Protein AF-A0A4S5AD99-F1 (afdb_monomer_lite)

pLDDT: mean 79.69, std 21.3, range [29.33, 97.94]

Sequence (383 aa):
MSSTRLLVLPSLALAAVFTVVPGASAATPSTVASPALIGFNSPSEPDSSCGRAAVPATFETVHHPAVSRTLPAQTHSEWQWQRAVSTADVEVSRLVVAAARSYSWSRVVEHLEAEYSRTVIDQAYVPASPEQGHLVIEILHPAVIEPRWLYEQDESGNVRWENKPFRNPGQGWDFIDIEWFEVRPAEIREVWEVTRAAVSETPEVSHVETEWVSLDDGAPAGFTATGATRLVGSTVETAWLPEGVEPDGGGWARGAMSGTAAVTEERWIPEGDPVPDGFAPTGAIRDGGSTLETTSVTSPNAPEGHGWEVVPGSEVVVTDVEETVEVETAAWDEQVQVTPGVAATAPCAADPAEEPDGQPDLDGVIEGAPDDAAPGDAAPDDA

Structure (mmCIF, N/CA/C/O backbone):
data_AF-A0A4S5AD99-F1
#
_entry.id   AF-A0A4S5AD99-F1
#
loop_
_atom_site.group_PDB
_atom_site.id
_atom_site.type_symbol
_atom_site.label_atom_id
_atom_site.label_alt_id
_atom_site.label_comp_id
_atom_site.label_asym_id
_atom_site.label_entity_id
_atom_site.label_seq_id
_atom_site.pdbx_PDB_ins_code
_atom_site.Cartn_x
_atom_site.Cartn_y
_atom_site.Cartn_z
_atom_site.occupancy
_atom_site.B_iso_or_equiv
_atom_site.auth_seq_id
_atom_site.auth_comp_id
_atom_site.auth_asym_id
_atom_site.auth_atom_id
_atom_site.pdbx_PDB_model_num
ATOM 1 N N . MET A 1 1 ? 7.756 -20.146 -10.667 1.00 41.03 1 MET A N 1
ATOM 2 C CA . MET A 1 1 ? 7.145 -20.795 -11.847 1.00 41.03 1 MET A CA 1
ATOM 3 C C . MET A 1 1 ? 7.845 -20.241 -13.082 1.00 41.03 1 MET A C 1
ATOM 5 O O . MET A 1 1 ? 7.549 -19.127 -13.484 1.00 41.03 1 MET A O 1
ATOM 9 N N . SER A 1 2 ? 8.853 -20.958 -13.590 1.00 29.33 2 SER A N 1
ATOM 10 C CA . SER A 1 2 ? 9.666 -20.547 -14.747 1.00 29.33 2 SER A CA 1
ATOM 11 C C . SER A 1 2 ? 8.950 -20.891 -16.047 1.00 29.33 2 SER A C 1
ATOM 13 O O . SER A 1 2 ? 8.580 -22.044 -16.249 1.00 29.33 2 SER A O 1
ATOM 15 N N . SER A 1 3 ? 8.776 -19.905 -16.927 1.00 30.02 3 SER A N 1
ATOM 16 C CA . SER A 1 3 ? 8.265 -20.103 -18.283 1.00 30.02 3 SER A CA 1
ATOM 17 C C . SER A 1 3 ? 9.389 -19.799 -19.272 1.00 30.02 3 SER A C 1
ATOM 19 O O . SER A 1 3 ? 9.699 -18.645 -19.553 1.00 30.02 3 SER A O 1
ATOM 21 N N . THR A 1 4 ? 10.045 -20.855 -19.744 1.00 30.14 4 THR A N 1
ATOM 22 C CA . THR A 1 4 ? 11.079 -20.808 -20.780 1.00 30.14 4 THR A CA 1
ATOM 23 C C . THR A 1 4 ? 10.387 -20.763 -22.141 1.00 30.14 4 THR A C 1
ATOM 25 O O . THR A 1 4 ? 9.730 -21.728 -22.527 1.00 30.14 4 THR A O 1
ATOM 28 N N . ARG A 1 5 ? 10.504 -19.648 -22.871 1.00 32.16 5 ARG A N 1
ATOM 29 C CA . ARG A 1 5 ? 10.060 -19.547 -24.269 1.00 32.16 5 ARG A CA 1
ATOM 30 C C . ARG A 1 5 ? 11.268 -19.645 -25.197 1.00 32.16 5 ARG A C 1
ATOM 32 O O . ARG A 1 5 ? 12.145 -18.791 -25.179 1.00 32.16 5 ARG A O 1
ATOM 39 N N . LEU A 1 6 ? 11.282 -20.721 -25.979 1.00 29.72 6 LEU A N 1
ATOM 40 C CA . LEU A 1 6 ? 12.198 -20.992 -27.083 1.00 29.72 6 LEU A CA 1
ATOM 41 C C . LEU A 1 6 ? 11.791 -20.115 -28.283 1.00 29.72 6 LEU A C 1
ATOM 43 O O . LEU A 1 6 ? 10.632 -20.162 -28.696 1.00 29.72 6 LEU A O 1
ATOM 47 N N . LEU A 1 7 ? 12.721 -19.344 -28.846 1.00 36.38 7 LEU A N 1
ATOM 48 C CA . LEU A 1 7 ? 12.532 -18.602 -30.097 1.00 36.38 7 LEU A CA 1
ATOM 49 C C . LEU A 1 7 ? 13.368 -19.268 -31.194 1.00 36.38 7 LEU A C 1
ATOM 51 O O . LEU A 1 7 ? 14.580 -19.420 -31.064 1.00 36.38 7 LEU A O 1
ATOM 55 N N . VAL A 1 8 ? 12.678 -19.711 -32.244 1.00 32.75 8 VAL A N 1
ATOM 56 C CA . VAL A 1 8 ? 13.221 -20.369 -33.438 1.00 32.75 8 VAL A CA 1
ATOM 57 C C . VAL A 1 8 ? 13.485 -19.297 -34.498 1.00 32.75 8 VAL A C 1
ATOM 59 O O . VAL A 1 8 ? 12.578 -18.540 -34.837 1.00 32.75 8 VAL A O 1
ATOM 62 N N . LEU A 1 9 ? 14.707 -19.244 -35.027 1.00 33.53 9 LEU A N 1
ATOM 63 C CA . LEU A 1 9 ? 15.091 -18.427 -36.186 1.00 33.53 9 LEU A CA 1
ATOM 64 C C . LEU A 1 9 ? 15.002 -19.270 -37.471 1.00 33.53 9 LEU A C 1
ATOM 66 O O . LEU A 1 9 ? 15.495 -20.400 -37.461 1.00 33.53 9 LEU A O 1
ATOM 70 N N . PRO A 1 10 ? 14.455 -18.752 -38.587 1.00 39.25 10 PRO A N 1
ATOM 71 C CA . PRO A 1 10 ? 14.602 -19.383 -39.889 1.00 39.25 10 PRO A CA 1
ATOM 72 C C . PRO A 1 10 ? 15.770 -18.772 -40.676 1.00 39.25 10 PRO A C 1
ATOM 74 O O . PRO A 1 10 ? 15.864 -17.561 -40.870 1.00 39.25 10 PRO A O 1
ATOM 77 N N . SER A 1 11 ? 16.646 -19.650 -41.155 1.00 37.53 11 SER A N 1
ATOM 78 C CA . SER A 1 11 ? 17.690 -19.371 -42.138 1.00 37.53 11 SER A CA 1
ATOM 79 C C . SER A 1 11 ? 17.079 -19.144 -43.524 1.00 37.53 11 SER A C 1
ATOM 81 O O . SER A 1 11 ? 16.263 -19.946 -43.977 1.00 37.53 11 SER A O 1
ATOM 83 N N . LEU A 1 12 ? 17.519 -18.100 -44.225 1.00 37.44 12 LEU A N 1
ATOM 84 C CA . LEU A 1 12 ? 17.233 -17.884 -45.643 1.00 37.44 12 LEU A CA 1
ATOM 85 C C . LEU A 1 12 ? 18.559 -17.835 -46.404 1.00 37.44 12 LEU A C 1
ATOM 87 O O . LEU A 1 12 ? 19.324 -16.883 -46.297 1.00 37.44 12 LEU A O 1
ATOM 91 N N . ALA A 1 13 ? 18.824 -18.912 -47.140 1.00 38.91 13 ALA A N 1
ATOM 92 C CA . ALA A 1 13 ? 19.861 -18.988 -48.153 1.00 38.91 13 ALA A CA 1
ATOM 93 C C . ALA A 1 13 ? 19.258 -18.544 -49.490 1.00 38.91 13 ALA A C 1
ATOM 95 O O . ALA A 1 13 ? 18.222 -19.071 -49.898 1.00 38.91 13 ALA A O 1
ATOM 96 N N . LEU A 1 14 ? 19.916 -17.616 -50.183 1.00 41.22 14 LEU A N 1
ATOM 97 C CA . LEU A 1 14 ? 19.609 -17.299 -51.571 1.00 41.22 14 LEU A CA 1
ATOM 98 C C . LEU A 1 14 ? 20.890 -17.429 -52.395 1.00 41.22 14 LEU A C 1
ATOM 100 O O . LEU A 1 14 ? 21.847 -16.684 -52.211 1.00 41.22 14 LEU A O 1
ATOM 104 N N . ALA A 1 15 ? 20.891 -18.419 -53.281 1.00 40.72 15 ALA A N 1
ATOM 105 C CA . ALA A 1 15 ? 21.864 -18.591 -54.343 1.00 40.72 15 ALA A CA 1
ATOM 106 C C . ALA A 1 15 ? 21.243 -18.087 -55.648 1.00 40.72 15 ALA A C 1
ATOM 108 O O . ALA A 1 15 ? 20.098 -18.427 -55.947 1.00 40.72 15 ALA A O 1
ATOM 109 N N . ALA A 1 16 ? 22.008 -17.354 -56.454 1.00 37.41 16 ALA A N 1
ATOM 110 C CA . ALA A 1 16 ? 21.737 -17.227 -57.879 1.00 37.41 16 ALA A CA 1
ATOM 111 C C . ALA A 1 16 ? 23.048 -17.016 -58.646 1.00 37.41 16 ALA A C 1
ATOM 113 O O . ALA A 1 16 ? 23.762 -16.036 -58.462 1.00 37.41 16 ALA A O 1
ATOM 114 N N . VAL A 1 17 ? 23.335 -17.998 -59.494 1.00 43.12 17 VAL A N 1
ATOM 115 C CA . VAL A 1 17 ? 24.351 -18.024 -60.546 1.00 43.12 17 VAL A CA 1
ATOM 116 C C . VAL A 1 17 ? 23.708 -17.468 -61.813 1.00 43.12 17 VAL A C 1
ATOM 118 O O . VAL A 1 17 ? 22.616 -17.921 -62.132 1.00 43.12 17 VAL A O 1
ATOM 121 N N . PHE A 1 18 ? 24.388 -16.605 -62.574 1.00 38.50 18 PHE A N 1
ATOM 122 C CA . PHE A 1 18 ? 24.267 -16.583 -64.039 1.00 38.50 18 PHE A CA 1
ATOM 123 C C . PHE A 1 18 ? 25.538 -16.027 -64.703 1.00 38.50 18 PHE A C 1
ATOM 125 O O . PHE A 1 18 ? 25.992 -14.922 -64.435 1.00 38.50 18 PHE A O 1
ATOM 132 N N . THR A 1 19 ? 26.098 -16.857 -65.575 1.00 46.94 19 THR A N 1
ATOM 133 C CA . THR A 1 19 ? 27.111 -16.591 -66.605 1.00 46.94 19 THR A CA 1
ATOM 134 C C . THR A 1 19 ? 26.502 -15.901 -67.832 1.00 46.94 19 THR A C 1
ATOM 136 O O . THR A 1 19 ? 25.344 -16.192 -68.119 1.00 46.94 19 THR A O 1
ATOM 139 N N . VAL A 1 20 ? 27.294 -15.145 -68.616 1.00 35.31 20 VAL A N 1
ATOM 140 C CA . VAL A 1 20 ? 27.438 -15.219 -70.102 1.00 35.31 20 VAL A CA 1
ATOM 141 C C . VAL A 1 20 ? 28.495 -14.200 -70.592 1.00 35.31 20 VAL A C 1
ATOM 143 O O . VAL A 1 20 ? 28.645 -13.120 -70.037 1.00 35.31 20 VAL A O 1
ATOM 146 N N . VAL A 1 21 ? 29.254 -14.614 -71.613 1.00 38.78 21 VAL A N 1
ATOM 147 C CA . VAL A 1 21 ? 30.445 -14.011 -72.260 1.00 38.78 21 VAL A CA 1
ATOM 148 C C . VAL A 1 21 ? 30.041 -13.485 -73.677 1.00 38.78 21 VAL A C 1
ATOM 150 O O . VAL A 1 21 ? 28.871 -13.615 -74.029 1.00 38.78 21 VAL A O 1
ATOM 153 N N . PRO A 1 22 ? 30.966 -13.143 -74.604 1.00 55.44 22 PRO A N 1
ATOM 154 C CA . PRO A 1 22 ? 31.621 -11.863 -74.937 1.00 55.44 22 PRO A CA 1
ATOM 155 C C . PRO A 1 22 ? 31.099 -11.197 -76.246 1.00 55.44 22 PRO A C 1
ATOM 157 O O . PRO A 1 22 ? 30.319 -11.787 -76.989 1.00 55.44 22 PRO A O 1
ATOM 160 N N . GLY A 1 23 ? 31.638 -10.028 -76.620 1.00 33.44 23 GLY A N 1
ATOM 161 C CA . GLY A 1 23 ? 31.472 -9.449 -77.964 1.00 33.44 23 GLY A CA 1
ATOM 162 C C . GLY A 1 23 ? 32.727 -8.720 -78.451 1.00 33.44 23 GLY A C 1
ATOM 163 O O . GLY A 1 23 ? 32.962 -7.579 -78.078 1.00 33.44 23 GLY A O 1
ATOM 164 N N . ALA A 1 24 ? 33.531 -9.389 -79.281 1.00 39.53 24 ALA A N 1
ATOM 165 C CA . ALA A 1 24 ? 34.641 -8.802 -80.028 1.00 39.53 24 ALA A CA 1
ATOM 166 C C . ALA A 1 24 ? 34.171 -8.449 -81.448 1.00 39.53 24 ALA A C 1
ATOM 168 O O . ALA A 1 24 ? 33.594 -9.301 -82.124 1.00 39.53 24 ALA A O 1
ATOM 169 N N . SER A 1 25 ? 34.465 -7.234 -81.913 1.00 42.16 25 SER A N 1
ATOM 170 C CA . SER A 1 25 ? 34.242 -6.813 -83.301 1.00 42.16 25 SER A CA 1
ATOM 171 C C . SER A 1 25 ? 35.583 -6.601 -83.995 1.00 42.16 25 SER A C 1
ATOM 173 O O . SER A 1 25 ? 36.376 -5.746 -83.611 1.00 42.16 25 SER A O 1
ATOM 175 N N . ALA A 1 26 ? 35.829 -7.424 -85.012 1.00 38.28 26 ALA A N 1
ATOM 176 C CA . ALA A 1 26 ? 36.969 -7.348 -85.911 1.00 38.28 26 ALA A CA 1
ATOM 177 C C . ALA A 1 26 ? 36.725 -6.288 -86.997 1.00 38.28 26 ALA A C 1
ATOM 179 O O . ALA A 1 26 ? 35.672 -6.292 -87.634 1.00 38.28 26 ALA A O 1
ATOM 180 N N . ALA A 1 27 ? 37.716 -5.433 -87.251 1.00 38.91 27 ALA A N 1
ATOM 181 C CA . ALA A 1 27 ? 37.759 -4.563 -88.422 1.00 38.91 27 ALA A CA 1
ATOM 182 C C . ALA A 1 27 ? 38.744 -5.140 -89.455 1.00 38.91 27 ALA A C 1
ATOM 184 O O . ALA A 1 27 ? 39.898 -5.438 -89.146 1.00 38.91 27 ALA A O 1
ATOM 185 N N . THR A 1 28 ? 38.261 -5.342 -90.678 1.00 43.09 28 THR A N 1
ATOM 186 C CA . THR A 1 28 ? 39.005 -5.830 -91.850 1.00 43.09 28 THR A CA 1
ATOM 187 C C . THR A 1 28 ? 39.801 -4.711 -92.532 1.00 43.09 28 THR A C 1
ATOM 189 O O . THR A 1 28 ? 39.267 -3.610 -92.663 1.00 43.09 28 THR A O 1
ATOM 192 N N . PRO A 1 29 ? 41.014 -4.970 -93.059 1.00 39.66 29 PRO A N 1
ATOM 193 C CA . PRO A 1 29 ? 41.753 -3.982 -93.838 1.00 39.66 29 PRO A CA 1
ATOM 194 C C . PRO A 1 29 ? 41.328 -3.976 -95.317 1.00 39.66 29 PRO A C 1
ATOM 196 O O . PRO A 1 29 ? 41.290 -5.016 -95.978 1.00 39.66 29 PRO A O 1
ATOM 199 N N . SER A 1 30 ? 41.056 -2.783 -95.846 1.00 37.97 30 SER A N 1
ATOM 200 C CA . SER A 1 30 ? 40.826 -2.534 -97.272 1.00 37.97 30 SER A CA 1
ATOM 201 C C . SER A 1 30 ? 42.146 -2.552 -98.048 1.00 37.97 30 SER A C 1
ATOM 203 O O . SER A 1 30 ? 43.109 -1.878 -97.693 1.00 37.97 30 SER A O 1
ATOM 205 N N . THR A 1 31 ? 42.185 -3.337 -99.123 1.00 34.78 31 THR A N 1
ATOM 206 C CA . THR A 1 31 ? 43.310 -3.456 -100.058 1.00 34.78 31 THR A CA 1
ATOM 207 C C . THR A 1 31 ? 43.208 -2.353 -101.116 1.00 34.78 31 THR A C 1
ATOM 209 O O . THR A 1 31 ? 42.238 -2.326 -101.870 1.00 34.78 31 THR A O 1
ATOM 212 N N . VAL A 1 32 ? 44.188 -1.448 -101.192 1.00 44.66 32 VAL A N 1
ATOM 213 C CA . VAL A 1 32 ? 44.263 -0.422 -102.250 1.00 44.66 32 VAL A CA 1
ATOM 214 C C . VAL A 1 32 ? 45.170 -0.929 -103.373 1.00 44.66 32 VAL A C 1
ATOM 216 O O . VAL A 1 32 ? 46.313 -1.317 -103.141 1.00 44.66 32 VAL A O 1
ATOM 219 N N . ALA A 1 33 ? 44.622 -0.973 -104.588 1.00 36.41 33 ALA A N 1
ATOM 220 C CA . ALA A 1 33 ? 45.276 -1.447 -105.801 1.00 36.41 33 ALA A CA 1
ATOM 221 C C . ALA A 1 33 ? 46.278 -0.418 -106.359 1.00 36.41 33 ALA A C 1
ATOM 223 O O . ALA A 1 33 ? 45.984 0.772 -106.433 1.00 36.41 33 ALA A O 1
ATOM 224 N N . SER A 1 34 ? 47.450 -0.893 -106.791 1.00 34.72 34 SER A N 1
ATOM 225 C CA . SER A 1 34 ? 48.471 -0.098 -107.484 1.00 34.72 34 SER A CA 1
ATOM 226 C C . SER A 1 34 ? 48.047 0.235 -108.925 1.00 34.72 34 SER A C 1
ATOM 228 O O . SER A 1 34 ? 47.638 -0.680 -109.647 1.00 34.72 34 SER A O 1
ATOM 230 N N . PRO A 1 35 ? 48.187 1.485 -109.403 1.00 44.09 35 PRO A N 1
ATOM 231 C CA . PRO A 1 35 ? 48.010 1.792 -110.817 1.00 44.09 35 PRO A CA 1
ATOM 232 C C . PRO A 1 35 ? 49.211 1.302 -111.642 1.00 44.09 35 PRO A C 1
ATOM 234 O O . PRO A 1 35 ? 50.374 1.500 -111.288 1.00 44.09 35 PRO A O 1
ATOM 237 N N . ALA A 1 36 ? 48.905 0.631 -112.753 1.00 39.34 36 ALA A N 1
ATOM 238 C CA . ALA A 1 36 ? 49.866 0.132 -113.726 1.00 39.34 36 ALA A CA 1
ATOM 239 C C . ALA A 1 36 ? 50.497 1.288 -114.524 1.00 39.34 36 ALA A C 1
ATOM 241 O O . ALA A 1 36 ? 49.784 2.096 -115.118 1.00 39.34 36 ALA A O 1
ATOM 242 N N . LEU A 1 37 ? 51.833 1.331 -114.576 1.00 39.09 37 LEU A N 1
ATOM 243 C CA . LEU A 1 37 ? 52.593 2.197 -115.481 1.00 39.09 37 LEU A CA 1
ATOM 244 C C . LEU A 1 37 ? 52.263 1.852 -116.945 1.00 39.09 37 LEU A C 1
ATOM 246 O O . LEU A 1 37 ? 52.580 0.758 -117.415 1.00 39.09 37 LEU A O 1
ATOM 250 N N . ILE A 1 38 ? 51.680 2.799 -117.681 1.00 44.88 38 ILE A N 1
ATOM 251 C CA . ILE A 1 38 ? 51.572 2.747 -119.144 1.00 44.88 38 ILE A CA 1
ATOM 252 C C . ILE A 1 38 ? 52.876 3.309 -119.722 1.00 44.88 38 ILE A C 1
ATOM 254 O O . ILE A 1 38 ? 53.209 4.475 -119.525 1.00 44.88 38 ILE A O 1
ATOM 258 N N . GLY A 1 39 ? 53.640 2.451 -120.402 1.00 36.19 39 GLY A N 1
ATOM 259 C CA . GLY A 1 39 ? 54.885 2.813 -121.075 1.00 36.19 39 GLY A CA 1
ATOM 260 C C . GLY A 1 39 ? 54.635 3.695 -122.298 1.00 36.19 39 GLY A C 1
ATOM 261 O O . GLY A 1 39 ? 53.957 3.286 -123.240 1.00 36.19 39 GLY A O 1
ATOM 262 N N . PHE A 1 40 ? 55.213 4.895 -122.299 1.00 41.53 40 PHE A N 1
ATOM 263 C CA . PHE A 1 40 ? 55.242 5.763 -123.471 1.00 41.53 40 PHE A CA 1
ATOM 264 C C . PHE A 1 40 ? 56.303 5.261 -124.458 1.00 41.53 40 PHE A C 1
ATOM 266 O O . PHE A 1 40 ? 57.506 5.378 -124.230 1.00 41.53 40 PHE A O 1
ATOM 273 N N . ASN A 1 41 ? 55.833 4.682 -125.563 1.00 41.34 41 ASN A N 1
ATOM 274 C CA . ASN A 1 41 ? 56.633 4.381 -126.746 1.00 41.34 41 ASN A CA 1
ATOM 275 C C . ASN A 1 41 ? 57.142 5.690 -127.368 1.00 41.34 41 ASN A C 1
ATOM 277 O O . ASN A 1 41 ? 56.334 6.535 -127.749 1.00 41.34 41 ASN A O 1
ATOM 281 N N . SER A 1 42 ? 58.459 5.835 -127.522 1.00 38.97 42 SER A N 1
ATOM 282 C CA . SER A 1 42 ? 59.082 6.913 -128.298 1.00 38.97 42 SER A CA 1
ATOM 283 C C . SER A 1 42 ? 58.770 6.747 -129.795 1.00 38.97 42 SER A C 1
ATOM 285 O O . SER A 1 42 ? 59.225 5.763 -130.386 1.00 38.97 42 SER A O 1
ATOM 287 N N . PRO A 1 43 ? 58.034 7.665 -130.451 1.00 49.75 43 PRO A N 1
ATOM 288 C CA . PRO A 1 43 ? 57.927 7.656 -131.901 1.00 49.75 43 PRO A CA 1
ATOM 289 C C . PRO A 1 43 ? 59.235 8.155 -132.524 1.00 49.75 43 PRO A C 1
ATOM 291 O O . PRO A 1 43 ? 59.769 9.206 -132.171 1.00 49.75 43 PRO A O 1
ATOM 294 N N . SER A 1 44 ? 59.737 7.342 -133.444 1.00 46.62 44 SER A N 1
ATOM 295 C CA . SER A 1 44 ? 60.925 7.531 -134.270 1.00 46.62 44 SER A CA 1
ATOM 296 C C . SER A 1 44 ? 60.842 8.822 -135.091 1.00 46.62 44 SER A C 1
ATOM 298 O O . SER A 1 44 ? 59.797 9.123 -135.667 1.00 46.62 44 SER A O 1
ATOM 300 N N . GLU A 1 45 ? 61.949 9.562 -135.149 1.00 44.94 45 GLU A N 1
ATOM 301 C CA . GLU A 1 45 ? 62.133 10.776 -135.950 1.00 44.94 45 GLU A CA 1
ATOM 302 C C . GLU A 1 45 ? 61.879 10.521 -137.448 1.00 44.94 45 GLU A C 1
ATOM 304 O O . GLU A 1 45 ? 62.501 9.630 -138.029 1.00 44.94 45 GLU A O 1
ATOM 309 N N . PRO A 1 46 ? 61.023 11.311 -138.120 1.00 53.16 46 PRO A N 1
ATOM 310 C CA . PRO A 1 46 ? 61.164 11.545 -139.546 1.00 53.16 46 PRO A CA 1
ATOM 311 C C . PRO A 1 46 ? 62.088 12.751 -139.781 1.00 53.16 46 PRO A C 1
ATOM 313 O O . PRO A 1 46 ? 61.796 13.871 -139.357 1.00 53.16 46 PRO A O 1
ATOM 316 N N . ASP A 1 47 ? 63.197 12.497 -140.477 1.00 46.50 47 ASP A N 1
ATOM 317 C CA . ASP A 1 47 ? 64.133 13.483 -141.021 1.00 46.50 47 ASP A CA 1
ATOM 318 C C . ASP A 1 47 ? 63.408 14.523 -141.900 1.00 46.50 47 ASP A C 1
ATOM 320 O O . ASP A 1 47 ? 63.129 14.301 -143.078 1.00 46.50 47 ASP A O 1
ATOM 324 N N . SER A 1 48 ? 63.128 15.697 -141.336 1.00 51.31 48 SER A N 1
ATOM 325 C CA . SER A 1 48 ? 62.856 16.928 -142.086 1.00 51.31 48 SER A CA 1
ATOM 326 C C . SER A 1 48 ? 63.417 18.106 -141.288 1.00 51.31 48 SER A C 1
ATOM 328 O O . SER A 1 48 ? 62.799 18.605 -140.349 1.00 51.31 48 SER A O 1
ATOM 330 N N . SER A 1 49 ? 64.654 18.483 -141.601 1.00 56.41 49 SER A N 1
ATOM 331 C CA . SER A 1 49 ? 65.594 19.174 -140.713 1.00 56.41 49 SER A CA 1
ATOM 332 C C . SER A 1 49 ? 65.457 20.705 -140.621 1.00 56.41 49 SER A C 1
ATOM 334 O O . SER A 1 49 ? 66.476 21.382 -140.495 1.00 56.41 49 SER A O 1
ATOM 336 N N . CYS A 1 50 ? 64.245 21.273 -140.664 1.00 59.34 50 CYS A N 1
ATOM 337 C CA . CYS A 1 50 ? 63.995 22.668 -140.260 1.00 59.34 50 CYS A CA 1
ATOM 338 C C . CYS A 1 50 ? 62.486 22.998 -140.132 1.00 59.34 50 CYS A C 1
ATOM 340 O O . CYS A 1 50 ? 61.666 22.458 -140.869 1.00 59.34 50 CYS A O 1
ATOM 342 N N . GLY A 1 51 ? 62.113 23.895 -139.203 1.00 63.34 51 GLY A N 1
ATOM 343 C CA . GLY A 1 51 ? 60.782 24.534 -139.134 1.00 63.34 51 GLY A CA 1
ATOM 344 C C . GLY A 1 51 ? 59.751 24.021 -138.107 1.00 63.34 51 GLY A C 1
ATOM 345 O O . GLY A 1 51 ? 58.604 24.460 -138.156 1.00 63.34 51 GLY A O 1
ATOM 346 N N . ARG A 1 52 ? 60.091 23.125 -137.166 1.00 69.00 52 ARG A N 1
ATOM 347 C CA . ARG A 1 52 ? 59.130 22.617 -136.151 1.00 69.00 52 ARG A CA 1
ATOM 348 C C . ARG A 1 52 ? 58.966 23.585 -134.967 1.00 69.00 52 ARG A C 1
ATOM 350 O O . ARG A 1 52 ? 59.955 23.891 -134.306 1.00 69.00 52 ARG A O 1
ATOM 357 N N . ALA A 1 53 ? 57.732 24.000 -134.661 1.00 69.44 53 ALA A N 1
ATOM 358 C CA . ALA A 1 53 ? 57.394 24.827 -133.493 1.00 69.44 53 ALA A CA 1
ATOM 359 C C . ALA A 1 53 ? 57.475 24.043 -132.165 1.00 69.44 53 ALA A C 1
ATOM 361 O O . ALA A 1 53 ? 57.323 22.819 -132.151 1.00 69.44 53 ALA A O 1
ATOM 362 N N . ALA A 1 54 ? 57.705 24.749 -131.053 1.00 72.56 54 ALA A N 1
ATOM 363 C CA . ALA A 1 54 ? 57.763 24.137 -129.727 1.00 72.56 54 ALA A CA 1
ATOM 364 C C . ALA A 1 54 ? 56.387 23.592 -129.309 1.00 72.56 54 ALA A C 1
ATOM 366 O O . ALA A 1 54 ? 55.366 24.243 -129.528 1.00 72.56 54 ALA A O 1
ATOM 367 N N . VAL A 1 55 ? 56.369 22.421 -128.671 1.00 76.56 55 VAL A N 1
ATOM 368 C CA . VAL A 1 55 ? 55.177 21.854 -128.027 1.00 76.56 55 VAL A CA 1
ATOM 369 C C . VAL A 1 55 ? 55.354 22.016 -126.514 1.00 76.56 55 VAL A C 1
ATOM 371 O O . VAL A 1 55 ? 56.307 21.446 -125.979 1.00 76.56 55 VAL A O 1
ATOM 374 N N . PRO A 1 56 ? 54.514 22.803 -125.813 1.00 75.06 56 PRO A N 1
ATOM 375 C CA . PRO A 1 56 ? 54.622 22.966 -124.366 1.00 75.06 56 PRO A CA 1
ATOM 376 C C . PRO A 1 56 ? 54.270 21.669 -123.629 1.00 75.06 56 PRO A C 1
ATOM 378 O O . PRO A 1 56 ? 53.512 20.837 -124.127 1.00 75.06 56 PRO A O 1
ATOM 381 N N . ALA A 1 57 ? 54.826 21.503 -122.430 1.00 77.44 57 ALA A N 1
ATOM 382 C CA . ALA A 1 57 ? 54.462 20.402 -121.547 1.00 77.44 57 ALA A CA 1
ATOM 383 C C . ALA A 1 57 ? 53.013 20.544 -121.058 1.00 77.44 57 ALA A C 1
ATOM 385 O O . ALA A 1 57 ? 52.563 21.653 -120.768 1.00 77.44 57 ALA A O 1
ATOM 386 N N . THR A 1 58 ? 52.308 19.423 -120.917 1.00 79.75 58 THR A N 1
ATOM 387 C CA . THR A 1 58 ? 50.973 19.369 -120.303 1.00 79.75 58 THR A CA 1
ATOM 388 C C . THR A 1 58 ? 51.053 18.738 -118.916 1.00 79.75 58 THR A C 1
ATOM 390 O O . THR A 1 58 ? 51.710 17.706 -118.754 1.00 79.75 58 THR A O 1
ATOM 393 N N . PHE A 1 59 ? 50.363 19.336 -117.943 1.00 82.00 59 PHE A N 1
ATOM 394 C CA . PHE A 1 59 ? 50.255 18.854 -116.564 1.00 82.00 59 PHE A CA 1
ATOM 395 C C . PHE A 1 59 ? 48.799 18.503 -116.240 1.00 82.00 59 PHE A C 1
ATOM 397 O O . PHE A 1 59 ? 47.884 19.151 -116.750 1.00 82.00 59 PHE A O 1
ATOM 404 N N . GLU A 1 60 ? 48.594 17.499 -115.394 1.00 81.12 60 GLU A N 1
ATOM 405 C CA . GLU A 1 60 ? 47.300 17.170 -114.792 1.00 81.12 60 GLU A CA 1
ATOM 406 C C . GLU A 1 60 ? 47.383 17.329 -113.271 1.00 81.12 60 GLU A C 1
ATOM 408 O O . GLU A 1 60 ? 48.417 17.037 -112.666 1.00 81.12 60 GLU A O 1
ATOM 413 N N . THR A 1 61 ? 46.291 17.791 -112.658 1.00 83.56 61 THR A N 1
ATOM 414 C CA . THR A 1 61 ? 46.174 17.886 -111.199 1.00 83.56 61 THR A CA 1
ATOM 415 C C . THR A 1 61 ? 45.578 16.595 -110.648 1.00 83.56 61 THR A C 1
ATOM 417 O O . THR A 1 61 ? 44.464 16.222 -111.018 1.00 83.56 61 THR A O 1
ATOM 420 N N . VAL A 1 62 ? 46.283 15.937 -109.732 1.00 85.38 62 VAL A N 1
ATOM 421 C CA . VAL A 1 62 ? 45.769 14.799 -108.962 1.00 85.38 62 VAL A CA 1
ATOM 422 C C . VAL A 1 62 ? 45.375 15.291 -107.572 1.00 85.38 62 VAL A C 1
ATOM 424 O O . VAL A 1 62 ? 46.205 15.850 -106.859 1.00 85.38 62 VAL A O 1
ATOM 427 N N . HIS A 1 63 ? 44.113 15.086 -107.194 1.00 81.56 63 HIS A N 1
ATOM 428 C CA . HIS A 1 63 ? 43.589 15.455 -105.878 1.00 81.56 63 HIS A CA 1
ATOM 429 C C . HIS A 1 63 ? 43.770 14.306 -104.883 1.00 81.56 63 HIS A C 1
ATOM 431 O O . HIS A 1 63 ? 43.221 13.218 -105.084 1.00 81.56 63 HIS A O 1
ATOM 437 N N . HIS A 1 64 ? 44.482 14.557 -103.786 1.00 84.69 64 HIS A N 1
ATOM 438 C CA . HIS A 1 64 ? 44.654 13.605 -102.689 1.00 84.69 64 HIS A CA 1
ATOM 439 C C . HIS A 1 64 ? 43.763 14.026 -101.507 1.00 84.69 64 HIS A C 1
ATOM 441 O O . HIS A 1 64 ? 43.989 15.097 -100.936 1.00 84.69 64 HIS A O 1
ATOM 447 N N . PRO A 1 65 ? 42.729 13.244 -101.125 1.00 82.81 65 PRO A N 1
ATOM 448 C CA . PRO A 1 65 ? 41.872 13.587 -99.991 1.00 82.81 65 PRO A CA 1
ATOM 449 C C . PRO A 1 65 ? 42.643 13.504 -98.669 1.00 82.81 65 PRO A C 1
ATOM 451 O O . PRO A 1 65 ? 43.637 12.786 -98.558 1.00 82.81 65 PRO A O 1
ATOM 454 N N . ALA A 1 66 ? 42.155 14.213 -97.648 1.00 83.81 66 ALA A N 1
ATOM 455 C CA . ALA A 1 66 ? 42.737 14.127 -96.317 1.00 83.81 66 ALA A CA 1
ATOM 456 C C . ALA A 1 66 ? 42.604 12.700 -95.767 1.00 83.81 66 ALA A C 1
ATOM 458 O O . ALA A 1 66 ? 41.530 12.097 -95.832 1.00 83.81 66 ALA A O 1
ATOM 459 N N . VAL A 1 67 ? 43.690 12.181 -95.202 1.00 85.38 67 VAL A N 1
ATOM 460 C CA . VAL A 1 67 ? 43.684 10.922 -94.458 1.00 85.38 67 VAL A CA 1
ATOM 461 C C . VAL A 1 67 ? 43.533 11.278 -92.991 1.00 85.38 67 VAL A C 1
ATOM 463 O O . VAL A 1 67 ? 44.411 11.913 -92.403 1.00 85.38 67 VAL A O 1
ATOM 466 N N . SER A 1 68 ? 42.398 10.907 -92.410 1.00 86.81 68 SER A N 1
ATOM 467 C CA . SER A 1 68 ? 42.133 11.065 -90.987 1.00 86.81 68 SER A CA 1
ATOM 468 C C . SER A 1 68 ? 42.000 9.712 -90.303 1.00 86.81 68 SER A C 1
ATOM 470 O O . SER A 1 68 ? 41.606 8.715 -90.913 1.00 86.81 68 SER A O 1
ATOM 472 N N . ARG A 1 69 ? 42.318 9.693 -89.011 1.00 84.62 69 ARG A N 1
ATOM 473 C CA . ARG A 1 69 ? 42.023 8.582 -88.112 1.00 84.62 69 ARG A CA 1
ATOM 474 C C . ARG A 1 69 ? 41.143 9.072 -86.971 1.00 84.62 69 ARG A C 1
ATOM 476 O O . ARG A 1 69 ? 41.302 10.190 -86.485 1.00 84.62 69 ARG A O 1
ATOM 483 N N . THR A 1 70 ? 40.238 8.216 -86.525 1.00 86.00 70 THR A N 1
ATOM 484 C CA . THR A 1 70 ? 39.419 8.477 -85.341 1.00 86.00 70 THR A CA 1
ATOM 485 C C . THR A 1 70 ? 40.085 7.815 -84.144 1.00 86.00 70 THR A C 1
ATOM 487 O O . THR A 1 70 ? 40.312 6.603 -84.147 1.00 86.00 70 THR A O 1
ATOM 490 N N . LEU A 1 71 ? 40.430 8.615 -83.140 1.00 87.75 71 LEU A N 1
ATOM 491 C CA . LEU A 1 71 ? 40.913 8.138 -81.853 1.00 87.75 71 LEU A CA 1
ATOM 492 C C . LEU A 1 71 ? 39.687 7.918 -80.956 1.00 87.75 71 LEU A C 1
ATOM 494 O O . LEU A 1 71 ? 38.976 8.891 -80.693 1.00 87.75 71 LEU A O 1
ATOM 498 N N . PRO A 1 72 ? 39.401 6.673 -80.523 1.00 87.12 72 PRO A N 1
ATOM 499 C CA . PRO A 1 72 ? 38.245 6.403 -79.677 1.00 87.12 72 PRO A CA 1
ATOM 500 C C . PRO A 1 72 ? 38.373 7.149 -78.348 1.00 87.12 72 PRO A C 1
ATOM 502 O O . PRO A 1 72 ? 39.489 7.398 -77.882 1.00 87.12 72 PRO A O 1
ATOM 505 N N . ALA A 1 73 ? 37.233 7.460 -77.730 1.00 87.62 73 ALA A N 1
ATOM 506 C CA . ALA A 1 73 ? 37.212 8.049 -76.399 1.00 87.62 73 ALA A CA 1
ATOM 507 C C . ALA A 1 73 ? 37.994 7.173 -75.406 1.00 87.62 73 ALA A C 1
ATOM 509 O O . ALA A 1 73 ? 37.878 5.942 -75.410 1.00 87.62 73 ALA A O 1
ATOM 510 N N . GLN A 1 74 ? 38.799 7.810 -74.559 1.00 91.06 74 GLN A N 1
ATOM 511 C CA . GLN A 1 74 ? 39.433 7.141 -73.428 1.00 91.06 74 GLN A CA 1
ATOM 512 C C . GLN A 1 74 ? 38.505 7.291 -72.231 1.00 91.06 74 GLN A C 1
ATOM 514 O O . GLN A 1 74 ? 38.174 8.407 -71.835 1.00 91.06 74 GLN A O 1
ATOM 519 N N . THR A 1 75 ? 38.062 6.162 -71.692 1.00 93.25 75 THR A N 1
ATOM 520 C CA . THR A 1 75 ? 37.121 6.112 -70.574 1.00 93.25 75 THR A CA 1
ATOM 521 C C . THR A 1 75 ? 37.667 5.231 -69.464 1.00 93.25 75 THR A C 1
ATOM 523 O O . THR A 1 75 ? 38.330 4.226 -69.745 1.00 93.25 75 THR A O 1
ATOM 526 N N . HIS A 1 76 ? 37.282 5.517 -68.227 1.00 93.38 76 HIS A N 1
ATOM 527 C CA . HIS A 1 76 ? 37.450 4.602 -67.106 1.00 93.38 76 HIS A CA 1
ATOM 528 C C . HIS A 1 76 ? 36.128 4.397 -66.364 1.00 93.38 76 HIS A C 1
ATOM 530 O O . HIS A 1 76 ? 35.189 5.180 -66.498 1.00 93.38 76 HIS A O 1
ATOM 536 N N . SER A 1 77 ? 36.048 3.310 -65.598 1.00 95.19 77 SER A N 1
ATOM 537 C CA . SER A 1 77 ? 34.902 3.033 -64.734 1.00 95.19 77 SER A CA 1
ATOM 538 C C . SER A 1 77 ? 35.177 3.558 -63.328 1.00 95.19 77 SER A C 1
ATOM 540 O O . SER A 1 77 ? 36.265 3.366 -62.780 1.00 95.19 77 SER A O 1
ATOM 542 N N . GLU A 1 78 ? 34.170 4.185 -62.738 1.00 97.06 78 GLU A N 1
ATOM 543 C CA . GLU A 1 78 ? 34.131 4.553 -61.332 1.00 97.06 78 GLU A CA 1
ATOM 544 C C . GLU A 1 78 ? 32.986 3.827 -60.621 1.00 97.06 78 GLU A C 1
ATOM 546 O O . GLU A 1 78 ? 31.967 3.499 -61.231 1.00 97.06 78 GLU A O 1
ATOM 551 N N . TRP A 1 79 ? 33.130 3.605 -59.313 1.00 97.19 79 TRP A N 1
ATOM 552 C CA . TRP A 1 79 ? 32.120 2.936 -58.490 1.00 97.19 79 TRP A CA 1
ATOM 553 C C . TRP A 1 79 ? 31.886 3.671 -57.180 1.00 97.19 79 TRP A C 1
ATOM 555 O O . TRP A 1 79 ? 32.783 4.339 -56.661 1.00 97.19 79 TRP A O 1
ATOM 565 N N . GLN A 1 80 ? 30.697 3.491 -56.607 1.00 96.94 80 GLN A N 1
ATOM 566 C CA . GLN A 1 80 ? 30.516 3.719 -55.179 1.00 96.94 80 GLN A CA 1
ATOM 567 C C . GLN A 1 80 ? 31.090 2.530 -54.411 1.00 96.94 80 GLN A C 1
ATOM 569 O O . GLN A 1 80 ? 30.977 1.373 -54.826 1.00 96.94 80 GLN A O 1
ATOM 574 N N . TRP A 1 81 ? 31.688 2.822 -53.265 1.00 97.06 81 TRP A N 1
ATOM 575 C CA . TRP A 1 81 ? 32.313 1.830 -52.403 1.00 97.06 81 TRP A CA 1
ATOM 576 C C . TRP A 1 81 ? 31.516 1.717 -51.113 1.00 97.06 81 TRP A C 1
ATOM 578 O O . TRP A 1 81 ? 31.081 2.730 -50.570 1.00 97.06 81 TRP A O 1
ATOM 588 N N . GLN A 1 82 ? 31.339 0.500 -50.605 1.00 95.81 82 GLN A N 1
ATOM 589 C CA . GLN A 1 82 ? 30.745 0.251 -49.295 1.00 95.81 82 GLN A CA 1
ATOM 590 C C . GLN A 1 82 ? 31.648 -0.616 -48.424 1.00 95.81 82 GLN A C 1
ATOM 592 O O . GLN A 1 82 ? 32.419 -1.417 -48.941 1.00 95.81 82 GLN A O 1
ATOM 597 N N . ARG A 1 83 ? 31.559 -0.477 -47.102 1.00 95.81 83 ARG A N 1
ATOM 598 C CA . ARG A 1 83 ? 32.199 -1.394 -46.151 1.00 95.81 83 ARG A CA 1
ATOM 599 C C . ARG A 1 83 ? 31.309 -1.642 -44.945 1.00 95.81 83 ARG A C 1
ATOM 601 O O . ARG A 1 83 ? 30.550 -0.768 -44.532 1.00 95.81 83 ARG A O 1
ATOM 608 N N . ALA A 1 84 ? 31.442 -2.821 -44.349 1.00 92.06 84 ALA A N 1
ATOM 609 C CA . ALA A 1 84 ? 30.818 -3.126 -43.070 1.00 92.06 84 ALA A CA 1
ATOM 610 C C . ALA A 1 84 ? 31.643 -2.514 -41.927 1.00 92.06 84 ALA A C 1
ATOM 612 O O . ALA A 1 84 ? 32.809 -2.865 -41.742 1.00 92.06 84 ALA A O 1
ATOM 613 N N . VAL A 1 85 ? 31.033 -1.624 -41.149 1.00 90.31 85 VAL A N 1
ATOM 614 C CA . VAL A 1 85 ? 31.622 -1.043 -39.939 1.00 90.31 85 VAL A CA 1
ATOM 615 C C . VAL A 1 85 ? 30.936 -1.663 -38.731 1.00 90.31 85 VAL A C 1
ATOM 617 O O . VAL A 1 85 ? 29.712 -1.621 -38.620 1.00 90.31 85 VAL A O 1
ATOM 620 N N . SER A 1 86 ? 31.715 -2.269 -37.835 1.00 89.00 86 SER A N 1
ATOM 621 C CA . SER A 1 86 ? 31.200 -2.782 -36.565 1.00 89.00 86 SER A CA 1
ATOM 622 C C . SER A 1 86 ? 30.736 -1.619 -35.695 1.00 89.00 86 SER A C 1
ATOM 624 O O . SER A 1 86 ? 31.518 -0.706 -35.421 1.00 89.00 86 SER A O 1
ATOM 626 N N . THR A 1 87 ? 29.491 -1.664 -35.242 1.00 90.75 87 THR A N 1
ATOM 627 C CA . THR A 1 87 ? 28.980 -0.753 -34.220 1.00 90.75 87 THR A CA 1
ATOM 628 C C . THR A 1 87 ? 29.171 -1.380 -32.844 1.00 90.75 87 THR A C 1
ATOM 630 O O . THR A 1 87 ? 29.252 -2.602 -32.717 1.00 90.75 87 THR A O 1
ATOM 633 N N . ALA A 1 88 ? 29.233 -0.561 -31.801 1.00 92.50 88 ALA A N 1
ATOM 634 C CA . ALA A 1 88 ? 29.133 -1.035 -30.427 1.00 92.50 88 ALA A CA 1
ATOM 635 C C . ALA A 1 88 ? 27.698 -0.843 -29.927 1.00 92.50 88 ALA A C 1
ATOM 637 O O . ALA A 1 88 ? 27.029 0.113 -30.318 1.00 92.50 88 ALA A O 1
ATOM 638 N N . ASP A 1 89 ? 27.236 -1.737 -29.057 1.00 94.94 89 ASP A N 1
ATOM 639 C CA . ASP A 1 89 ? 26.052 -1.498 -28.237 1.00 94.94 89 ASP A CA 1
ATOM 640 C C . ASP A 1 89 ? 26.506 -1.172 -26.808 1.00 94.94 89 ASP A C 1
ATOM 642 O O . ASP A 1 89 ? 27.406 -1.822 -26.265 1.00 94.94 89 ASP A O 1
ATOM 646 N N . VAL A 1 90 ? 25.832 -0.225 -26.163 1.00 96.12 90 VAL A N 1
ATOM 647 C CA . VAL A 1 90 ? 25.983 0.091 -24.741 1.00 96.12 90 VAL A CA 1
ATOM 648 C C . VAL A 1 90 ? 24.806 -0.466 -23.949 1.00 96.12 90 VAL A C 1
ATOM 650 O O . VAL A 1 90 ? 23.653 -0.416 -24.385 1.00 96.12 90 VAL A O 1
ATOM 653 N N . GLU A 1 91 ? 25.084 -1.012 -22.771 1.00 97.19 91 GLU A N 1
ATOM 654 C CA . GLU A 1 91 ? 24.039 -1.471 -21.866 1.00 97.19 91 GLU A CA 1
ATOM 655 C C . GLU A 1 91 ? 23.530 -0.313 -21.010 1.00 97.19 91 GLU A C 1
ATOM 657 O O . GLU A 1 91 ? 24.278 0.458 -20.398 1.00 97.19 91 GLU A O 1
ATOM 662 N N . VAL A 1 92 ? 22.213 -0.221 -20.946 1.00 96.88 92 VAL A N 1
ATOM 663 C CA . VAL A 1 92 ? 21.484 0.691 -20.086 1.00 96.88 92 VAL A CA 1
ATOM 664 C C . VAL A 1 92 ? 20.558 -0.123 -19.193 1.00 96.88 92 VAL A C 1
ATOM 666 O O . VAL A 1 92 ? 19.983 -1.127 -19.618 1.00 96.88 92 VAL A O 1
ATOM 669 N N . SER A 1 93 ? 20.387 0.301 -17.946 1.00 97.25 93 SER A N 1
ATOM 670 C CA . SER A 1 93 ? 19.473 -0.353 -17.016 1.00 97.25 93 SER A CA 1
ATOM 671 C C . SER A 1 93 ? 18.559 0.641 -16.322 1.00 97.25 93 SER A C 1
ATOM 673 O O . SER A 1 93 ? 18.871 1.825 -16.187 1.00 97.25 93 SER A O 1
ATOM 675 N N . ARG A 1 94 ? 17.398 0.161 -15.884 1.00 97.00 94 ARG A N 1
ATOM 676 C CA . ARG A 1 94 ? 16.508 0.919 -15.006 1.00 97.00 94 ARG A CA 1
ATOM 677 C C . ARG A 1 94 ? 16.006 0.072 -13.862 1.00 97.00 94 ARG A C 1
ATOM 679 O O . ARG A 1 94 ? 15.802 -1.134 -13.997 1.00 97.00 94 ARG A O 1
ATOM 686 N N . LEU A 1 95 ? 15.739 0.732 -12.744 1.00 95.50 95 LEU A N 1
ATOM 687 C CA . LEU A 1 95 ? 15.060 0.117 -11.616 1.00 95.50 95 LEU A CA 1
ATOM 688 C C . LEU A 1 95 ? 13.558 0.037 -11.917 1.00 95.50 95 LEU A C 1
ATOM 690 O O . LEU A 1 95 ? 12.889 1.062 -11.999 1.00 95.50 95 LEU A O 1
ATOM 694 N N . VAL A 1 96 ? 13.030 -1.177 -12.072 1.00 93.50 96 VAL A N 1
ATOM 695 C CA . VAL A 1 96 ? 11.592 -1.413 -12.294 1.00 93.50 96 VAL A CA 1
ATOM 696 C C . VAL A 1 96 ? 10.861 -1.528 -10.965 1.00 93.50 96 VAL A C 1
ATOM 698 O O . VAL A 1 96 ? 9.794 -0.950 -10.776 1.00 93.50 96 VAL A O 1
ATOM 701 N N . VAL A 1 97 ? 11.447 -2.276 -10.030 1.00 91.38 97 VAL A N 1
ATOM 702 C CA . VAL A 1 97 ? 10.900 -2.472 -8.687 1.00 91.38 97 VAL A CA 1
ATOM 703 C C . VAL A 1 97 ? 12.021 -2.253 -7.689 1.00 91.38 97 VAL A C 1
ATOM 705 O O . VAL A 1 97 ? 13.044 -2.936 -7.745 1.00 91.38 97 VAL A O 1
ATOM 708 N N . ALA A 1 98 ? 11.835 -1.303 -6.776 1.00 90.25 98 ALA A N 1
ATOM 709 C CA . ALA A 1 98 ? 12.773 -1.088 -5.686 1.00 90.25 98 ALA A CA 1
ATOM 710 C C . ALA A 1 98 ? 12.799 -2.301 -4.748 1.00 90.25 98 ALA A C 1
ATOM 712 O O . ALA A 1 98 ? 11.776 -2.949 -4.515 1.00 90.25 98 ALA A O 1
ATOM 713 N N . ALA A 1 99 ? 13.971 -2.591 -4.183 1.00 91.25 99 ALA A N 1
ATOM 714 C CA . ALA A 1 99 ? 14.052 -3.562 -3.106 1.00 91.25 99 ALA A CA 1
ATOM 715 C C . ALA A 1 99 ? 13.199 -3.059 -1.936 1.00 91.25 99 ALA A C 1
ATOM 717 O O . ALA A 1 99 ? 13.359 -1.921 -1.494 1.00 91.25 99 ALA A O 1
ATOM 718 N N . ALA A 1 100 ? 12.302 -3.902 -1.440 1.00 91.75 100 ALA A N 1
ATOM 719 C CA . AL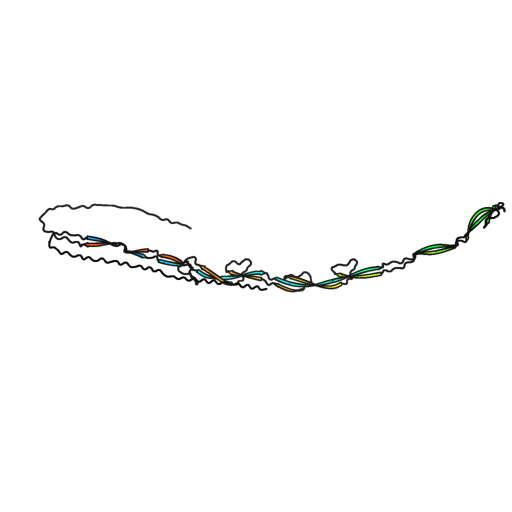A A 1 100 ? 11.470 -3.585 -0.293 1.00 91.75 100 ALA A CA 1
ATOM 720 C C . ALA A 1 100 ? 11.774 -4.583 0.813 1.00 91.75 100 ALA A C 1
ATOM 722 O O . ALA A 1 100 ? 11.899 -5.783 0.568 1.00 91.75 100 ALA A O 1
ATOM 723 N N . ARG A 1 101 ? 11.898 -4.086 2.040 1.00 94.38 101 ARG A N 1
ATOM 724 C CA . ARG A 1 101 ? 12.070 -4.910 3.232 1.00 94.38 101 ARG A CA 1
ATOM 725 C C . ARG A 1 101 ? 10.984 -4.565 4.226 1.00 94.38 101 ARG A C 1
ATOM 727 O O . ARG A 1 101 ? 10.627 -3.403 4.404 1.00 94.38 101 ARG A O 1
ATOM 734 N N . SER A 1 102 ? 10.477 -5.597 4.870 1.00 95.19 102 SER A N 1
ATOM 735 C CA . SER A 1 102 ? 9.499 -5.518 5.938 1.00 95.19 102 SER A CA 1
ATOM 736 C C . SER A 1 102 ? 9.935 -6.426 7.076 1.00 95.19 102 SER A C 1
ATOM 738 O O . SER A 1 102 ? 10.573 -7.460 6.861 1.00 95.19 102 SER A O 1
ATOM 740 N N . TYR A 1 103 ? 9.617 -6.025 8.295 1.00 96.75 103 TYR A N 1
ATOM 741 C CA . TYR A 1 103 ? 9.889 -6.802 9.491 1.00 96.75 103 TYR A CA 1
ATOM 742 C C . TYR A 1 103 ? 8.568 -7.153 10.154 1.00 96.75 103 TYR A C 1
ATOM 744 O O . TYR A 1 103 ? 7.687 -6.300 10.285 1.00 96.75 103 TYR A O 1
ATOM 752 N N . SER A 1 104 ? 8.435 -8.409 10.570 1.00 97.06 104 SER A N 1
ATOM 753 C CA . SER A 1 104 ? 7.369 -8.789 11.483 1.00 97.06 104 SER A CA 1
ATOM 754 C C . SER A 1 104 ? 7.699 -8.231 12.858 1.00 97.06 104 SER A C 1
ATOM 756 O O . SER A 1 104 ? 8.837 -8.347 13.308 1.00 97.06 104 SER A O 1
ATOM 758 N N . TRP A 1 105 ? 6.707 -7.710 13.546 1.00 97.94 105 TRP A N 1
ATOM 759 C CA . TRP A 1 105 ? 6.764 -7.314 14.939 1.00 97.94 105 TRP A CA 1
ATOM 760 C C . TRP A 1 105 ? 5.716 -8.114 15.691 1.00 97.94 105 TRP A C 1
ATOM 762 O O . TRP A 1 105 ? 4.633 -8.357 15.159 1.00 97.94 105 TRP A O 1
ATOM 772 N N . SER A 1 106 ? 6.029 -8.526 16.913 1.00 97.19 106 SER A N 1
ATOM 773 C CA . SER A 1 106 ? 5.073 -9.203 17.785 1.00 97.19 106 SER A CA 1
ATOM 774 C C . SER A 1 106 ? 5.147 -8.664 19.201 1.00 97.19 106 SER A C 1
ATOM 776 O O . SER A 1 106 ? 6.250 -8.461 19.706 1.00 97.19 106 SER A O 1
ATOM 778 N N . ARG A 1 107 ? 4.005 -8.494 19.860 1.00 97.56 107 ARG A N 1
ATOM 779 C CA . ARG A 1 107 ? 3.938 -8.238 21.303 1.00 97.56 107 ARG A CA 1
ATOM 780 C C . ARG A 1 107 ? 2.921 -9.152 21.957 1.00 97.56 107 ARG A C 1
ATOM 782 O O . ARG A 1 107 ? 1.979 -9.603 21.309 1.00 97.56 107 ARG A O 1
ATOM 789 N N . VAL A 1 108 ? 3.113 -9.408 23.243 1.00 96.38 108 VAL A N 1
ATOM 790 C CA . VAL A 1 108 ? 2.132 -10.111 24.068 1.00 96.38 108 VAL A CA 1
ATOM 791 C C . VAL A 1 108 ? 1.302 -9.056 24.781 1.00 96.38 108 VAL A C 1
ATOM 793 O O . VAL A 1 108 ? 1.849 -8.245 25.525 1.00 96.38 108 VAL A O 1
ATOM 796 N N . VAL A 1 109 ? -0.002 -9.052 24.524 1.00 95.31 109 VAL A N 1
ATOM 797 C CA . VAL A 1 109 ? -0.970 -8.213 25.229 1.00 95.31 109 VAL A CA 1
ATOM 798 C C . VAL A 1 109 ? -1.665 -9.077 26.265 1.00 95.31 109 VAL A C 1
ATOM 800 O O . VAL A 1 109 ? -2.247 -10.110 25.935 1.00 95.31 109 VAL A O 1
ATOM 803 N N . GLU A 1 110 ? -1.543 -8.682 27.523 1.00 94.94 110 GLU A N 1
ATOM 804 C CA . GLU A 1 110 ? -2.161 -9.352 28.659 1.00 94.94 110 GLU A CA 1
ATOM 805 C C . GLU A 1 110 ? -3.576 -8.817 28.884 1.00 94.94 110 GLU A C 1
ATOM 807 O O . GLU A 1 110 ? -3.789 -7.608 28.915 1.00 94.94 110 GLU A O 1
ATOM 812 N N . HIS A 1 111 ? -4.533 -9.727 29.063 1.00 93.88 111 HIS A N 1
ATOM 813 C CA . HIS A 1 111 ? -5.922 -9.402 29.371 1.00 93.88 111 HIS A CA 1
ATOM 814 C C . HIS A 1 111 ? -6.141 -9.550 30.871 1.00 93.88 111 HIS A C 1
ATOM 816 O O . HIS A 1 111 ? -6.067 -10.658 31.421 1.00 93.88 111 HIS A O 1
ATOM 822 N N . LEU A 1 112 ? -6.373 -8.418 31.529 1.00 95.88 112 LEU A N 1
ATOM 823 C CA . LEU A 1 112 ? -6.581 -8.337 32.967 1.00 95.88 112 LEU A CA 1
ATOM 824 C C . LEU A 1 112 ? -8.067 -8.166 33.280 1.00 95.88 112 LEU A C 1
ATOM 826 O O . LEU A 1 112 ? -8.764 -7.377 32.644 1.00 95.88 112 LEU A O 1
ATOM 830 N N . GLU A 1 113 ? -8.522 -8.858 34.316 1.00 97.56 113 GLU A N 1
ATOM 831 C CA . GLU A 1 113 ? -9.809 -8.597 34.958 1.00 97.56 113 GLU A CA 1
ATOM 832 C C . GLU A 1 113 ? -9.582 -8.008 36.352 1.00 97.56 113 GLU A C 1
ATOM 834 O O . GLU A 1 113 ? -8.615 -8.357 37.040 1.00 97.56 113 GLU A O 1
ATOM 839 N N . ALA A 1 114 ? -10.497 -7.142 36.781 1.00 97.31 114 ALA A N 1
ATOM 840 C CA . ALA A 1 114 ? -10.602 -6.654 38.149 1.00 97.31 114 ALA A CA 1
ATOM 841 C C . ALA A 1 114 ? -11.806 -7.298 38.846 1.00 97.31 114 ALA A C 1
ATOM 843 O O . ALA A 1 114 ? -12.848 -7.524 38.229 1.00 97.31 114 ALA A O 1
ATOM 844 N N . GLU A 1 115 ? -11.659 -7.594 40.134 1.00 97.81 115 GLU A N 1
ATOM 845 C CA . GLU A 1 115 ? -12.757 -8.091 40.957 1.00 97.81 115 GLU A CA 1
ATOM 846 C C . GLU A 1 115 ? -13.546 -6.928 41.565 1.00 97.81 115 GLU A C 1
ATOM 848 O O . GLU A 1 115 ? -13.003 -5.964 42.122 1.00 97.81 115 GLU A O 1
ATOM 853 N N . TYR A 1 116 ? -14.859 -7.059 41.487 1.00 97.81 116 TYR A N 1
ATOM 854 C CA . TYR A 1 116 ? -15.836 -6.136 42.024 1.00 97.81 116 TYR A CA 1
ATOM 855 C C . TYR A 1 116 ? -16.751 -6.878 42.993 1.00 97.81 116 TYR A C 1
ATOM 857 O O . TYR A 1 116 ? -17.050 -8.054 42.793 1.00 97.81 116 TYR A O 1
ATOM 865 N N . SER A 1 117 ? -17.217 -6.201 44.041 1.00 97.75 117 SER A N 1
ATOM 866 C CA . SER A 1 117 ? -18.148 -6.772 45.012 1.00 97.75 117 SER A CA 1
ATOM 867 C C . SER A 1 117 ? -19.334 -5.862 45.303 1.00 97.75 117 SER A C 1
ATOM 869 O O . SER A 1 117 ? -19.239 -4.635 45.227 1.00 97.75 117 SER A O 1
ATOM 871 N N . ARG A 1 118 ? -20.472 -6.457 45.656 1.00 97.69 118 ARG A N 1
ATOM 872 C CA . ARG A 1 118 ? -21.627 -5.733 46.198 1.00 97.69 118 ARG A CA 1
ATOM 873 C C . ARG A 1 118 ? -22.209 -6.478 47.387 1.00 97.69 118 ARG A C 1
ATOM 875 O O . ARG A 1 118 ? -22.204 -7.706 47.416 1.00 97.69 118 ARG A O 1
ATOM 882 N N . THR A 1 119 ? -22.745 -5.728 48.342 1.00 96.88 119 THR A N 1
ATOM 883 C CA . THR A 1 119 ? -23.525 -6.299 49.441 1.00 96.88 119 THR A CA 1
ATOM 884 C C . THR A 1 119 ? -24.984 -6.380 49.017 1.00 96.88 119 THR A C 1
ATOM 886 O O . THR A 1 119 ? -25.593 -5.359 48.696 1.00 96.88 119 THR A O 1
ATOM 889 N N . VAL A 1 120 ? -25.543 -7.585 49.026 1.00 96.44 120 VAL A N 1
ATOM 890 C CA . VAL A 1 120 ? -26.963 -7.833 48.772 1.00 96.44 120 VAL A CA 1
ATOM 891 C C . VAL A 1 120 ? -27.650 -8.089 50.106 1.00 96.44 120 VAL A C 1
ATOM 893 O O . VAL A 1 120 ? -27.196 -8.910 50.901 1.00 96.44 120 VAL A O 1
ATOM 896 N N . ILE A 1 121 ? -28.730 -7.354 50.366 1.00 96.19 121 ILE A N 1
ATOM 897 C CA . ILE A 1 121 ? -29.555 -7.524 51.564 1.00 96.19 121 ILE A CA 1
ATOM 898 C C . ILE A 1 121 ? -30.655 -8.529 51.225 1.00 96.19 121 ILE A C 1
ATOM 900 O O . ILE A 1 121 ? -31.612 -8.189 50.529 1.00 96.19 121 ILE A O 1
ATOM 904 N N . ASP A 1 122 ? -30.519 -9.755 51.722 1.00 95.38 122 ASP A N 1
ATOM 905 C CA . ASP A 1 122 ? -31.513 -10.818 51.534 1.00 95.38 122 ASP A CA 1
ATOM 906 C C . ASP A 1 122 ? -32.728 -10.605 52.441 1.00 95.38 122 ASP A C 1
ATOM 908 O O . ASP A 1 122 ? -33.867 -10.898 52.074 1.00 95.38 122 ASP A O 1
ATOM 912 N N . GLN A 1 123 ? -32.482 -10.068 53.637 1.00 94.75 123 GLN A N 1
ATOM 913 C CA . GLN A 1 123 ? -33.499 -9.773 54.632 1.00 94.75 123 GLN A CA 1
ATOM 914 C C . GLN A 1 123 ? -33.161 -8.461 55.323 1.00 94.75 123 GLN A C 1
ATOM 916 O O . GLN A 1 123 ? -32.161 -8.366 56.028 1.00 94.75 123 GLN A O 1
ATOM 921 N N . ALA A 1 124 ? -34.002 -7.447 55.122 1.00 95.06 124 ALA A N 1
ATOM 922 C CA . ALA A 1 124 ? -33.820 -6.155 55.764 1.00 95.06 124 ALA A CA 1
ATOM 923 C C . ALA A 1 124 ? -34.060 -6.247 57.275 1.00 95.06 124 ALA A C 1
ATOM 925 O O . ALA A 1 124 ? -34.913 -7.003 57.746 1.00 95.06 124 ALA A O 1
ATOM 926 N N . TYR A 1 125 ? -33.342 -5.411 58.017 1.00 94.44 125 TYR A N 1
ATOM 927 C CA . TYR A 1 125 ? -33.572 -5.219 59.438 1.00 94.44 125 TYR A CA 1
ATOM 928 C C . TYR A 1 125 ? -35.015 -4.770 59.726 1.00 94.44 125 TYR A C 1
ATOM 930 O O . TYR A 1 125 ? -35.481 -3.769 59.174 1.00 94.44 125 TYR A O 1
ATOM 938 N N . VAL A 1 126 ? -35.701 -5.465 60.640 1.00 94.38 126 VAL A N 1
ATOM 939 C CA . VAL A 1 126 ? -36.990 -5.021 61.193 1.00 94.38 126 VAL A CA 1
ATOM 940 C C . VAL A 1 126 ? -36.857 -4.901 62.712 1.00 94.38 126 VAL A C 1
ATOM 942 O O . VAL A 1 126 ? -36.622 -5.912 63.381 1.00 94.38 126 VAL A O 1
ATOM 945 N N . PRO A 1 127 ? -37.016 -3.695 63.285 1.00 93.50 127 PRO A N 1
ATOM 946 C CA . PRO A 1 127 ? -36.899 -3.507 64.725 1.00 93.50 127 PRO A CA 1
ATOM 947 C C . PRO A 1 127 ? -38.023 -4.229 65.475 1.00 93.50 127 PRO A C 1
ATOM 949 O O . PRO A 1 127 ? -39.130 -4.398 64.957 1.00 93.50 127 PRO A O 1
ATOM 952 N N . ALA A 1 128 ? -37.757 -4.603 66.728 1.00 92.75 128 ALA A N 1
ATOM 953 C CA . ALA A 1 128 ? -38.786 -5.153 67.603 1.00 92.75 128 ALA A CA 1
ATOM 954 C C . ALA A 1 128 ? -39.926 -4.144 67.818 1.00 92.75 128 ALA A C 1
ATOM 956 O O . ALA A 1 128 ? -39.696 -2.946 68.006 1.00 92.75 128 ALA A O 1
ATOM 957 N N . SER A 1 129 ? -41.162 -4.640 67.851 1.00 94.31 129 SER A N 1
ATOM 958 C CA . SER A 1 129 ? -42.332 -3.854 68.239 1.00 94.31 129 SER A CA 1
ATOM 959 C C . SER A 1 129 ? -42.820 -4.332 69.605 1.00 94.31 129 SER A C 1
ATOM 961 O O . SER A 1 129 ? -43.076 -5.531 69.756 1.00 94.31 129 SER A O 1
ATOM 963 N N . PRO A 1 130 ? -42.935 -3.443 70.610 1.00 92.00 130 PRO A N 1
ATOM 964 C CA . PRO A 1 130 ? -43.448 -3.836 71.913 1.00 92.00 130 PRO A CA 1
ATOM 965 C C . PRO A 1 130 ? -44.921 -4.238 71.813 1.00 92.00 130 PRO A C 1
ATOM 967 O O . PRO A 1 130 ? -45.637 -3.836 70.892 1.00 92.00 130 PRO A O 1
ATOM 970 N N . GLU A 1 131 ? -45.379 -5.008 72.796 1.00 91.94 131 GLU A N 1
ATOM 971 C CA . GLU A 1 131 ? -46.797 -5.316 72.945 1.00 91.94 131 GLU A CA 1
ATOM 972 C C . GLU A 1 131 ? -47.609 -4.023 73.109 1.00 91.94 131 GLU A C 1
ATOM 974 O O . GLU A 1 131 ? -47.226 -3.123 73.859 1.00 91.94 131 GLU A O 1
ATOM 979 N N . GLN A 1 132 ? -48.736 -3.933 72.403 1.00 93.31 132 GLN A N 1
ATOM 980 C CA . GLN A 1 132 ? -49.703 -2.853 72.567 1.00 93.31 132 GLN A CA 1
ATOM 981 C C . GLN A 1 132 ? -51.023 -3.431 73.060 1.00 93.31 132 GLN A C 1
ATOM 983 O O . GLN A 1 132 ? -51.538 -4.415 72.523 1.00 93.31 132 GLN A O 1
ATOM 988 N N . GLY A 1 133 ? -51.604 -2.775 74.051 1.00 91.38 133 GLY A N 1
ATOM 989 C CA . GLY A 1 133 ? -52.886 -3.151 74.616 1.00 91.38 133 GLY A CA 1
ATOM 990 C C . GLY A 1 133 ? -53.583 -1.956 75.233 1.00 91.38 133 GLY A C 1
ATOM 991 O O . GLY A 1 133 ? -53.111 -0.818 75.147 1.00 91.38 133 GLY A O 1
ATOM 992 N N . HIS A 1 134 ? -54.728 -2.229 75.833 1.00 92.31 134 HIS A N 1
ATOM 993 C CA . HIS A 1 134 ? -55.472 -1.252 76.604 1.00 92.31 134 HIS A CA 1
ATOM 994 C C . HIS A 1 134 ? -56.099 -1.926 77.822 1.00 92.31 134 HIS A C 1
ATOM 996 O O . HIS A 1 134 ? -56.308 -3.140 77.846 1.00 92.31 134 HIS A O 1
ATOM 1002 N N . LEU A 1 135 ? -56.369 -1.129 78.854 1.00 93.75 135 LEU A N 1
ATOM 1003 C CA . LEU A 1 135 ? -57.120 -1.597 80.011 1.00 93.75 135 LEU A CA 1
ATOM 1004 C C . LEU A 1 135 ? -58.602 -1.624 79.650 1.00 93.75 135 LEU A C 1
ATOM 1006 O O . LEU A 1 135 ? -59.174 -0.604 79.263 1.00 93.75 135 LEU A O 1
ATOM 1010 N N . VAL A 1 136 ? -59.210 -2.790 79.803 1.00 92.00 136 VAL A N 1
ATOM 1011 C CA . VAL A 1 136 ? -60.653 -2.984 79.726 1.00 92.00 136 VAL A CA 1
ATOM 1012 C C . VAL A 1 136 ? -61.174 -3.163 81.145 1.00 92.00 136 VAL A C 1
ATOM 1014 O O . VAL A 1 136 ? -60.607 -3.911 81.943 1.00 92.00 136 VAL A O 1
ATOM 1017 N N . ILE A 1 137 ? -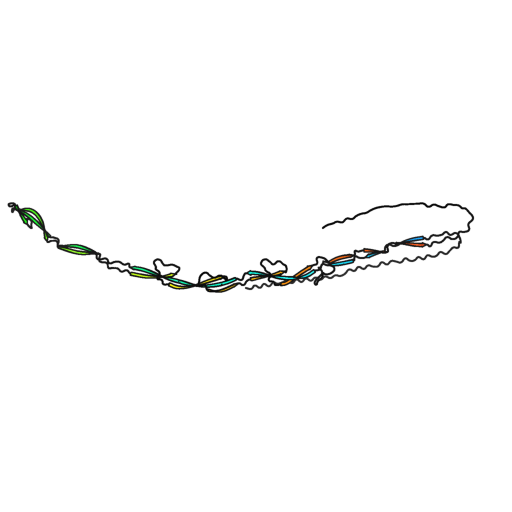62.250 -2.450 81.473 1.00 90.81 137 ILE A N 1
ATOM 1018 C CA . ILE A 1 137 ? -62.934 -2.589 82.758 1.00 90.81 137 ILE A CA 1
ATOM 1019 C C . ILE A 1 137 ? -64.025 -3.638 82.586 1.00 90.81 137 ILE A C 1
ATOM 1021 O O . ILE A 1 137 ? -65.025 -3.406 81.909 1.00 90.81 137 ILE A O 1
ATOM 1025 N N . GLU A 1 138 ? -63.840 -4.787 83.220 1.00 90.94 138 GLU A N 1
ATOM 1026 C CA . GLU A 1 138 ? -64.851 -5.832 83.282 1.00 90.94 138 GLU A CA 1
ATOM 1027 C C . GLU A 1 138 ? -65.675 -5.659 84.562 1.00 90.94 138 GLU A C 1
ATOM 1029 O O . GLU A 1 138 ? -65.131 -5.604 85.668 1.00 90.94 138 GLU A O 1
ATOM 1034 N N . ILE A 1 139 ? -66.997 -5.560 84.423 1.00 89.00 139 ILE A N 1
ATOM 1035 C CA . ILE A 1 139 ? -67.914 -5.483 85.565 1.00 89.00 139 ILE A CA 1
ATOM 1036 C C . ILE A 1 139 ? -68.247 -6.915 85.985 1.00 89.00 139 ILE A C 1
ATOM 1038 O O . ILE A 1 139 ? -69.046 -7.582 85.331 1.00 89.00 139 ILE A O 1
ATOM 1042 N N . LEU A 1 140 ? -67.640 -7.386 87.077 1.00 89.62 140 LEU A N 1
ATOM 1043 C CA . LEU A 1 140 ? -67.878 -8.730 87.612 1.00 89.62 140 LEU A CA 1
ATOM 1044 C C . LEU A 1 140 ? -69.245 -8.809 88.292 1.00 89.62 140 LEU A C 1
ATOM 1046 O O . LEU A 1 140 ? -70.012 -9.747 88.074 1.00 89.62 140 LEU A O 1
ATOM 1050 N N . HIS A 1 141 ? -69.569 -7.781 89.077 1.00 87.50 141 HIS A N 1
ATOM 1051 C CA . HIS A 1 141 ? -70.877 -7.615 89.695 1.00 87.50 141 HIS A CA 1
ATOM 1052 C C . HIS A 1 141 ? -71.334 -6.166 89.517 1.00 87.50 141 HIS A C 1
ATOM 1054 O O . HIS A 1 141 ? -70.619 -5.255 89.944 1.00 87.50 141 HIS A O 1
ATOM 1060 N N . PRO A 1 142 ? -72.508 -5.917 88.907 1.00 85.75 142 PRO A N 1
ATOM 1061 C CA . PRO A 1 142 ? -73.015 -4.561 88.773 1.00 85.75 142 PRO A CA 1
ATOM 1062 C C . PRO A 1 142 ? -73.302 -3.962 90.152 1.00 85.75 142 PRO A C 1
ATOM 1064 O O . PRO A 1 142 ? -73.636 -4.684 91.102 1.00 85.75 142 PRO A O 1
ATOM 1067 N N . ALA A 1 143 ? -73.199 -2.636 90.241 1.00 88.31 143 ALA A N 1
ATOM 1068 C CA . ALA A 1 143 ? -73.626 -1.907 91.424 1.00 88.31 143 ALA A CA 1
ATOM 1069 C C . ALA A 1 143 ? -75.091 -2.239 91.723 1.00 88.31 143 ALA A C 1
ATOM 1071 O O . ALA A 1 143 ? -75.939 -2.265 90.826 1.00 88.31 143 ALA A O 1
ATOM 1072 N N . VAL A 1 144 ? -75.381 -2.511 92.991 1.00 87.62 144 VAL A N 1
ATOM 1073 C CA . VAL A 1 144 ? -76.754 -2.696 93.453 1.00 87.62 144 VAL A CA 1
ATOM 1074 C C . VAL A 1 144 ? -77.194 -1.376 94.050 1.00 87.62 144 VAL A C 1
ATOM 1076 O O . VAL A 1 144 ? -76.705 -0.970 95.104 1.00 87.62 144 VAL A O 1
ATOM 1079 N N . ILE A 1 145 ? -78.109 -0.713 93.355 1.00 88.88 145 ILE A N 1
ATOM 1080 C CA . ILE A 1 145 ? -78.795 0.472 93.853 1.00 88.88 145 ILE A CA 1
ATOM 1081 C C . ILE A 1 145 ? -80.164 0.052 94.377 1.00 88.88 145 ILE A C 1
ATOM 1083 O O . ILE A 1 145 ? -80.898 -0.674 93.704 1.00 88.88 145 ILE A O 1
ATOM 1087 N N . GLU A 1 146 ? -80.504 0.498 95.579 1.00 88.44 146 GLU A N 1
ATOM 1088 C CA . GLU A 1 146 ? -81.845 0.322 96.129 1.00 88.44 146 GLU A CA 1
ATOM 1089 C C . GLU A 1 146 ? -82.490 1.694 96.334 1.00 88.44 146 GLU A C 1
ATOM 1091 O O . GLU A 1 146 ? -81.800 2.663 96.669 1.00 88.44 146 GLU A O 1
ATOM 1096 N N . PRO A 1 147 ? -83.809 1.807 96.130 1.00 88.31 147 PRO A N 1
ATOM 1097 C CA . PRO A 1 147 ? -84.514 3.015 96.495 1.00 88.31 147 PRO A CA 1
ATOM 1098 C C . PRO A 1 147 ? -84.684 3.089 98.014 1.00 88.31 147 PRO A C 1
ATOM 1100 O O . PRO A 1 147 ? -84.938 2.083 98.678 1.00 88.31 147 PRO A O 1
ATOM 1103 N N . ARG A 1 148 ? -84.626 4.296 98.566 1.00 90.31 148 ARG A N 1
ATOM 1104 C CA . ARG A 1 148 ? -85.212 4.631 99.867 1.00 90.31 148 ARG A CA 1
ATOM 1105 C C . ARG A 1 148 ? -86.325 5.617 99.630 1.00 90.31 148 ARG A C 1
ATOM 1107 O O . ARG A 1 148 ? -86.203 6.508 98.801 1.00 90.31 148 ARG A O 1
ATOM 1114 N N . TRP A 1 149 ? -87.407 5.444 100.364 1.00 88.25 149 TRP A N 1
ATOM 1115 C CA . TRP A 1 149 ? -88.607 6.254 100.251 1.00 88.25 149 TRP A CA 1
ATOM 1116 C C . TRP A 1 149 ? -88.666 7.185 101.459 1.00 88.25 149 TRP A C 1
ATOM 1118 O O . TRP A 1 149 ? -88.630 6.715 102.599 1.00 88.25 149 TRP A O 1
ATOM 1128 N N . LEU A 1 150 ? -88.723 8.490 101.217 1.00 89.62 150 LEU A N 1
ATOM 1129 C CA . LEU A 1 150 ? -88.914 9.504 102.242 1.00 89.62 150 LEU A CA 1
ATOM 1130 C C . LEU A 1 150 ? -90.400 9.646 102.527 1.00 89.62 150 LEU A C 1
ATOM 1132 O O . LEU A 1 150 ? -91.201 9.851 101.613 1.00 89.62 150 LEU A O 1
ATOM 1136 N N . TYR A 1 151 ? -90.744 9.573 103.803 1.00 88.19 151 TYR A N 1
ATOM 1137 C CA . TYR A 1 151 ? -92.092 9.813 104.286 1.00 88.19 151 TYR A CA 1
ATOM 1138 C C . TYR A 1 151 ? -92.103 10.982 105.265 1.00 88.19 151 TYR A C 1
ATOM 1140 O O . TYR A 1 151 ? -91.189 11.077 106.085 1.00 88.19 151 TYR A O 1
ATOM 1148 N N . GLU A 1 152 ? -93.145 11.810 105.216 1.00 88.06 152 GLU A N 1
ATOM 1149 C CA . GLU A 1 152 ? -93.474 12.832 106.220 1.00 88.06 152 GLU A CA 1
ATOM 1150 C C . GLU A 1 152 ? -94.626 12.352 107.086 1.00 88.06 152 GLU A C 1
ATOM 1152 O O . GLU A 1 152 ? -95.543 11.727 106.569 1.00 88.06 152 GLU A O 1
ATOM 1157 N N . GLN A 1 153 ? -94.610 12.643 108.383 1.00 88.25 153 GLN A N 1
ATOM 1158 C CA . GLN A 1 153 ? -95.749 12.359 109.247 1.00 88.25 153 GLN A CA 1
ATOM 1159 C C . GLN A 1 153 ? -96.738 13.531 109.265 1.00 88.25 153 GLN A C 1
ATOM 1161 O O . GLN A 1 153 ? -96.372 14.616 109.717 1.00 88.25 153 GLN A O 1
ATOM 1166 N N . ASP A 1 154 ? -97.997 13.290 108.904 1.00 85.00 154 ASP A N 1
ATOM 1167 C CA . ASP A 1 154 ? -99.029 14.322 108.706 1.00 85.00 154 ASP A CA 1
ATOM 1168 C C . ASP A 1 154 ? -99.240 15.225 109.936 1.00 85.00 154 ASP A C 1
ATOM 1170 O O . ASP A 1 154 ? -99.513 16.417 109.811 1.00 85.00 154 ASP A O 1
ATOM 1174 N N . GLU A 1 155 ? -99.113 14.669 111.147 1.00 82.94 155 GLU A N 1
ATOM 1175 C CA . GLU A 1 155 ? -99.356 15.409 112.393 1.00 82.94 155 GLU A CA 1
ATOM 1176 C C . GLU A 1 155 ? -98.134 16.184 112.906 1.00 82.94 155 GLU A C 1
ATOM 1178 O O . GLU A 1 155 ? -98.299 17.154 113.647 1.00 82.94 155 GLU A O 1
ATOM 1183 N N . SER A 1 156 ? -96.910 15.760 112.568 1.00 84.88 156 SER A N 1
ATOM 1184 C CA . SER A 1 156 ? -95.689 16.304 113.184 1.00 84.88 156 SER A CA 1
ATOM 1185 C C . SER A 1 156 ? -94.700 16.942 112.209 1.00 84.88 156 SER A C 1
ATOM 1187 O O . SER A 1 156 ? -93.808 17.658 112.661 1.00 84.88 156 SER A O 1
ATOM 1189 N N . GLY A 1 157 ? -94.824 16.692 110.902 1.00 87.25 157 GLY A N 1
ATOM 1190 C CA . GLY A 1 157 ? -93.849 17.114 109.890 1.00 87.25 157 GLY A CA 1
ATOM 1191 C C . GLY A 1 157 ? -92.508 16.370 109.971 1.00 87.25 157 GLY A C 1
ATOM 1192 O O . GLY A 1 157 ? -91.544 16.725 109.296 1.00 87.25 157 GLY A O 1
ATOM 1193 N N . ASN A 1 158 ? -92.393 15.351 110.831 1.00 87.81 158 ASN A N 1
ATOM 1194 C CA . ASN A 1 158 ? -91.162 14.576 110.934 1.00 87.81 158 ASN A CA 1
ATOM 1195 C C . ASN A 1 158 ? -90.966 13.737 109.676 1.00 87.81 158 ASN A C 1
ATOM 1197 O O . ASN A 1 158 ? -91.883 13.034 109.252 1.00 87.81 158 ASN A O 1
ATOM 1201 N N . VAL A 1 159 ? -89.748 13.749 109.137 1.00 88.81 159 VAL A N 1
ATOM 1202 C CA . VAL A 1 159 ? -89.383 12.947 107.969 1.00 88.81 159 VAL A CA 1
ATOM 1203 C C . VAL A 1 159 ? -88.574 11.713 108.357 1.00 88.81 159 VAL A C 1
ATOM 1205 O O . VAL A 1 159 ? -87.742 11.756 109.268 1.00 88.81 159 VAL A O 1
ATOM 1208 N N . ARG A 1 160 ? -88.787 10.597 107.656 1.00 85.38 160 ARG A N 1
ATOM 1209 C CA . ARG A 1 160 ? -87.947 9.396 107.779 1.00 85.38 160 ARG A CA 1
ATOM 1210 C C . ARG A 1 160 ? -87.793 8.665 106.456 1.00 85.38 160 ARG A C 1
ATOM 1212 O O . ARG A 1 160 ? -88.721 8.604 105.656 1.00 85.38 160 ARG A O 1
ATOM 1219 N N . TRP A 1 161 ? -86.630 8.052 106.279 1.00 88.75 161 TRP A N 1
ATOM 1220 C CA . TRP A 1 161 ? -86.337 7.191 105.140 1.00 88.75 161 TRP A CA 1
ATOM 1221 C C . TRP A 1 161 ? -86.651 5.736 105.466 1.00 88.75 161 TRP A C 1
ATOM 1223 O O . TRP A 1 161 ? -86.115 5.179 106.426 1.00 88.75 161 TRP A O 1
ATOM 1233 N N . GLU A 1 162 ? -87.459 5.108 104.626 1.00 85.00 162 GLU A N 1
ATOM 1234 C CA . GLU A 1 162 ? -87.785 3.686 104.687 1.00 85.00 162 GLU A CA 1
ATOM 1235 C C . GLU A 1 162 ? -87.160 2.947 103.500 1.00 85.00 162 GLU A C 1
ATOM 1237 O O . GLU A 1 162 ? -86.992 3.511 102.423 1.00 85.00 162 GLU A O 1
ATOM 1242 N N . ASN A 1 163 ? -86.838 1.664 103.680 1.00 85.06 163 ASN A N 1
ATOM 1243 C CA . ASN A 1 163 ? -86.215 0.820 102.644 1.00 85.06 163 ASN A CA 1
ATOM 1244 C C . ASN A 1 163 ? -87.243 -0.009 101.852 1.00 85.06 163 ASN A C 1
ATOM 1246 O O . ASN A 1 163 ? -86.899 -0.990 101.199 1.00 85.06 163 ASN A O 1
ATOM 1250 N N . LYS A 1 164 ? -88.531 0.324 101.953 1.00 82.06 164 LYS A N 1
ATOM 1251 C CA . LYS A 1 164 ? -89.612 -0.287 101.168 1.00 82.06 164 LYS A CA 1
ATOM 1252 C C . LYS A 1 164 ? -90.796 0.671 101.087 1.00 82.06 164 LYS A C 1
ATOM 1254 O O . LYS A 1 164 ? -91.008 1.426 102.037 1.00 82.06 164 LYS A O 1
ATOM 1259 N N . PRO A 1 165 ? -91.610 0.607 100.020 1.00 81.81 165 PRO A N 1
ATOM 1260 C CA . PRO A 1 165 ? -92.795 1.436 99.938 1.00 81.81 165 PRO A CA 1
ATOM 1261 C C . PRO A 1 165 ? -93.800 1.009 101.017 1.00 81.81 165 PRO A C 1
ATOM 1263 O O . PRO A 1 165 ? -94.053 -0.184 101.231 1.00 81.81 165 PRO A O 1
ATOM 1266 N N . PHE A 1 166 ? -94.371 1.987 101.712 1.00 77.62 166 PHE A N 1
ATOM 1267 C CA . PHE A 1 166 ? -95.352 1.775 102.765 1.00 77.62 166 PHE A CA 1
ATOM 1268 C C . PHE A 1 166 ? -96.655 1.217 102.171 1.00 77.62 166 PHE A C 1
ATOM 1270 O O . PHE A 1 166 ? -97.252 1.812 101.277 1.00 77.62 166 PHE A O 1
ATOM 1277 N N . ARG A 1 167 ? -97.101 0.042 102.642 1.00 64.69 167 ARG A N 1
ATOM 1278 C CA . ARG A 1 167 ? -98.250 -0.678 102.049 1.00 64.69 167 ARG A CA 1
ATOM 1279 C C . ARG A 1 167 ? -99.627 -0.187 102.504 1.00 64.69 167 ARG A C 1
ATOM 1281 O O . ARG A 1 167 ? -100.610 -0.595 101.900 1.00 64.69 167 ARG A O 1
ATOM 1288 N N . ASN A 1 168 ? -99.706 0.657 103.532 1.00 69.56 168 ASN A N 1
ATOM 1289 C CA . ASN A 1 168 ? -100.967 1.171 104.074 1.00 69.56 168 ASN A CA 1
ATOM 1290 C C . ASN A 1 168 ? -100.865 2.687 104.318 1.00 69.56 168 ASN A C 1
ATOM 1292 O O . ASN A 1 168 ? -100.442 3.078 105.408 1.00 69.56 168 ASN A O 1
ATOM 1296 N N . PRO A 1 169 ? -101.263 3.538 103.355 1.00 59.34 169 PRO A N 1
ATOM 1297 C CA . PRO A 1 169 ? -101.218 5.003 103.469 1.00 59.34 169 PRO A CA 1
ATOM 1298 C C . PRO A 1 169 ? -102.303 5.575 104.412 1.00 59.34 169 PRO A C 1
ATOM 1300 O O . PRO A 1 169 ? -102.991 6.529 104.089 1.00 59.34 169 PRO A O 1
ATOM 1303 N N . GLY A 1 170 ? -102.515 4.955 105.577 1.00 59.62 170 GLY A N 1
ATOM 1304 C CA . GLY A 1 170 ? -103.561 5.329 106.539 1.00 59.62 170 GLY A CA 1
ATOM 1305 C C . GLY A 1 170 ? -103.082 5.456 107.987 1.00 59.62 170 GLY A C 1
ATOM 1306 O O . GLY A 1 170 ? -103.911 5.505 108.888 1.00 59.62 170 GLY A O 1
ATOM 1307 N N . GLN A 1 171 ? -101.767 5.462 108.232 1.00 68.38 171 GLN A N 1
ATOM 1308 C CA . GLN A 1 171 ? -101.175 5.630 109.573 1.00 68.38 171 GLN A CA 1
ATOM 1309 C C . GLN A 1 171 ? -100.499 7.001 109.766 1.00 68.38 171 GLN A C 1
ATOM 1311 O O . GLN A 1 171 ? -99.583 7.117 110.577 1.00 68.38 171 GLN A O 1
ATOM 1316 N N . GLY A 1 172 ? -100.949 8.021 109.027 1.00 81.19 172 GLY A N 1
ATOM 1317 C CA . GLY A 1 172 ? -100.482 9.405 109.160 1.00 81.19 172 GLY A CA 1
ATOM 1318 C C . GLY A 1 172 ? -99.085 9.656 108.594 1.00 81.19 172 GLY A C 1
ATOM 1319 O O . GLY A 1 172 ? -98.329 10.391 109.219 1.00 81.19 172 GLY A O 1
ATOM 1320 N N . TRP A 1 173 ? -98.710 8.972 107.505 1.00 85.69 173 TRP A N 1
ATOM 1321 C CA . TRP A 1 173 ? -97.432 9.174 106.818 1.00 85.69 173 TRP A CA 1
ATOM 1322 C C . TRP A 1 173 ? -97.638 9.264 105.305 1.00 85.69 173 TRP A C 1
ATOM 1324 O O . TRP A 1 173 ? -98.082 8.284 104.697 1.00 85.69 173 TRP A O 1
ATOM 1334 N N . ASP A 1 174 ? -97.220 10.377 104.712 1.00 86.00 174 ASP A N 1
ATOM 1335 C CA . ASP A 1 174 ? -97.299 10.654 103.281 1.00 86.00 174 ASP A CA 1
ATOM 1336 C C . ASP A 1 174 ? -95.934 10.499 102.599 1.00 86.00 174 ASP A C 1
ATOM 1338 O O . ASP A 1 174 ? -94.891 10.874 103.134 1.00 86.00 174 ASP A O 1
ATOM 1342 N N . PHE A 1 175 ? -95.923 9.893 101.408 1.00 86.44 175 PHE A N 1
ATOM 1343 C CA . PHE A 1 175 ? -94.715 9.755 100.588 1.00 86.44 175 PHE A CA 1
ATOM 1344 C C . PHE A 1 175 ? -94.334 11.105 99.977 1.00 86.44 175 PHE A C 1
ATOM 1346 O O . PHE A 1 175 ? -95.172 11.734 99.332 1.00 86.44 175 PHE A O 1
ATOM 1353 N N . ILE A 1 176 ? -93.066 11.495 100.106 1.00 88.62 176 ILE A N 1
ATOM 1354 C CA . ILE A 1 176 ? -92.562 12.761 99.559 1.00 88.62 176 ILE A CA 1
ATOM 1355 C C . ILE A 1 176 ? -91.605 12.531 98.389 1.00 88.62 176 ILE A C 1
ATOM 1357 O O . ILE A 1 176 ? -91.744 13.178 97.354 1.00 88.62 176 ILE A O 1
ATOM 1361 N N . ASP A 1 177 ? -90.617 11.642 98.552 1.00 89.88 177 ASP A N 1
ATOM 1362 C CA . ASP A 1 177 ? -89.511 11.515 97.597 1.00 89.88 177 ASP A CA 1
ATOM 1363 C C . ASP A 1 177 ? -88.840 10.134 97.631 1.00 89.88 177 ASP A C 1
ATOM 1365 O O . ASP A 1 177 ? -89.006 9.360 98.578 1.00 89.88 177 ASP A O 1
ATOM 1369 N N . ILE A 1 178 ? -88.067 9.820 96.591 1.00 91.06 178 ILE A N 1
ATOM 1370 C CA . ILE A 1 178 ? -87.261 8.607 96.482 1.00 91.06 178 ILE A CA 1
ATOM 1371 C C . ILE A 1 178 ? -85.797 8.963 96.205 1.00 91.06 178 ILE A C 1
ATOM 1373 O O . ILE A 1 178 ? -85.476 9.643 95.234 1.00 91.06 178 ILE A O 1
ATOM 1377 N N . GLU A 1 179 ? -84.891 8.456 97.034 1.00 90.56 179 GLU A N 1
ATOM 1378 C CA . GLU A 1 179 ? -83.447 8.572 96.824 1.00 90.56 179 GLU A CA 1
ATOM 1379 C C . GLU A 1 179 ? -82.889 7.198 96.454 1.00 90.56 179 GLU A C 1
ATOM 1381 O O . GLU A 1 179 ? -83.217 6.189 97.080 1.00 90.56 179 GLU A O 1
ATOM 1386 N N . TRP A 1 180 ? -82.045 7.145 95.425 1.00 87.88 180 TRP A N 1
ATOM 1387 C CA . TRP A 1 180 ? -81.329 5.930 95.049 1.00 87.88 180 TRP A CA 1
ATOM 1388 C C . TRP A 1 180 ? -79.953 5.968 95.688 1.00 87.88 180 TRP A C 1
ATOM 1390 O O . TRP A 1 180 ? -79.168 6.870 95.405 1.00 87.88 180 TRP A O 1
ATOM 1400 N N . PHE A 1 181 ? -79.648 4.983 96.523 1.00 84.62 181 PHE A N 1
ATOM 1401 C CA . PHE A 1 181 ? -78.334 4.863 97.136 1.00 84.62 181 PHE A CA 1
ATOM 1402 C C . PHE A 1 181 ? -77.701 3.537 96.734 1.00 84.62 181 PHE A C 1
ATOM 1404 O O . PHE A 1 181 ? -78.366 2.512 96.560 1.00 84.62 181 PHE A O 1
ATOM 1411 N N . GLU A 1 182 ? -76.390 3.575 96.548 1.00 84.75 182 GLU A N 1
ATOM 1412 C CA . GLU A 1 182 ? -75.598 2.399 96.243 1.00 84.75 182 GLU A CA 1
ATOM 1413 C C . GLU A 1 182 ? -75.457 1.558 97.513 1.00 84.75 182 GLU A C 1
ATOM 1415 O O . GLU A 1 182 ? -74.785 1.936 98.471 1.00 84.75 182 GLU A O 1
ATOM 1420 N N . VAL A 1 183 ? -76.137 0.415 97.531 1.00 85.62 183 VAL A N 1
ATOM 1421 C CA . VAL A 1 183 ? -76.075 -0.547 98.639 1.00 85.62 183 VAL A CA 1
ATOM 1422 C C . VAL A 1 183 ? -74.781 -1.338 98.568 1.00 85.62 183 VAL A C 1
ATOM 1424 O O . VAL A 1 183 ? -74.178 -1.672 99.588 1.00 85.62 183 VAL A O 1
ATOM 1427 N N . ARG A 1 184 ? -74.356 -1.647 97.344 1.00 87.69 184 ARG A N 1
ATOM 1428 C CA . ARG A 1 184 ? -73.123 -2.370 97.075 1.00 87.69 184 ARG A CA 1
ATOM 1429 C C . ARG A 1 184 ? -72.478 -1.814 95.812 1.00 87.69 184 ARG A C 1
ATOM 1431 O O . ARG A 1 184 ? -73.146 -1.848 94.772 1.00 87.69 184 ARG A O 1
ATOM 1438 N N . PRO A 1 185 ? -71.211 -1.370 95.883 1.00 86.69 185 PRO A N 1
ATOM 1439 C CA . PRO A 1 185 ? -70.542 -0.845 94.716 1.00 86.69 185 PRO A CA 1
ATOM 1440 C C . PRO A 1 185 ? -70.309 -1.901 93.650 1.00 86.69 185 PRO A C 1
ATOM 1442 O O . PRO A 1 185 ? -70.262 -3.097 93.954 1.00 86.69 185 PRO A O 1
ATOM 1445 N N . ALA A 1 186 ? -70.186 -1.455 92.400 1.00 87.81 186 ALA A N 1
ATOM 1446 C CA . ALA A 1 186 ? -69.793 -2.346 91.319 1.00 87.81 186 ALA A CA 1
ATOM 1447 C C . ALA A 1 186 ? -68.425 -2.958 91.640 1.00 87.81 186 ALA A C 1
ATOM 1449 O O . ALA A 1 186 ? -67.459 -2.247 91.920 1.00 87.81 186 ALA A O 1
ATOM 1450 N N . GLU A 1 187 ? -68.344 -4.283 91.587 1.00 90.75 187 GLU A N 1
ATOM 1451 C CA . GLU A 1 187 ? -67.064 -4.972 91.642 1.00 90.75 187 GLU A CA 1
ATOM 1452 C C . GLU A 1 187 ? -66.520 -5.022 90.219 1.00 90.75 187 GLU A C 1
ATOM 1454 O O . GLU A 1 187 ? -67.065 -5.715 89.355 1.00 90.75 187 GLU A O 1
ATOM 1459 N N . ILE A 1 188 ? -65.477 -4.234 89.972 1.00 91.88 188 ILE A N 1
ATOM 1460 C CA . ILE A 1 188 ? -64.821 -4.142 88.672 1.00 91.88 188 ILE A CA 1
ATOM 1461 C C . ILE A 1 188 ? -63.433 -4.770 88.727 1.00 91.88 188 ILE A C 1
ATOM 1463 O O . ILE A 1 188 ? -62.754 -4.733 89.755 1.00 91.88 188 ILE A O 1
ATOM 1467 N N . ARG A 1 189 ? -63.000 -5.322 87.598 1.00 88.62 189 ARG A N 1
ATOM 1468 C CA . ARG A 1 189 ? -61.639 -5.808 87.389 1.00 88.62 189 ARG A CA 1
ATOM 1469 C C . ARG A 1 189 ? -61.064 -5.142 86.152 1.00 88.62 189 ARG A C 1
ATOM 1471 O O . ARG A 1 189 ? -61.666 -5.190 85.085 1.00 88.62 189 ARG A O 1
ATOM 1478 N N . GLU A 1 190 ? -59.885 -4.555 86.296 1.00 91.38 190 GLU A N 1
ATOM 1479 C CA . GLU A 1 190 ? -59.112 -4.086 85.153 1.00 91.38 190 GLU A CA 1
ATOM 1480 C C . GLU A 1 190 ? -58.369 -5.275 84.539 1.00 91.38 190 GLU A C 1
ATOM 1482 O O . GLU A 1 190 ? -57.594 -5.960 85.212 1.00 91.38 190 GLU A O 1
ATOM 1487 N N . VAL A 1 191 ? -58.635 -5.543 83.265 1.00 92.38 191 VAL A N 1
ATOM 1488 C CA . VAL A 1 191 ? -57.957 -6.577 82.485 1.00 92.38 191 VAL A CA 1
ATOM 1489 C C . VAL A 1 191 ? -57.180 -5.886 81.376 1.00 92.38 191 VAL A C 1
ATOM 1491 O O . VAL A 1 191 ? -57.727 -5.075 80.631 1.00 92.38 191 VAL A O 1
ATOM 1494 N N . TRP A 1 192 ? -55.888 -6.189 81.270 1.00 90.56 192 TRP A N 1
ATOM 1495 C CA . TRP A 1 192 ? -55.091 -5.748 80.131 1.00 90.56 192 TRP A CA 1
ATOM 1496 C C . TRP A 1 192 ? -55.401 -6.634 78.929 1.00 90.56 192 TRP A C 1
ATOM 1498 O O . TRP A 1 192 ? -55.077 -7.824 78.933 1.00 90.56 192 TRP A O 1
ATOM 1508 N N . GLU A 1 193 ? -56.026 -6.062 77.904 1.00 92.56 193 GLU A N 1
ATOM 1509 C CA . GLU A 1 193 ? -56.280 -6.758 76.650 1.00 92.56 193 GLU A CA 1
ATOM 1510 C C . GLU A 1 193 ? -55.216 -6.402 75.617 1.00 92.56 193 GLU A C 1
ATOM 1512 O O . GLU A 1 193 ? -55.049 -5.249 75.201 1.00 92.56 193 GLU A O 1
ATOM 1517 N N . VAL A 1 194 ? -54.496 -7.432 75.175 1.00 93.56 194 VAL A N 1
ATOM 1518 C CA . VAL A 1 194 ? -53.472 -7.305 74.145 1.00 93.56 194 VAL A CA 1
ATOM 1519 C C . VAL A 1 194 ? -54.149 -7.088 72.799 1.00 93.56 194 VAL A C 1
ATOM 1521 O O . VAL A 1 194 ? -54.775 -7.984 72.240 1.00 93.56 194 VAL A O 1
ATOM 1524 N N . THR A 1 195 ? -54.004 -5.883 72.260 1.00 91.31 195 THR A N 1
ATOM 1525 C CA . THR A 1 195 ? -54.529 -5.519 70.936 1.00 91.31 195 THR A CA 1
ATOM 1526 C C . THR A 1 195 ? -53.546 -5.910 69.831 1.00 91.31 195 THR A C 1
ATOM 1528 O O . THR A 1 195 ? -53.944 -6.235 68.713 1.00 91.31 195 THR A O 1
ATOM 1531 N N . ARG A 1 196 ? -52.245 -5.907 70.141 1.00 90.25 196 ARG A N 1
ATOM 1532 C CA . ARG A 1 196 ? -51.170 -6.367 69.261 1.00 90.25 196 ARG A CA 1
ATOM 1533 C C . ARG A 1 196 ? -50.067 -7.001 70.099 1.00 90.25 196 ARG A C 1
ATOM 1535 O O . ARG A 1 196 ? -49.483 -6.335 70.950 1.00 90.25 196 ARG A O 1
ATOM 1542 N N . ALA A 1 197 ? -49.771 -8.268 69.825 1.00 91.00 197 ALA A N 1
ATOM 1543 C CA . ALA A 1 197 ? -48.665 -8.972 70.463 1.00 91.00 197 ALA A CA 1
ATOM 1544 C C . ALA A 1 197 ? -47.319 -8.315 70.124 1.00 91.00 197 ALA A C 1
ATOM 1546 O O . ALA A 1 197 ? -47.159 -7.733 69.047 1.00 91.00 197 ALA A O 1
ATOM 1547 N N . ALA A 1 198 ? -46.350 -8.445 71.030 1.00 90.81 198 ALA A N 1
ATOM 1548 C CA . ALA A 1 198 ? -44.978 -8.058 70.736 1.00 90.81 198 ALA A CA 1
ATOM 1549 C C . ALA A 1 198 ? -44.449 -8.843 69.524 1.00 90.81 198 ALA A C 1
ATOM 1551 O O . ALA A 1 198 ? -44.660 -10.052 69.410 1.00 90.81 198 ALA A O 1
ATOM 1552 N N . VAL A 1 199 ? -43.743 -8.151 68.631 1.00 93.62 199 VAL A N 1
ATOM 1553 C CA . VAL A 1 199 ? -43.041 -8.760 67.497 1.00 93.62 199 VAL A CA 1
ATOM 1554 C C . VAL A 1 199 ? -41.551 -8.645 67.771 1.00 93.62 199 VAL A C 1
ATOM 1556 O O . VAL A 1 199 ? -41.043 -7.543 67.985 1.00 93.62 199 VAL A O 1
ATOM 1559 N N . SER A 1 200 ? -40.863 -9.784 67.792 1.00 91.06 200 SER A N 1
ATOM 1560 C CA . SER A 1 200 ? -39.418 -9.834 68.000 1.00 91.06 200 SER A CA 1
ATOM 1561 C C . SER A 1 200 ? -38.661 -9.113 66.887 1.00 91.06 200 SER A C 1
ATOM 1563 O O . SER A 1 200 ? -39.119 -9.035 65.746 1.00 91.06 200 SER A O 1
ATOM 1565 N N . GLU A 1 201 ? -37.473 -8.622 67.228 1.00 92.50 201 GLU A N 1
ATOM 1566 C CA . GLU A 1 201 ? -36.527 -8.084 66.257 1.00 92.50 201 GLU A CA 1
ATOM 1567 C C . GLU A 1 201 ? -36.192 -9.134 65.196 1.00 92.50 201 GLU A C 1
ATOM 1569 O O . GLU A 1 201 ? -35.996 -10.314 65.493 1.00 92.50 201 GLU A O 1
ATOM 1574 N N . THR A 1 202 ? -36.124 -8.679 63.952 1.00 95.38 202 THR A N 1
ATOM 1575 C CA . THR A 1 202 ? -35.670 -9.472 62.819 1.00 95.38 202 THR A CA 1
ATOM 1576 C C . THR A 1 202 ? -34.333 -8.893 62.355 1.00 95.38 202 THR A C 1
ATOM 1578 O O . THR A 1 202 ? -34.322 -7.778 61.823 1.00 95.38 202 THR A O 1
ATOM 1581 N N . PRO A 1 203 ? -33.203 -9.588 62.586 1.00 93.44 203 PRO A N 1
ATOM 1582 C CA . PRO A 1 203 ? -31.891 -9.076 62.208 1.00 93.44 203 PRO A CA 1
ATOM 1583 C C . PRO A 1 203 ? -31.752 -8.986 60.686 1.00 93.44 203 PRO A C 1
ATOM 1585 O O . PRO A 1 203 ? -32.407 -9.726 59.949 1.00 93.44 203 PRO A O 1
ATOM 1588 N N . GLU A 1 204 ? -30.875 -8.094 60.224 1.00 95.50 204 GLU A N 1
ATOM 1589 C CA . GLU A 1 204 ? -30.497 -8.054 58.813 1.00 95.50 204 GLU A CA 1
ATOM 1590 C C . GLU A 1 204 ? -29.703 -9.312 58.445 1.00 95.50 204 GLU A C 1
ATOM 1592 O O . GLU A 1 204 ? -28.793 -9.717 59.172 1.00 95.50 204 GLU A O 1
ATOM 1597 N N . VAL A 1 205 ? -30.032 -9.905 57.299 1.00 96.56 205 VAL A N 1
ATOM 1598 C CA . VAL A 1 205 ? -29.226 -10.947 56.661 1.00 96.56 205 VAL A CA 1
ATOM 1599 C C . VAL A 1 205 ? -28.769 -10.408 55.316 1.00 96.56 205 VAL A C 1
ATOM 1601 O O . VAL A 1 205 ? -29.588 -10.012 54.484 1.00 96.56 205 VAL A O 1
ATOM 1604 N N . SER A 1 206 ? -27.457 -10.378 55.114 1.00 96.75 206 SER A N 1
ATOM 1605 C CA . SER A 1 206 ? -26.834 -9.937 53.872 1.00 96.75 206 SER A CA 1
ATOM 1606 C C . SER A 1 206 ? -25.642 -10.817 53.511 1.00 96.75 206 SER A C 1
ATOM 1608 O O . SER A 1 206 ? -25.022 -11.449 54.373 1.00 96.75 206 SER A O 1
ATOM 1610 N N . HIS A 1 207 ? -25.324 -10.862 52.220 1.00 96.81 207 HIS A N 1
ATOM 1611 C CA . HIS A 1 207 ? -24.145 -11.538 51.692 1.00 96.81 207 HIS A CA 1
ATOM 1612 C C . HIS A 1 207 ? -23.399 -10.644 50.699 1.00 96.81 207 HIS A C 1
ATOM 1614 O O . HIS A 1 207 ? -23.891 -9.600 50.268 1.00 96.81 207 HIS A O 1
ATOM 1620 N N . VAL A 1 208 ? -22.177 -11.054 50.360 1.00 97.50 208 VAL A N 1
ATOM 1621 C CA . VAL A 1 208 ? -21.338 -10.368 49.377 1.00 97.50 208 VAL A CA 1
ATOM 1622 C C . VAL A 1 208 ? -21.311 -11.198 48.104 1.00 97.50 208 VAL A C 1
ATOM 1624 O O . VAL A 1 208 ? -20.902 -12.358 48.130 1.00 97.50 208 VAL A O 1
ATOM 1627 N N . GLU A 1 209 ? -21.727 -10.597 46.997 1.00 97.44 209 GLU A N 1
ATOM 1628 C CA . GLU A 1 209 ? -21.533 -11.153 45.660 1.00 97.44 209 GLU A CA 1
ATOM 1629 C C . GLU A 1 209 ? -20.260 -10.563 45.055 1.00 97.44 209 GLU A C 1
ATOM 1631 O O . GLU A 1 209 ? -20.000 -9.367 45.222 1.00 97.44 209 GLU A O 1
ATOM 1636 N N . THR A 1 210 ? -19.480 -11.384 44.347 1.00 97.31 210 THR A N 1
ATOM 1637 C CA . THR A 1 210 ? -18.298 -10.937 43.604 1.00 97.31 210 THR A CA 1
ATOM 1638 C C . THR A 1 210 ? -18.405 -11.276 42.126 1.00 97.31 210 THR A C 1
ATOM 1640 O O . THR A 1 210 ? -18.973 -12.298 41.739 1.00 97.31 210 THR A O 1
ATOM 1643 N N . GLU A 1 211 ? -17.849 -10.405 41.294 1.00 96.69 211 GLU A N 1
ATOM 1644 C CA . GLU A 1 211 ? -17.790 -10.567 39.847 1.00 96.69 211 GLU A CA 1
ATOM 1645 C C . GLU A 1 211 ? -16.424 -10.106 39.335 1.00 96.69 211 GLU A C 1
ATOM 1647 O O . GLU A 1 211 ? -15.853 -9.136 39.835 1.00 96.69 211 GLU A O 1
ATOM 1652 N N . TRP A 1 212 ? -15.896 -10.819 38.342 1.00 97.50 212 TRP A N 1
ATOM 1653 C CA . TRP A 1 212 ? -14.671 -10.443 37.646 1.00 97.50 212 TRP A CA 1
ATOM 1654 C C . TRP A 1 212 ? -15.036 -9.834 36.301 1.00 97.50 212 TRP A C 1
ATOM 1656 O O . TRP A 1 212 ? -15.789 -10.440 35.542 1.00 97.50 212 TRP A O 1
ATOM 1666 N N . VAL A 1 213 ? -14.504 -8.649 36.022 1.00 96.50 213 VAL A N 1
ATOM 1667 C CA . VAL A 1 213 ? -14.831 -7.876 34.819 1.00 96.50 213 VAL A CA 1
ATOM 1668 C C . VAL A 1 213 ? -13.548 -7.408 34.159 1.00 96.50 213 VAL A C 1
ATOM 1670 O O . VAL A 1 213 ? -12.595 -7.053 34.860 1.00 96.50 213 VAL A O 1
ATOM 1673 N N . SER A 1 214 ? -13.510 -7.413 32.823 1.00 95.94 214 SER A N 1
ATOM 1674 C CA . SER A 1 214 ? -12.369 -6.903 32.059 1.00 95.94 214 SER A CA 1
ATOM 1675 C C . SER A 1 214 ? -12.026 -5.491 32.517 1.00 95.94 214 SER A C 1
ATOM 1677 O O . SER A 1 214 ? -12.921 -4.666 32.716 1.00 95.94 214 SER A O 1
ATOM 1679 N N . LEU A 1 215 ? -10.733 -5.186 32.640 1.00 93.69 215 LEU A N 1
ATOM 1680 C CA . LEU A 1 215 ? -10.287 -3.857 33.070 1.00 93.69 215 LEU A CA 1
ATOM 1681 C C . LEU A 1 215 ? -10.825 -2.728 32.164 1.00 93.69 215 LEU A C 1
ATOM 1683 O O . LEU A 1 215 ? -10.982 -1.596 32.622 1.00 93.69 215 LEU A O 1
ATOM 1687 N N . ASP A 1 216 ? -11.125 -3.056 30.904 1.00 93.00 216 ASP A N 1
ATOM 1688 C CA . ASP A 1 216 ? -11.604 -2.131 29.876 1.00 93.00 216 ASP A CA 1
ATOM 1689 C C . ASP A 1 216 ? -13.131 -1.907 29.886 1.00 93.00 216 ASP A C 1
ATOM 1691 O O . ASP A 1 216 ? -13.597 -0.891 29.372 1.00 93.00 216 ASP A O 1
ATOM 1695 N N . ASP A 1 217 ? -13.919 -2.806 30.492 1.00 91.44 217 ASP A N 1
ATOM 1696 C CA . ASP A 1 217 ? -15.393 -2.775 30.423 1.00 91.44 217 ASP A CA 1
ATOM 1697 C C . ASP A 1 217 ? -16.038 -1.880 31.506 1.00 91.44 217 ASP A C 1
ATOM 1699 O O . ASP A 1 217 ? -17.242 -1.612 31.485 1.00 91.44 217 ASP A O 1
ATOM 1703 N N . GLY A 1 218 ? -15.230 -1.343 32.427 1.00 88.94 218 GLY A N 1
ATOM 1704 C CA . GLY A 1 218 ? -15.685 -0.496 33.530 1.00 88.94 218 GLY A CA 1
ATOM 1705 C C . GLY A 1 218 ? -16.418 -1.264 34.639 1.00 88.94 218 GLY A C 1
ATOM 1706 O O . GLY A 1 218 ? -16.708 -2.452 34.539 1.00 88.94 218 GLY A O 1
ATOM 1707 N N . ALA A 1 219 ? -16.702 -0.580 35.751 1.00 92.69 219 ALA A N 1
ATOM 1708 C CA . ALA A 1 219 ? -17.336 -1.206 36.912 1.00 92.69 219 ALA A CA 1
ATOM 1709 C C . ALA A 1 219 ? -18.835 -1.490 36.667 1.00 92.69 219 ALA A C 1
ATOM 1711 O O . ALA A 1 219 ? -19.555 -0.575 36.245 1.00 92.69 219 ALA A O 1
ATOM 1712 N N . PRO A 1 220 ? -19.349 -2.687 37.013 1.00 94.88 220 PRO A N 1
ATOM 1713 C CA . PRO A 1 220 ? -20.783 -2.955 36.998 1.00 94.88 220 PRO A CA 1
ATOM 1714 C C . PRO A 1 220 ? -21.554 -2.031 37.945 1.00 94.88 220 PRO A C 1
ATOM 1716 O O . PRO A 1 220 ? -21.091 -1.674 39.032 1.00 94.88 220 PRO A O 1
ATOM 1719 N N . ALA A 1 221 ? -22.776 -1.664 37.559 1.00 95.44 221 ALA A N 1
ATOM 1720 C CA . ALA A 1 221 ? -23.616 -0.789 38.369 1.00 95.44 221 ALA A CA 1
ATOM 1721 C C . ALA A 1 221 ? -23.916 -1.408 39.748 1.00 95.44 221 ALA A C 1
ATOM 1723 O O . ALA A 1 221 ? -24.410 -2.531 39.852 1.00 95.44 221 ALA A O 1
ATOM 1724 N N . GLY A 1 222 ? -23.655 -0.645 40.814 1.00 94.31 222 GLY A N 1
ATOM 1725 C CA . GLY A 1 222 ? -23.899 -1.069 42.196 1.00 94.31 222 GLY A CA 1
ATOM 1726 C C . GLY A 1 222 ? -22.802 -1.945 42.807 1.00 94.31 222 GLY A C 1
ATOM 1727 O O . GLY A 1 222 ? -22.938 -2.337 43.963 1.00 94.31 222 GLY A O 1
ATOM 1728 N N . PHE A 1 223 ? -21.720 -2.223 42.076 1.00 97.44 223 PHE A N 1
ATOM 1729 C CA . PHE A 1 223 ? -20.544 -2.890 42.620 1.00 97.44 223 PHE A CA 1
ATOM 1730 C C . PHE A 1 223 ? -19.434 -1.891 42.974 1.00 97.44 223 PHE A C 1
ATOM 1732 O O . PHE A 1 223 ? -19.323 -0.808 42.401 1.00 97.44 223 PHE A O 1
ATOM 1739 N N . THR A 1 224 ? -18.590 -2.274 43.929 1.00 96.25 224 THR A N 1
ATOM 1740 C CA . THR A 1 224 ? -17.402 -1.540 44.376 1.00 96.25 224 THR A CA 1
ATOM 1741 C C . THR A 1 224 ? -16.154 -2.369 44.083 1.00 96.25 224 THR A C 1
ATOM 1743 O O . THR A 1 224 ? -16.168 -3.585 44.250 1.00 96.25 224 THR A O 1
ATOM 1746 N N . ALA A 1 225 ? -15.069 -1.736 43.634 1.00 95.62 225 ALA A N 1
ATOM 1747 C CA . ALA A 1 225 ? -13.819 -2.444 43.351 1.00 95.62 225 ALA A CA 1
ATOM 1748 C C . ALA A 1 225 ? -13.212 -3.029 44.637 1.00 95.62 225 ALA A C 1
ATOM 1750 O O . ALA A 1 225 ? -13.087 -2.316 45.636 1.00 95.62 225 ALA A O 1
ATOM 1751 N N . THR A 1 226 ? -12.786 -4.295 44.603 1.00 96.06 226 THR A N 1
ATOM 1752 C CA . THR A 1 226 ? -12.098 -4.927 45.747 1.00 96.06 226 THR A CA 1
ATOM 1753 C C . THR A 1 226 ? -10.603 -4.600 45.772 1.00 96.06 226 THR A C 1
ATOM 1755 O O . THR A 1 226 ? -9.961 -4.689 46.817 1.00 96.06 226 THR A O 1
ATOM 1758 N N . GLY A 1 227 ? -10.047 -4.205 44.621 1.00 93.94 227 GLY A N 1
ATOM 1759 C CA . GLY A 1 227 ? -8.615 -3.986 44.407 1.00 93.94 227 GLY A CA 1
ATOM 1760 C C . GLY A 1 227 ? -7.856 -5.236 43.950 1.00 93.94 227 GLY A C 1
ATOM 1761 O O . GLY A 1 227 ? -6.670 -5.133 43.641 1.00 93.94 227 GLY A O 1
ATOM 1762 N N . ALA A 1 228 ? -8.512 -6.398 43.874 1.00 96.19 228 ALA A N 1
ATOM 1763 C CA . ALA A 1 228 ? -7.910 -7.598 43.308 1.00 96.19 228 ALA A CA 1
ATOM 1764 C C . ALA A 1 228 ? -7.947 -7.559 41.770 1.00 96.19 228 ALA A C 1
ATOM 1766 O O . ALA A 1 228 ? -8.948 -7.173 41.166 1.00 96.19 228 ALA A O 1
ATOM 1767 N N . THR A 1 229 ? -6.852 -7.985 41.138 1.00 96.69 229 THR A N 1
ATOM 1768 C CA . THR A 1 229 ? -6.744 -8.165 39.685 1.00 96.69 229 THR A CA 1
ATOM 1769 C C . THR A 1 229 ? -6.227 -9.562 39.364 1.00 96.69 229 THR A C 1
ATOM 1771 O O . THR A 1 229 ? -5.510 -10.172 40.163 1.00 96.69 229 THR A O 1
ATOM 1774 N N . ARG A 1 230 ? -6.593 -10.093 38.195 1.00 96.06 230 ARG A N 1
ATOM 1775 C CA . ARG A 1 230 ? -6.091 -11.382 37.705 1.00 96.06 230 ARG A CA 1
ATOM 1776 C C . ARG A 1 230 ? -5.787 -11.332 36.215 1.00 96.06 230 ARG A C 1
ATOM 1778 O O . ARG A 1 230 ? -6.476 -10.656 35.458 1.00 96.06 230 ARG A O 1
ATOM 1785 N N . LEU A 1 231 ? -4.779 -12.099 35.807 1.00 95.56 231 LEU A N 1
ATOM 1786 C CA . LEU A 1 231 ? -4.492 -12.373 34.403 1.00 95.56 231 LEU A CA 1
ATOM 1787 C C . LEU A 1 231 ? -5.394 -13.510 33.921 1.00 95.56 231 LEU A C 1
ATOM 1789 O O . LEU A 1 231 ? -5.350 -14.607 34.477 1.00 95.56 231 LEU A O 1
ATOM 1793 N N . VAL A 1 232 ? -6.194 -13.250 32.892 1.00 95.31 232 VAL A N 1
ATOM 1794 C CA . VAL A 1 232 ? -7.150 -14.233 32.345 1.00 95.31 232 VAL A CA 1
ATOM 1795 C C . VAL A 1 232 ? -6.624 -14.878 31.077 1.00 95.31 232 VAL A C 1
ATOM 1797 O O . VAL A 1 232 ? -6.931 -16.028 30.769 1.00 95.31 232 VAL A O 1
ATOM 1800 N N . GLY A 1 233 ? -5.768 -14.159 30.363 1.00 92.88 233 GLY A N 1
ATOM 1801 C CA . GLY A 1 233 ? -5.090 -14.682 29.199 1.00 92.88 233 GLY A CA 1
ATOM 1802 C C . GLY A 1 233 ? -4.161 -13.653 28.598 1.00 92.88 233 GLY A C 1
ATOM 1803 O O . GLY A 1 233 ? -4.012 -12.537 29.092 1.00 92.88 233 GLY A O 1
ATOM 1804 N N . SER A 1 234 ? -3.544 -14.041 27.497 1.00 94.62 234 SER A N 1
ATOM 1805 C CA . SER A 1 234 ? -2.777 -13.127 26.675 1.00 94.62 234 SER A CA 1
ATOM 1806 C C . SER A 1 234 ? -3.022 -13.422 25.206 1.00 94.62 234 SER A C 1
ATOM 1808 O O . SER A 1 234 ? -3.370 -14.538 24.815 1.00 94.62 234 SER A O 1
ATOM 1810 N N . THR A 1 235 ? -2.901 -12.396 24.377 1.00 95.00 235 THR A N 1
ATOM 1811 C CA . THR A 1 235 ? -2.972 -12.514 22.922 1.00 95.00 235 THR A CA 1
ATOM 1812 C C . THR A 1 235 ? -1.671 -12.010 22.331 1.00 95.00 235 THR A C 1
ATOM 1814 O O . THR A 1 235 ? -1.109 -11.016 22.787 1.00 95.00 235 THR A O 1
ATOM 1817 N N . VAL A 1 236 ? -1.170 -12.715 21.321 1.00 95.38 236 VAL A N 1
ATOM 1818 C CA . VAL A 1 236 ? -0.026 -12.239 20.548 1.00 95.38 236 VAL A CA 1
ATOM 1819 C C . VAL A 1 236 ? -0.560 -11.362 19.430 1.00 95.38 236 VAL A C 1
ATOM 1821 O O . VAL A 1 236 ? -1.241 -11.846 18.527 1.00 95.38 236 VAL A O 1
ATOM 1824 N N . GLU A 1 237 ? -0.244 -10.077 19.487 1.00 96.75 237 GLU A N 1
ATOM 1825 C CA . GLU A 1 237 ? -0.475 -9.166 18.374 1.00 96.75 237 GLU A CA 1
ATOM 1826 C C . GLU A 1 237 ? 0.722 -9.212 17.432 1.00 96.75 237 GLU A C 1
ATOM 1828 O O . GLU A 1 237 ? 1.870 -9.255 17.879 1.00 96.75 237 GLU A O 1
ATOM 1833 N N . THR A 1 238 ? 0.462 -9.188 16.125 1.00 95.75 238 THR A N 1
ATOM 1834 C CA . THR A 1 238 ? 1.506 -9.189 15.097 1.00 95.75 238 THR A CA 1
ATOM 1835 C C . THR A 1 238 ? 1.270 -8.096 14.069 1.00 95.75 238 THR A C 1
ATOM 1837 O O . THR A 1 238 ? 0.138 -7.909 13.627 1.00 95.75 238 THR A O 1
ATOM 1840 N N . ALA A 1 239 ? 2.338 -7.439 13.626 1.00 96.06 239 ALA A N 1
ATOM 1841 C CA . ALA A 1 239 ? 2.298 -6.436 12.567 1.00 96.06 239 ALA A CA 1
ATOM 1842 C C . ALA A 1 239 ? 3.463 -6.633 11.591 1.00 96.06 239 ALA A C 1
ATOM 1844 O O . ALA A 1 239 ? 4.559 -7.003 12.000 1.00 96.06 239 ALA A O 1
ATOM 1845 N N . TRP A 1 240 ? 3.247 -6.365 10.304 1.00 96.81 240 TRP A N 1
ATOM 1846 C CA . TRP A 1 240 ? 4.318 -6.290 9.308 1.00 96.81 240 TRP A CA 1
ATOM 1847 C C . TRP A 1 240 ? 4.496 -4.841 8.895 1.00 96.81 240 TRP A C 1
ATOM 1849 O O . TRP A 1 240 ? 3.566 -4.238 8.362 1.00 96.81 240 TRP A O 1
ATOM 1859 N N . LEU A 1 241 ? 5.680 -4.289 9.144 1.00 95.69 241 LEU A N 1
ATOM 1860 C CA . LEU A 1 241 ? 5.978 -2.890 8.854 1.00 95.69 241 LEU A CA 1
ATOM 1861 C C . LEU A 1 241 ? 7.207 -2.768 7.950 1.00 95.69 241 LEU A C 1
ATOM 1863 O O . LEU A 1 241 ? 8.098 -3.621 8.031 1.00 95.69 241 LEU A O 1
ATOM 1867 N N . PRO A 1 242 ? 7.271 -1.736 7.087 1.00 95.75 242 PRO A N 1
ATOM 1868 C CA . PRO A 1 242 ? 8.457 -1.445 6.291 1.00 95.75 242 PRO A CA 1
ATOM 1869 C C . PRO A 1 242 ? 9.710 -1.255 7.153 1.00 95.75 242 PRO A C 1
ATOM 1871 O O . PRO A 1 242 ? 9.637 -0.882 8.324 1.00 95.75 242 PRO A O 1
ATOM 1874 N N . GLU A 1 243 ? 10.880 -1.494 6.566 1.00 94.56 243 GLU A N 1
ATOM 1875 C CA . GLU A 1 243 ? 12.154 -1.188 7.215 1.00 94.56 243 GLU A CA 1
ATOM 1876 C C . GLU A 1 243 ? 12.217 0.283 7.659 1.00 94.56 243 GLU A C 1
ATOM 1878 O O . GLU A 1 243 ? 11.861 1.191 6.912 1.00 94.56 243 GLU A O 1
ATOM 1883 N N . GLY A 1 244 ? 12.670 0.501 8.897 1.00 93.81 244 GLY A N 1
ATOM 1884 C CA . GLY A 1 244 ? 12.749 1.828 9.511 1.00 93.81 244 GLY A CA 1
ATOM 1885 C C . GLY A 1 244 ? 11.464 2.297 10.197 1.00 93.81 244 GLY A C 1
ATOM 1886 O O . GLY A 1 244 ? 11.485 3.356 10.815 1.00 93.81 244 GLY A O 1
ATOM 1887 N N . VAL A 1 245 ? 10.375 1.523 10.131 1.00 96.81 245 VAL A N 1
ATOM 1888 C CA . VAL A 1 245 ? 9.117 1.826 10.825 1.00 96.81 245 VAL A CA 1
ATOM 1889 C C . VAL A 1 245 ? 8.924 0.863 11.995 1.00 96.81 245 VAL A C 1
ATOM 1891 O O . VAL A 1 245 ? 8.944 -0.359 11.821 1.00 96.81 245 VAL A O 1
ATOM 1894 N N . GLU A 1 246 ? 8.728 1.423 13.185 1.00 94.56 246 GLU A N 1
ATOM 1895 C CA . GLU A 1 246 ? 8.403 0.679 14.404 1.00 94.56 246 GLU A CA 1
ATOM 1896 C C . GLU A 1 246 ? 6.902 0.803 14.714 1.00 94.56 246 GLU A C 1
ATOM 1898 O O . GLU A 1 246 ? 6.300 1.824 14.372 1.00 94.56 246 GLU A O 1
ATOM 1903 N N . PRO A 1 247 ? 6.265 -0.216 15.316 1.00 96.56 247 PRO A N 1
ATOM 1904 C CA . PRO A 1 247 ? 4.865 -0.121 15.701 1.00 96.56 247 PRO A CA 1
ATOM 1905 C C . PRO A 1 247 ? 4.688 0.757 16.944 1.00 96.56 247 PRO A C 1
ATOM 1907 O O . PRO A 1 247 ? 5.528 0.756 17.843 1.00 96.56 247 PRO A O 1
ATOM 1910 N N . ASP A 1 248 ? 3.547 1.437 17.032 1.00 95.62 248 ASP A N 1
ATOM 1911 C CA . ASP A 1 248 ? 3.227 2.277 18.183 1.00 95.62 248 ASP A CA 1
ATOM 1912 C C . ASP A 1 248 ? 2.997 1.457 19.468 1.00 95.62 248 ASP A C 1
ATOM 1914 O O . ASP A 1 248 ? 2.384 0.379 19.481 1.00 95.62 248 ASP A O 1
ATOM 1918 N N . GLY A 1 249 ? 3.444 2.028 20.589 1.00 93.56 249 GLY A N 1
ATOM 1919 C CA . GLY A 1 249 ? 3.296 1.461 21.928 1.00 93.56 249 GLY A CA 1
ATOM 1920 C C . GLY A 1 249 ? 4.462 0.572 22.371 1.00 93.56 249 GLY A C 1
ATOM 1921 O O . GLY A 1 249 ? 5.369 0.241 21.615 1.00 93.56 249 GLY A O 1
ATOM 1922 N N . GLY A 1 250 ? 4.455 0.200 23.651 1.00 93.44 250 GLY A N 1
ATOM 1923 C CA . GLY A 1 250 ? 5.491 -0.651 24.237 1.00 93.44 250 GLY A CA 1
ATOM 1924 C C . GLY A 1 250 ? 5.310 -2.141 23.927 1.00 93.44 250 GLY A C 1
ATOM 1925 O O . GLY A 1 250 ? 4.249 -2.584 23.483 1.00 93.44 250 GLY A O 1
ATOM 1926 N N . GLY A 1 251 ? 6.355 -2.922 24.214 1.00 94.81 251 GLY A N 1
ATOM 1927 C CA . GLY A 1 251 ? 6.299 -4.389 24.242 1.00 94.81 251 GLY A CA 1
ATOM 1928 C C . GLY A 1 251 ? 6.487 -5.096 22.898 1.00 94.81 251 GLY A C 1
ATOM 1929 O O . GLY A 1 251 ? 6.480 -6.325 22.863 1.00 94.81 251 GLY A O 1
ATOM 1930 N N . TRP A 1 252 ? 6.677 -4.360 21.801 1.00 97.69 252 TRP A N 1
ATOM 1931 C CA . TRP A 1 252 ? 6.960 -4.947 20.492 1.00 97.69 252 TRP A CA 1
ATOM 1932 C C . TRP A 1 252 ? 8.377 -5.516 20.412 1.00 97.69 252 TRP A C 1
ATOM 1934 O O . TRP A 1 252 ? 9.365 -4.832 20.669 1.00 97.69 252 TRP A O 1
ATOM 1944 N N . ALA A 1 253 ? 8.473 -6.774 19.996 1.00 96.69 253 ALA A N 1
ATOM 1945 C CA . ALA A 1 253 ? 9.712 -7.440 19.640 1.00 96.69 253 ALA A CA 1
ATOM 1946 C C . ALA A 1 253 ? 9.793 -7.598 18.119 1.00 96.69 253 ALA A C 1
ATOM 1948 O O . ALA A 1 253 ? 8.851 -8.065 17.473 1.00 96.69 253 ALA A O 1
ATOM 1949 N N . ARG A 1 254 ? 10.937 -7.219 17.545 1.00 96.56 254 ARG A N 1
ATOM 1950 C CA . ARG A 1 254 ? 11.221 -7.398 16.119 1.00 96.56 254 ARG A CA 1
ATOM 1951 C C . ARG A 1 254 ? 11.505 -8.870 15.828 1.00 96.56 254 ARG A C 1
ATOM 1953 O O . ARG A 1 254 ? 12.350 -9.485 16.472 1.00 96.56 254 ARG A O 1
ATOM 1960 N N . GLY A 1 255 ? 10.809 -9.413 14.842 1.00 95.88 255 GLY A N 1
ATOM 1961 C CA . GLY A 1 255 ? 10.913 -10.792 14.385 1.00 95.88 255 GLY A CA 1
ATOM 1962 C C . GLY A 1 255 ? 11.587 -10.924 13.019 1.00 95.88 255 GLY A C 1
ATOM 1963 O O . GLY A 1 255 ? 12.564 -10.241 12.706 1.00 95.88 255 GLY A O 1
ATOM 1964 N N . ALA A 1 256 ? 11.059 -11.843 12.210 1.00 94.31 256 ALA A N 1
ATOM 1965 C CA . ALA A 1 256 ? 11.594 -12.185 10.902 1.00 94.31 256 ALA A CA 1
ATOM 1966 C C . ALA A 1 256 ? 11.548 -11.005 9.921 1.00 94.31 256 ALA A C 1
ATOM 1968 O O . ALA A 1 256 ? 10.633 -10.181 9.922 1.00 94.31 256 ALA A O 1
ATOM 1969 N N . MET A 1 257 ? 12.546 -10.973 9.046 1.00 96.00 257 MET A N 1
ATOM 1970 C CA . MET A 1 257 ? 12.589 -10.080 7.898 1.00 96.00 257 MET A CA 1
ATOM 1971 C C . MET A 1 257 ? 12.004 -10.795 6.680 1.00 96.00 257 MET A C 1
ATOM 1973 O O . MET A 1 257 ? 12.322 -11.957 6.431 1.00 96.00 257 MET A O 1
ATOM 1977 N N . SER A 1 258 ? 11.180 -10.087 5.917 1.00 92.38 258 SER A N 1
ATOM 1978 C CA . SER A 1 258 ? 10.724 -10.491 4.590 1.00 92.38 258 SER A CA 1
ATOM 1979 C C . SER A 1 258 ? 11.006 -9.358 3.619 1.00 92.38 258 SER A C 1
ATOM 1981 O O . SER A 1 258 ? 10.775 -8.188 3.936 1.00 92.38 258 SER A O 1
ATOM 1983 N N . GLY A 1 259 ? 11.506 -9.679 2.432 1.00 90.38 259 GLY A N 1
ATOM 1984 C CA . GLY A 1 259 ? 11.810 -8.662 1.443 1.00 90.38 259 GLY A CA 1
ATOM 1985 C C . GLY A 1 259 ? 11.792 -9.179 0.021 1.00 90.38 259 GLY A C 1
ATOM 1986 O O . GLY A 1 259 ? 11.916 -10.376 -0.239 1.00 90.38 259 GLY A O 1
ATOM 1987 N N . THR A 1 260 ? 11.649 -8.239 -0.900 1.00 88.81 260 THR A N 1
ATOM 1988 C CA . THR A 1 260 ? 11.792 -8.454 -2.334 1.00 88.81 260 THR A CA 1
ATOM 1989 C C . THR A 1 260 ? 13.108 -7.845 -2.788 1.00 88.81 260 THR A C 1
ATOM 1991 O O . THR A 1 260 ? 13.471 -6.737 -2.385 1.00 88.81 260 THR A O 1
ATOM 1994 N N . ALA A 1 261 ? 13.844 -8.575 -3.625 1.00 90.44 261 ALA A N 1
ATOM 1995 C CA . ALA A 1 261 ? 15.010 -8.018 -4.294 1.00 90.44 261 ALA A CA 1
ATOM 1996 C C . ALA A 1 261 ? 14.578 -6.904 -5.258 1.00 90.44 261 ALA A C 1
ATOM 1998 O O . ALA A 1 261 ? 13.454 -6.915 -5.766 1.00 90.44 261 ALA A O 1
ATOM 1999 N N . ALA A 1 262 ? 15.479 -5.955 -5.509 1.00 91.75 262 ALA A N 1
ATOM 2000 C CA . ALA A 1 262 ? 15.285 -5.002 -6.588 1.00 91.75 262 ALA A CA 1
ATOM 2001 C C . ALA A 1 262 ? 15.228 -5.752 -7.924 1.00 91.75 262 ALA A C 1
ATOM 2003 O O . ALA A 1 262 ? 16.001 -6.685 -8.148 1.00 91.75 262 ALA A O 1
ATOM 2004 N N . VAL A 1 263 ? 14.317 -5.335 -8.800 1.00 92.75 263 VAL A N 1
ATOM 2005 C CA . VAL A 1 263 ? 14.231 -5.837 -10.172 1.00 92.75 263 VAL A CA 1
ATOM 2006 C C . VAL A 1 263 ? 14.730 -4.738 -11.090 1.00 92.75 263 VAL A C 1
ATOM 2008 O O . VAL A 1 263 ? 14.139 -3.655 -11.147 1.00 92.75 263 VAL A O 1
ATOM 2011 N N . THR A 1 264 ? 15.817 -5.026 -11.792 1.00 94.69 264 THR A N 1
ATOM 2012 C CA . THR A 1 264 ? 16.366 -4.178 -12.844 1.00 94.69 264 THR A CA 1
ATOM 2013 C C . THR A 1 264 ? 15.951 -4.720 -14.204 1.00 94.69 264 THR A C 1
ATOM 2015 O O . THR A 1 264 ? 15.880 -5.928 -14.421 1.00 94.69 264 THR A O 1
ATOM 2018 N N . GLU A 1 265 ? 15.628 -3.812 -15.114 1.00 96.06 265 GLU A N 1
ATOM 2019 C CA . GLU A 1 265 ? 15.478 -4.115 -16.532 1.00 96.06 265 GLU A CA 1
ATOM 2020 C C . GLU A 1 265 ? 16.733 -3.630 -17.241 1.00 96.06 265 GLU A C 1
ATOM 2022 O O . GLU A 1 265 ? 17.121 -2.474 -17.074 1.00 96.06 265 GLU A O 1
ATOM 2027 N N . GLU A 1 266 ? 17.352 -4.515 -18.013 1.00 96.56 266 GLU A N 1
ATOM 2028 C CA . GLU A 1 266 ? 18.574 -4.262 -18.773 1.00 96.56 266 GLU A CA 1
ATOM 2029 C C . GLU A 1 266 ? 18.259 -4.281 -20.264 1.00 96.56 266 GLU A C 1
ATOM 2031 O O . GLU A 1 266 ? 17.465 -5.095 -20.752 1.00 96.56 266 GLU A O 1
ATOM 2036 N N . ARG A 1 267 ? 18.879 -3.363 -20.999 1.00 96.12 267 ARG A N 1
ATOM 2037 C CA . ARG A 1 267 ? 18.706 -3.220 -22.437 1.00 96.12 267 ARG A CA 1
ATOM 2038 C C . ARG A 1 267 ? 20.016 -2.799 -23.073 1.00 96.12 267 ARG A C 1
ATOM 2040 O O . ARG A 1 267 ? 20.716 -1.948 -22.549 1.00 96.12 267 ARG A O 1
ATOM 2047 N N . TRP A 1 268 ? 20.290 -3.344 -24.247 1.00 97.12 268 TRP A N 1
ATOM 2048 C CA . TRP A 1 268 ? 21.389 -2.905 -25.096 1.00 97.12 268 TRP A CA 1
ATOM 2049 C C . TRP A 1 268 ? 20.857 -1.959 -26.171 1.00 97.12 268 TRP A C 1
ATOM 2051 O O . TRP A 1 268 ? 19.829 -2.260 -26.787 1.00 97.12 268 TRP A O 1
ATOM 2061 N N . ILE A 1 269 ? 21.526 -0.824 -26.362 1.00 94.75 269 ILE A N 1
ATOM 2062 C CA . ILE A 1 269 ? 21.215 0.172 -27.397 1.00 94.75 269 ILE A CA 1
ATOM 2063 C C . ILE A 1 269 ? 22.488 0.511 -28.186 1.00 94.75 269 ILE A C 1
ATOM 2065 O O . ILE A 1 269 ? 23.565 0.441 -27.595 1.00 94.75 269 ILE A O 1
ATOM 2069 N N . PRO A 1 270 ? 22.401 0.878 -29.476 1.00 94.75 270 PRO A N 1
ATOM 2070 C CA . PRO A 1 270 ? 23.567 1.309 -30.243 1.00 94.75 270 PRO A CA 1
ATOM 2071 C C . PRO A 1 270 ? 24.304 2.471 -29.569 1.00 94.75 270 PRO A C 1
ATOM 2073 O O . PRO A 1 270 ? 23.693 3.379 -29.003 1.00 94.75 270 PRO A O 1
ATOM 2076 N N . GLU A 1 271 ? 25.631 2.455 -29.618 1.00 93.69 271 GLU A N 1
ATOM 2077 C CA . GLU A 1 271 ? 26.448 3.547 -29.100 1.00 93.69 271 GLU A CA 1
ATOM 2078 C C . GLU A 1 271 ? 26.153 4.850 -29.863 1.00 93.69 271 GLU A C 1
ATOM 2080 O O . GLU A 1 271 ? 26.185 4.894 -31.091 1.00 93.69 271 GLU A O 1
ATOM 2085 N N . GLY A 1 272 ? 25.856 5.92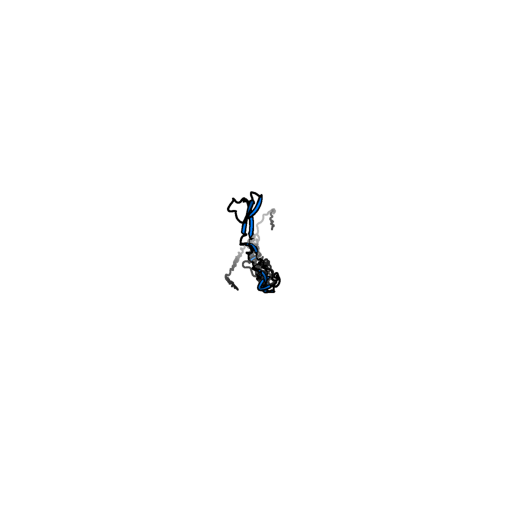1 -29.121 1.00 91.19 272 GLY A N 1
ATOM 2086 C CA . GLY A 1 272 ? 25.468 7.222 -29.676 1.00 91.19 272 GLY A CA 1
ATOM 2087 C C . GLY A 1 272 ? 23.956 7.446 -29.777 1.00 91.19 272 GLY A C 1
ATOM 2088 O O . GLY A 1 272 ? 23.536 8.600 -29.881 1.00 91.19 272 GLY A O 1
ATOM 2089 N N . ASP A 1 273 ? 23.139 6.394 -29.663 1.00 94.56 273 ASP A N 1
ATOM 2090 C CA . ASP A 1 273 ? 21.686 6.547 -29.586 1.00 94.56 273 ASP A CA 1
ATOM 2091 C C . ASP A 1 273 ? 21.263 7.187 -28.248 1.00 94.56 273 ASP A C 1
ATOM 2093 O O . ASP A 1 273 ? 21.899 6.973 -27.207 1.00 94.56 273 ASP A O 1
ATOM 2097 N N . PRO A 1 274 ? 20.171 7.977 -28.230 1.00 95.19 274 PRO A N 1
ATOM 2098 C CA . PRO A 1 274 ? 19.677 8.583 -27.002 1.00 95.19 274 PRO A CA 1
ATOM 2099 C C . PRO A 1 274 ? 19.219 7.509 -26.008 1.00 95.19 274 PRO A C 1
ATOM 2101 O O . PRO A 1 274 ? 18.436 6.616 -26.340 1.00 95.19 274 PRO A O 1
ATOM 2104 N N . VAL A 1 275 ? 19.670 7.631 -24.756 1.00 94.88 275 VAL A N 1
ATOM 2105 C CA . VAL A 1 275 ? 19.252 6.737 -23.669 1.00 94.88 275 VAL A CA 1
ATOM 2106 C C . VAL A 1 275 ? 17.742 6.899 -23.435 1.00 94.88 275 VAL A C 1
ATOM 2108 O O . VAL A 1 275 ? 17.292 8.023 -23.204 1.00 94.88 275 VAL A O 1
ATOM 2111 N N . PRO A 1 276 ? 16.945 5.812 -23.474 1.00 95.62 276 PRO A N 1
ATOM 2112 C CA . PRO A 1 276 ? 15.510 5.893 -23.227 1.00 95.62 276 PRO A CA 1
ATOM 2113 C C . PRO A 1 276 ? 15.180 6.434 -21.830 1.00 95.62 276 PRO A C 1
ATOM 2115 O O . PRO A 1 276 ? 15.876 6.128 -20.860 1.00 95.62 276 PRO A O 1
ATOM 2118 N N . ASP A 1 277 ? 14.066 7.160 -21.707 1.00 95.62 277 ASP A N 1
ATOM 2119 C CA . ASP A 1 277 ? 13.628 7.737 -20.433 1.00 95.62 277 ASP A CA 1
ATOM 2120 C C . ASP A 1 277 ? 13.575 6.698 -19.298 1.00 95.62 277 ASP A C 1
ATOM 2122 O O . ASP A 1 277 ? 12.983 5.616 -19.410 1.00 95.62 277 ASP A O 1
ATOM 2126 N N . GLY A 1 278 ? 14.192 7.058 -18.171 1.00 94.38 278 GLY A N 1
ATOM 2127 C CA . GLY A 1 278 ? 14.259 6.235 -16.965 1.00 94.38 278 GLY A CA 1
ATOM 2128 C C . GLY A 1 278 ? 15.365 5.177 -16.961 1.00 94.38 278 GLY A C 1
ATOM 2129 O O . GLY A 1 278 ? 15.559 4.556 -15.920 1.00 94.38 278 GLY A O 1
ATOM 2130 N N . PHE A 1 279 ? 16.094 4.981 -18.063 1.00 97.19 279 PHE A N 1
ATOM 2131 C CA . PHE A 1 279 ? 17.300 4.153 -18.096 1.00 97.19 279 PHE A CA 1
ATOM 2132 C C . PHE A 1 279 ? 18.561 4.980 -17.814 1.00 97.19 279 PHE A C 1
ATOM 2134 O O . PHE A 1 279 ? 18.625 6.173 -18.106 1.00 97.19 279 PHE A O 1
ATOM 2141 N N . ALA A 1 280 ? 19.575 4.331 -17.248 1.00 96.44 280 ALA A N 1
ATOM 2142 C CA . ALA A 1 280 ? 20.900 4.884 -17.009 1.00 96.44 280 ALA A CA 1
ATOM 2143 C C . ALA A 1 280 ? 21.970 3.950 -17.601 1.00 96.44 280 ALA A C 1
ATOM 2145 O O . ALA A 1 280 ? 21.798 2.730 -17.555 1.00 96.44 280 ALA A O 1
ATOM 2146 N N . PRO A 1 281 ? 23.073 4.486 -18.150 1.00 95.25 281 PRO A N 1
ATOM 2147 C CA . PRO A 1 281 ? 24.162 3.664 -18.666 1.00 95.25 281 PRO A CA 1
ATOM 2148 C C . PRO A 1 281 ? 24.816 2.858 -17.539 1.00 95.25 281 PRO A C 1
ATOM 2150 O O . PRO A 1 281 ? 25.129 3.405 -16.480 1.00 95.25 281 PRO A O 1
ATOM 2153 N N . THR A 1 282 ? 25.047 1.563 -17.772 1.00 95.44 282 THR A N 1
ATOM 2154 C CA . THR A 1 282 ? 25.765 0.695 -16.818 1.00 95.44 282 THR A CA 1
ATOM 2155 C C . THR A 1 282 ? 27.280 0.782 -16.997 1.00 95.44 282 THR A C 1
ATOM 2157 O O . THR A 1 282 ? 28.034 0.476 -16.074 1.00 95.44 282 THR A O 1
ATOM 2160 N N . GLY A 1 283 ? 27.725 1.222 -18.178 1.00 93.75 283 GLY A N 1
ATOM 2161 C CA . GLY A 1 283 ? 29.127 1.235 -18.592 1.00 93.75 283 GLY A CA 1
ATOM 2162 C C . GLY A 1 283 ? 29.584 -0.062 -19.263 1.00 93.75 283 GLY A C 1
ATOM 2163 O O . GLY A 1 283 ? 30.735 -0.133 -19.690 1.00 93.75 283 GLY A O 1
ATOM 2164 N N . ALA A 1 284 ? 28.718 -1.076 -19.382 1.00 95.31 284 ALA A N 1
ATOM 2165 C CA . ALA A 1 284 ? 29.024 -2.261 -20.173 1.00 95.31 284 ALA A CA 1
ATOM 2166 C C . ALA A 1 284 ? 28.856 -1.970 -21.672 1.00 95.31 284 ALA A C 1
ATOM 2168 O O . ALA A 1 284 ? 27.909 -1.305 -22.096 1.00 95.31 284 ALA A O 1
ATOM 2169 N N . ILE A 1 285 ? 29.798 -2.478 -22.465 1.00 94.50 285 ILE A N 1
ATOM 2170 C CA . ILE A 1 285 ? 29.862 -2.324 -23.920 1.00 94.50 285 ILE A CA 1
ATOM 2171 C C . ILE A 1 285 ? 30.003 -3.724 -24.515 1.00 94.50 285 ILE A C 1
ATOM 2173 O O . ILE A 1 285 ? 30.730 -4.558 -23.966 1.00 94.50 285 ILE A O 1
ATOM 2177 N N . ARG A 1 286 ? 29.316 -3.991 -25.623 1.00 93.06 286 ARG A N 1
ATOM 2178 C CA . ARG A 1 286 ? 29.477 -5.220 -26.406 1.00 93.06 286 ARG A CA 1
ATOM 2179 C C . ARG A 1 286 ? 29.570 -4.892 -27.889 1.00 93.06 286 ARG A C 1
ATOM 2181 O O . ARG A 1 286 ? 29.111 -3.835 -28.321 1.00 93.06 286 ARG A O 1
ATOM 2188 N N . ASP A 1 287 ? 30.084 -5.843 -28.657 1.00 93.38 287 ASP A N 1
ATOM 2189 C CA . ASP A 1 287 ? 30.010 -5.782 -30.112 1.00 93.38 287 ASP A CA 1
ATOM 2190 C C . ASP A 1 287 ? 28.533 -5.758 -30.531 1.00 93.38 287 ASP A C 1
ATOM 2192 O O . ASP A 1 287 ? 27.749 -6.642 -30.167 1.00 93.38 287 ASP A O 1
ATOM 2196 N N . GLY A 1 288 ? 28.150 -4.698 -31.235 1.00 88.56 288 GLY A N 1
ATOM 2197 C CA . GLY A 1 288 ? 26.823 -4.524 -31.797 1.00 88.56 288 GLY A CA 1
ATOM 2198 C C . GLY A 1 288 ? 26.712 -5.196 -33.163 1.00 88.56 288 GLY A C 1
ATOM 2199 O O . GLY A 1 288 ? 27.306 -6.241 -33.438 1.00 88.56 288 GLY A O 1
ATOM 2200 N N . GLY A 1 289 ? 25.908 -4.594 -34.035 1.00 87.12 289 GLY A N 1
ATOM 2201 C CA . GLY A 1 289 ? 25.787 -5.026 -35.422 1.00 87.12 289 GLY A CA 1
ATOM 2202 C C . GLY A 1 289 ? 26.925 -4.525 -36.310 1.00 87.12 289 GLY A C 1
ATOM 2203 O O . GLY A 1 289 ? 27.913 -3.944 -35.870 1.00 87.12 289 GLY A O 1
ATOM 2204 N N . SER A 1 290 ? 26.749 -4.727 -37.610 1.00 86.81 290 SER A N 1
ATOM 2205 C CA . SER A 1 290 ? 27.516 -4.026 -38.633 1.00 86.81 290 SER A CA 1
ATOM 2206 C C . SER A 1 290 ? 26.581 -3.117 -39.416 1.00 86.81 290 SER A C 1
ATOM 2208 O O . SER A 1 290 ? 25.530 -3.579 -39.870 1.00 86.81 290 SER A O 1
ATOM 2210 N N . THR A 1 291 ? 26.959 -1.861 -39.618 1.00 88.38 291 THR A N 1
ATOM 2211 C CA . THR A 1 291 ? 26.284 -0.965 -40.563 1.00 88.38 291 THR A CA 1
ATOM 2212 C C . THR A 1 291 ? 27.112 -0.849 -41.836 1.00 88.38 291 THR A C 1
ATOM 2214 O O . THR A 1 291 ? 28.334 -1.000 -41.813 1.00 88.38 291 THR A O 1
ATOM 2217 N N . LEU A 1 292 ? 26.444 -0.643 -42.971 1.00 92.12 292 LEU A N 1
ATOM 2218 C CA . LEU A 1 292 ? 27.130 -0.379 -44.232 1.00 92.12 292 LEU A CA 1
ATOM 2219 C C . LEU A 1 292 ? 27.411 1.118 -44.333 1.00 92.12 292 LEU A C 1
ATOM 2221 O O . LEU A 1 292 ? 26.492 1.931 -44.398 1.00 92.12 292 LEU A O 1
ATOM 2225 N N . GLU A 1 293 ? 28.688 1.468 -44.348 1.00 92.81 293 GLU A N 1
ATOM 2226 C CA . GLU A 1 293 ? 29.160 2.791 -44.742 1.00 92.81 293 GLU A CA 1
ATOM 2227 C C . GLU A 1 293 ? 29.311 2.797 -46.265 1.00 92.81 293 GLU A C 1
ATOM 2229 O O . GLU A 1 293 ? 29.893 1.862 -46.805 1.00 92.81 293 GLU A O 1
ATOM 2234 N N . THR A 1 294 ? 28.781 3.804 -46.966 1.00 94.44 294 THR A N 1
ATOM 2235 C CA . THR A 1 294 ? 28.864 3.931 -48.436 1.00 94.44 294 THR A CA 1
ATOM 2236 C C . THR A 1 294 ? 29.440 5.289 -48.824 1.00 94.44 294 THR A C 1
ATOM 2238 O O . THR A 1 294 ? 29.109 6.297 -48.197 1.00 94.44 294 THR A O 1
ATOM 2241 N N . THR A 1 295 ? 30.290 5.342 -49.852 1.00 94.62 295 THR A N 1
ATOM 2242 C CA . THR A 1 295 ? 30.823 6.606 -50.372 1.00 94.62 295 THR A CA 1
ATOM 2243 C C . THR A 1 295 ? 29.724 7.426 -51.042 1.00 94.62 295 THR A C 1
ATOM 2245 O O . THR A 1 295 ? 28.891 6.906 -51.780 1.00 94.62 295 THR A O 1
ATOM 2248 N N . SER A 1 296 ? 29.729 8.739 -50.810 1.00 94.38 296 SER A N 1
ATOM 2249 C CA . SER A 1 296 ? 28.768 9.662 -51.430 1.00 94.38 296 SER A CA 1
ATOM 2250 C C . SER A 1 296 ? 29.068 9.965 -52.902 1.00 94.38 296 SER A C 1
ATOM 2252 O O . SER A 1 296 ? 28.193 10.461 -53.606 1.00 94.38 296 SER A O 1
ATOM 2254 N N . VAL A 1 297 ? 30.283 9.665 -53.368 1.00 93.31 297 VAL A N 1
ATOM 2255 C CA . VAL A 1 297 ? 30.753 9.876 -54.744 1.00 93.31 297 VAL A CA 1
ATOM 2256 C C . VAL A 1 297 ? 31.332 8.586 -55.321 1.00 93.31 297 VAL A C 1
ATOM 2258 O O . VAL A 1 297 ? 31.720 7.681 -54.569 1.00 93.31 297 VAL A O 1
ATOM 2261 N N . THR A 1 298 ? 31.368 8.506 -56.650 1.00 94.62 298 THR A N 1
ATOM 2262 C CA . THR A 1 298 ? 32.063 7.446 -57.380 1.00 94.62 298 THR A CA 1
ATOM 2263 C C . THR A 1 298 ? 33.563 7.731 -57.430 1.00 94.62 298 THR A C 1
ATOM 2265 O O . THR A 1 298 ? 33.999 8.875 -57.319 1.00 94.62 298 THR A O 1
ATOM 2268 N N . SER A 1 299 ? 34.368 6.676 -57.496 1.00 95.44 299 SER A N 1
ATOM 2269 C CA . SER A 1 299 ? 35.819 6.768 -57.675 1.00 95.44 299 SER A CA 1
ATOM 2270 C C . SER A 1 299 ? 36.336 5.501 -58.356 1.00 95.44 299 SER A C 1
ATOM 2272 O O . SER A 1 299 ? 35.798 4.416 -58.092 1.00 95.44 299 SER A O 1
ATOM 2274 N N . PRO A 1 300 ? 37.402 5.589 -59.174 1.00 95.12 300 PRO A N 1
ATOM 2275 C CA . PRO A 1 300 ? 38.028 4.415 -59.781 1.00 95.12 300 PRO A CA 1
ATOM 2276 C C . PRO A 1 300 ? 38.718 3.511 -58.750 1.00 95.12 300 PRO A C 1
ATOM 2278 O O . PRO A 1 300 ? 38.895 2.319 -58.987 1.00 95.12 300 PRO A O 1
ATOM 2281 N N . ASN A 1 301 ? 39.104 4.061 -57.595 1.00 95.81 301 ASN A N 1
ATOM 2282 C CA . ASN A 1 301 ? 39.791 3.332 -56.532 1.00 95.81 301 ASN A CA 1
ATOM 2283 C C . ASN A 1 301 ? 39.006 3.398 -55.221 1.00 95.81 301 ASN A C 1
ATOM 2285 O O . ASN A 1 301 ? 38.401 4.427 -54.903 1.00 95.81 301 ASN A O 1
ATOM 2289 N N . ALA A 1 302 ? 39.074 2.317 -54.440 1.00 93.50 302 ALA A N 1
ATOM 2290 C CA . ALA A 1 302 ? 38.511 2.281 -53.098 1.00 93.50 302 ALA A CA 1
ATOM 2291 C C . ALA A 1 302 ? 39.144 3.364 -52.206 1.00 93.50 302 ALA A C 1
ATOM 2293 O O . ALA A 1 302 ? 40.346 3.628 -52.337 1.00 93.50 302 ALA A O 1
ATOM 2294 N N . PRO A 1 303 ? 38.380 3.965 -51.276 1.00 94.75 303 PRO A N 1
ATOM 2295 C CA . PRO A 1 303 ? 38.949 4.838 -50.259 1.00 94.75 303 PRO A CA 1
ATOM 2296 C C . PRO A 1 303 ? 39.996 4.115 -49.405 1.00 94.75 303 PRO A C 1
ATOM 2298 O O . PRO A 1 303 ? 40.035 2.885 -49.330 1.00 94.75 303 PRO A O 1
ATOM 2301 N N . GLU A 1 304 ? 40.821 4.886 -48.697 1.00 93.31 304 GLU A N 1
ATOM 2302 C CA . GLU A 1 304 ? 41.768 4.315 -47.741 1.00 93.31 304 GLU A CA 1
ATOM 2303 C C . GLU A 1 304 ? 41.049 3.487 -46.654 1.00 93.31 304 GLU A C 1
ATOM 2305 O O . GLU A 1 304 ? 39.959 3.822 -46.174 1.00 93.31 304 GLU A O 1
ATOM 2310 N N . GLY A 1 305 ? 41.680 2.380 -46.255 1.00 90.06 305 GLY A N 1
ATOM 2311 C CA . GLY A 1 305 ? 41.160 1.437 -45.264 1.00 90.06 305 GLY A CA 1
ATOM 2312 C C . GLY A 1 305 ? 40.822 0.061 -45.843 1.00 90.06 305 GLY A C 1
ATOM 2313 O O . GLY A 1 305 ? 40.718 -0.140 -47.049 1.00 90.06 305 GLY A O 1
ATOM 2314 N N . HIS A 1 306 ? 40.680 -0.921 -44.957 1.00 90.81 306 HIS A N 1
ATOM 2315 C CA . HIS A 1 306 ? 40.306 -2.283 -45.334 1.00 90.81 306 HIS A CA 1
ATOM 2316 C C . HIS A 1 306 ? 38.781 -2.452 -45.387 1.00 90.81 306 HIS A C 1
ATOM 2318 O O . HIS A 1 306 ? 38.046 -1.719 -44.728 1.00 90.81 306 HIS A O 1
ATOM 2324 N N . GLY A 1 307 ? 38.319 -3.460 -46.133 1.00 91.25 307 GLY A N 1
ATOM 2325 C CA . GLY A 1 307 ? 36.918 -3.897 -46.128 1.00 91.25 307 GLY A CA 1
ATOM 2326 C C . GLY A 1 307 ? 35.992 -3.179 -47.110 1.00 91.25 307 GLY A C 1
ATOM 2327 O O . GLY A 1 307 ? 34.797 -3.448 -47.081 1.00 91.25 307 GLY A O 1
ATOM 2328 N N . TRP A 1 308 ? 36.521 -2.299 -47.966 1.00 96.44 308 TRP A N 1
ATOM 2329 C CA . TRP A 1 308 ? 35.755 -1.701 -49.058 1.00 96.44 308 TRP A CA 1
ATOM 2330 C C . TRP A 1 308 ? 35.471 -2.718 -50.165 1.00 96.44 308 TRP A C 1
ATOM 2332 O O . TRP A 1 308 ? 36.368 -3.419 -50.634 1.00 96.44 308 TRP A O 1
ATOM 2342 N N . GLU A 1 309 ? 34.225 -2.751 -50.611 1.00 96.12 309 GLU A N 1
ATOM 2343 C CA . GLU A 1 309 ? 33.735 -3.506 -51.757 1.00 96.12 309 GLU A CA 1
ATOM 2344 C C . GLU A 1 309 ? 32.890 -2.597 -52.660 1.00 96.12 309 GLU A C 1
ATOM 2346 O O . GLU A 1 309 ? 32.372 -1.567 -52.225 1.00 96.12 309 GLU A O 1
ATOM 2351 N N . VAL A 1 310 ? 32.769 -2.959 -53.936 1.00 96.31 310 VAL A N 1
ATOM 2352 C CA . VAL A 1 310 ? 31.971 -2.204 -54.911 1.00 96.31 310 VAL A CA 1
ATOM 2353 C C . VAL A 1 310 ? 30.486 -2.352 -54.588 1.00 96.31 310 VAL A C 1
ATOM 2355 O O . VAL A 1 310 ? 29.996 -3.474 -54.448 1.00 96.31 310 VAL A O 1
ATOM 2358 N N . VAL A 1 311 ? 29.752 -1.236 -54.539 1.00 96.75 311 VAL A N 1
ATOM 2359 C CA . VAL A 1 311 ? 28.286 -1.253 -54.446 1.00 96.75 311 VAL A CA 1
ATOM 2360 C C . VAL A 1 311 ? 27.723 -1.789 -55.767 1.00 96.75 311 VAL A C 1
ATOM 2362 O O . VAL A 1 311 ? 27.949 -1.173 -56.817 1.00 96.75 311 VAL A O 1
ATOM 2365 N N . PRO A 1 312 ? 26.983 -2.911 -55.771 1.00 95.31 312 PRO A N 1
ATOM 2366 C CA . PRO A 1 312 ? 26.443 -3.474 -57.003 1.00 95.31 312 PRO A CA 1
ATOM 2367 C C . PRO A 1 312 ? 25.555 -2.476 -57.757 1.00 95.31 312 PRO A C 1
ATOM 2369 O O . PRO A 1 312 ? 24.631 -1.902 -57.185 1.00 95.31 312 PRO A O 1
ATOM 2372 N N . GLY A 1 313 ? 25.824 -2.288 -59.052 1.00 94.69 313 GLY A N 1
ATOM 2373 C CA . GLY A 1 313 ? 25.063 -1.372 -59.911 1.00 94.69 313 GLY A CA 1
ATOM 2374 C C . GLY A 1 313 ? 25.455 0.107 -59.804 1.00 94.69 313 GLY A C 1
ATOM 2375 O O . GLY A 1 313 ? 24.791 0.933 -60.419 1.00 94.69 313 GLY A O 1
ATOM 2376 N N . SER A 1 314 ? 26.518 0.443 -59.066 1.00 95.56 314 SER A N 1
ATOM 2377 C CA . SER A 1 314 ? 27.025 1.821 -58.936 1.00 95.56 314 SER A CA 1
ATOM 2378 C C . SER A 1 314 ? 28.058 2.229 -59.993 1.00 95.56 314 SER A C 1
ATOM 2380 O O . SER A 1 314 ? 28.685 3.276 -59.855 1.00 95.56 314 SER A O 1
ATOM 2382 N N . GLU A 1 315 ? 28.274 1.395 -61.012 1.00 96.31 315 GLU A N 1
ATOM 2383 C CA . GLU A 1 315 ? 29.254 1.678 -62.059 1.00 96.31 315 GLU A CA 1
ATOM 2384 C C . GLU A 1 315 ? 28.830 2.889 -62.894 1.00 96.31 315 GLU A C 1
ATOM 2386 O O . GLU A 1 315 ? 27.721 2.938 -63.431 1.00 96.31 315 GLU A O 1
ATOM 2391 N N . VAL A 1 316 ? 29.749 3.838 -63.036 1.00 93.50 316 VAL A N 1
ATOM 2392 C CA . VAL A 1 316 ? 29.633 4.988 -63.928 1.00 93.50 316 VAL A CA 1
ATOM 2393 C C . VAL A 1 316 ? 30.851 4.999 -64.842 1.00 93.50 316 VAL A C 1
ATOM 2395 O O . VAL A 1 316 ? 31.979 4.878 -64.377 1.00 93.50 316 VAL A O 1
ATOM 2398 N N . VAL A 1 317 ? 30.628 5.135 -66.149 1.00 94.44 317 VAL A N 1
ATOM 2399 C CA . VAL A 1 317 ? 31.711 5.293 -67.128 1.00 94.44 317 VAL A CA 1
ATOM 2400 C C . VAL A 1 317 ? 32.001 6.781 -67.276 1.00 94.44 317 VAL A C 1
ATOM 2402 O O . VAL A 1 317 ? 31.130 7.540 -67.701 1.00 94.44 317 VAL A O 1
ATOM 2405 N N . VAL A 1 318 ? 33.213 7.190 -66.914 1.00 92.00 318 VAL A N 1
ATOM 2406 C CA . VAL A 1 318 ? 33.693 8.569 -67.022 1.00 92.00 318 VAL A CA 1
ATOM 2407 C C . VAL A 1 318 ? 34.586 8.683 -68.252 1.00 92.00 318 VAL A C 1
ATOM 2409 O O . VAL A 1 318 ? 35.501 7.881 -68.447 1.00 92.00 318 VAL A O 1
ATOM 2412 N N . THR A 1 319 ? 34.306 9.670 -69.103 1.00 94.50 319 THR A N 1
ATOM 2413 C CA . THR A 1 319 ? 35.130 9.985 -70.274 1.00 94.50 319 THR A CA 1
ATOM 2414 C C . THR A 1 319 ? 36.268 10.912 -69.865 1.00 94.50 319 THR A C 1
ATOM 2416 O O . THR A 1 319 ? 36.030 12.061 -69.500 1.00 94.50 319 THR A O 1
ATOM 2419 N N . ASP A 1 320 ? 37.505 10.422 -69.942 1.00 90.56 320 ASP A N 1
ATOM 2420 C CA . ASP A 1 320 ? 38.712 11.213 -69.671 1.00 90.56 320 ASP A CA 1
ATOM 2421 C C . ASP A 1 320 ? 39.090 12.082 -70.869 1.00 90.56 320 ASP A C 1
ATOM 2423 O O . ASP A 1 320 ? 39.500 13.235 -70.730 1.00 90.56 320 ASP A O 1
ATOM 2427 N N . VAL A 1 321 ? 38.974 11.498 -72.063 1.00 89.81 321 VAL A N 1
ATOM 2428 C CA . VAL A 1 321 ? 39.292 12.138 -73.337 1.00 89.81 321 VAL A CA 1
ATOM 2429 C C . VAL A 1 321 ? 38.198 11.776 -74.324 1.00 89.81 321 VAL A C 1
ATOM 2431 O O . VAL A 1 321 ? 37.992 10.598 -74.617 1.00 89.81 321 VAL A O 1
ATOM 2434 N N . GLU A 1 322 ? 37.505 12.791 -74.831 1.00 89.81 322 GLU A N 1
ATOM 2435 C CA . GLU A 1 322 ? 36.470 12.627 -75.849 1.00 89.81 322 GLU A CA 1
ATOM 2436 C C . GLU A 1 322 ? 37.046 12.062 -77.152 1.00 89.81 322 GLU A C 1
ATOM 2438 O O . GLU A 1 322 ? 38.216 12.260 -77.501 1.00 89.81 322 GLU A O 1
ATOM 2443 N N . GLU A 1 323 ? 36.192 11.370 -77.900 1.00 90.75 323 GLU A N 1
ATOM 2444 C CA . GLU A 1 323 ? 36.535 10.886 -79.232 1.00 90.75 323 GLU A CA 1
ATOM 2445 C C . GLU A 1 323 ? 36.993 12.056 -80.115 1.00 90.75 323 GLU A C 1
ATOM 2447 O O . GLU A 1 323 ? 36.315 13.077 -80.231 1.00 90.75 323 GLU A O 1
ATOM 2452 N N . THR A 1 324 ? 38.163 11.915 -80.741 1.00 87.25 324 THR A N 1
ATOM 2453 C CA . THR A 1 324 ? 38.756 12.980 -81.558 1.00 87.25 324 THR A CA 1
ATOM 2454 C C . THR A 1 324 ? 39.165 12.445 -82.925 1.00 87.25 324 THR A C 1
ATOM 2456 O O . THR A 1 324 ? 39.726 11.356 -83.046 1.00 87.25 324 THR A O 1
ATOM 2459 N N . VAL A 1 325 ? 38.914 13.228 -83.976 1.00 85.06 325 VAL A N 1
ATOM 2460 C CA . VAL A 1 325 ? 39.377 12.936 -85.338 1.00 85.06 325 VAL A CA 1
ATOM 2461 C C . VAL A 1 325 ? 40.678 13.690 -85.590 1.00 85.06 325 VAL A C 1
ATOM 2463 O O . VAL A 1 325 ? 40.696 14.919 -85.627 1.00 85.06 325 VAL A O 1
ATOM 2466 N N . GLU A 1 326 ? 41.768 12.954 -85.778 1.00 86.94 326 GLU A N 1
ATOM 2467 C CA . GLU A 1 326 ? 43.082 13.505 -86.102 1.00 86.94 326 GLU A CA 1
ATOM 2468 C C . GLU A 1 326 ? 43.330 13.389 -87.611 1.00 86.94 326 GLU A C 1
ATOM 2470 O O . GLU A 1 326 ? 43.163 12.319 -88.201 1.00 86.94 326 GLU A O 1
ATOM 2475 N N . VAL A 1 327 ? 43.728 14.487 -88.255 1.00 84.88 327 VAL A N 1
ATOM 2476 C CA . VAL A 1 327 ? 44.110 14.491 -89.674 1.00 84.88 327 VAL A CA 1
ATOM 2477 C C . VAL A 1 327 ? 45.603 14.182 -89.772 1.00 84.88 327 VAL A C 1
ATOM 2479 O O . VAL A 1 327 ? 46.431 15.035 -89.469 1.00 84.88 327 VAL A O 1
ATOM 2482 N N . GLU A 1 328 ? 45.953 12.966 -90.195 1.00 86.62 328 GLU A N 1
ATOM 2483 C CA . GLU A 1 328 ? 47.351 12.529 -90.334 1.00 86.62 328 GLU A CA 1
ATOM 2484 C C . GLU A 1 328 ? 48.018 13.135 -91.572 1.00 86.62 328 GLU A C 1
ATOM 2486 O O . GLU A 1 328 ? 49.217 13.409 -91.587 1.00 86.62 328 GLU A O 1
ATOM 2491 N N . THR A 1 329 ? 47.251 13.333 -92.642 1.00 84.62 329 THR A N 1
ATOM 2492 C CA . THR A 1 329 ? 47.719 13.986 -93.866 1.00 84.62 329 THR A CA 1
ATOM 2493 C C . THR A 1 329 ? 46.613 14.885 -94.384 1.00 84.62 329 THR A C 1
ATOM 2495 O O . THR A 1 329 ? 45.508 14.420 -94.662 1.00 84.62 329 THR A O 1
ATOM 2498 N N . ALA A 1 330 ? 46.902 16.183 -94.481 1.00 84.00 330 ALA A N 1
ATOM 2499 C CA . ALA A 1 330 ? 45.969 17.146 -95.048 1.00 84.00 330 ALA A CA 1
ATOM 2500 C C . ALA A 1 330 ? 45.711 16.837 -96.530 1.00 84.00 330 ALA A C 1
ATOM 2502 O O . ALA A 1 330 ? 46.565 16.268 -97.210 1.00 84.00 330 ALA A O 1
ATOM 2503 N N . ALA A 1 331 ? 44.541 17.230 -97.029 1.00 85.88 331 ALA A N 1
ATOM 2504 C CA . ALA A 1 331 ? 44.264 17.149 -98.457 1.00 85.88 331 ALA A CA 1
ATOM 2505 C C . ALA A 1 331 ? 45.263 18.024 -99.230 1.00 85.88 331 ALA A C 1
ATOM 2507 O O . ALA A 1 331 ? 45.560 19.143 -98.801 1.00 85.88 331 ALA A O 1
ATOM 2508 N N . TRP A 1 332 ? 45.781 17.520 -100.348 1.00 86.69 332 TRP A N 1
ATOM 2509 C CA . TRP A 1 332 ? 46.729 18.255 -101.183 1.00 86.69 332 TRP A CA 1
ATOM 2510 C C . TRP A 1 332 ? 46.598 17.876 -102.658 1.00 86.69 332 TRP A C 1
ATOM 2512 O O . TRP A 1 332 ? 46.115 16.797 -103.001 1.00 86.69 332 TRP A O 1
ATOM 2522 N N . ASP A 1 333 ? 47.058 18.780 -103.520 1.00 86.88 333 ASP A N 1
ATOM 2523 C CA . ASP A 1 333 ? 46.983 18.640 -104.971 1.00 86.88 333 ASP A CA 1
ATOM 2524 C C . ASP A 1 333 ? 48.386 18.491 -105.565 1.00 86.88 333 ASP A C 1
ATOM 2526 O O . ASP A 1 333 ? 49.288 19.279 -105.270 1.00 86.88 333 ASP A O 1
ATOM 2530 N N . GLU A 1 334 ? 48.567 17.498 -106.432 1.00 85.94 334 GLU A N 1
ATOM 2531 C CA . GLU A 1 334 ? 49.827 17.236 -107.129 1.00 85.94 334 GLU A CA 1
ATOM 2532 C C . GLU A 1 334 ? 49.721 17.606 -108.609 1.00 85.94 334 GLU A C 1
ATOM 2534 O O . GLU A 1 334 ? 48.809 17.152 -109.295 1.00 85.94 334 GLU A O 1
ATOM 2539 N N . GLN A 1 335 ? 50.669 18.391 -109.128 1.00 80.75 335 GLN A N 1
ATOM 2540 C CA . GLN A 1 335 ? 50.799 18.657 -110.566 1.00 80.75 335 GLN A CA 1
ATOM 2541 C C . GLN A 1 335 ? 51.737 17.620 -111.192 1.00 80.75 335 GLN A C 1
ATOM 2543 O O . GLN A 1 335 ? 52.954 17.692 -111.010 1.00 80.75 335 GLN A O 1
ATOM 2548 N N . VAL A 1 336 ? 51.192 16.675 -111.955 1.00 83.19 336 VAL A N 1
ATOM 2549 C CA . VAL A 1 336 ? 51.977 15.630 -112.625 1.00 83.19 336 VAL A CA 1
ATOM 2550 C C . VAL A 1 336 ? 52.139 15.978 -114.101 1.00 83.19 336 VAL A C 1
ATOM 2552 O O . VAL A 1 336 ? 51.164 16.217 -114.812 1.00 83.19 336 VAL A O 1
ATOM 2555 N N . GLN A 1 337 ? 53.381 16.006 -114.587 1.00 79.94 337 GLN A N 1
ATOM 2556 C CA . GLN A 1 337 ? 53.666 16.233 -116.002 1.00 79.94 337 GLN A CA 1
ATOM 2557 C C . GLN A 1 337 ? 53.317 14.985 -116.819 1.00 79.94 337 GLN A C 1
ATOM 2559 O O . GLN A 1 337 ? 53.949 13.942 -116.669 1.00 79.94 337 GLN A O 1
ATOM 2564 N N . VAL A 1 338 ? 52.341 15.104 -117.716 1.00 80.25 338 VAL A N 1
ATOM 2565 C CA . VAL A 1 338 ? 51.853 13.984 -118.537 1.00 80.25 338 VAL A CA 1
ATOM 2566 C C . VAL A 1 338 ? 52.638 13.869 -119.842 1.00 80.25 338 VAL A C 1
ATOM 2568 O O . VAL A 1 338 ? 52.936 12.767 -120.296 1.00 80.25 338 VAL A O 1
ATOM 2571 N N . THR A 1 339 ? 53.030 15.009 -120.424 1.00 75.69 339 THR A N 1
ATOM 2572 C CA . THR A 1 339 ? 53.784 15.043 -121.685 1.00 75.69 339 THR A CA 1
ATOM 2573 C C . THR A 1 339 ? 55.004 15.963 -121.567 1.00 75.69 339 THR A C 1
ATOM 2575 O O . THR A 1 339 ? 54.851 17.131 -121.184 1.00 75.69 339 THR A O 1
ATOM 2578 N N . PRO A 1 340 ? 56.222 15.490 -121.903 1.00 74.25 340 PRO A N 1
ATOM 2579 C CA . PRO A 1 340 ? 57.403 16.341 -122.003 1.00 74.25 340 PRO A CA 1
ATOM 2580 C C . PRO A 1 340 ? 57.217 17.418 -123.073 1.00 74.25 340 PRO A C 1
ATOM 2582 O O . PRO A 1 340 ? 56.723 17.137 -124.165 1.00 74.25 340 PRO A O 1
ATOM 2585 N N . GLY A 1 341 ? 57.648 18.644 -122.785 1.00 76.62 341 GLY A N 1
ATOM 2586 C CA . GLY A 1 341 ? 57.713 19.678 -123.813 1.00 76.62 341 GLY A CA 1
ATOM 2587 C C . GLY A 1 341 ? 58.801 19.356 -124.841 1.00 76.62 341 GLY A C 1
ATOM 2588 O O . GLY A 1 341 ? 59.876 18.878 -124.479 1.00 76.62 341 GLY A O 1
ATOM 2589 N N . VAL A 1 342 ? 58.543 19.633 -126.118 1.00 75.81 342 VAL A N 1
ATOM 2590 C CA . VAL A 1 342 ? 59.528 19.501 -127.203 1.00 75.81 342 VAL A CA 1
ATOM 2591 C C . VAL A 1 342 ? 59.925 20.900 -127.660 1.00 75.81 342 VAL A C 1
ATOM 2593 O O . VAL A 1 342 ? 59.063 21.693 -128.034 1.00 75.81 342 VAL A O 1
ATOM 2596 N N . ALA A 1 343 ? 61.220 21.216 -127.627 1.00 73.06 343 ALA A N 1
ATOM 2597 C CA . ALA A 1 343 ? 61.728 22.515 -128.068 1.00 73.06 343 ALA A CA 1
ATOM 2598 C C . ALA A 1 343 ? 61.547 22.720 -129.585 1.00 73.06 343 ALA A C 1
ATOM 2600 O O . ALA A 1 343 ? 61.506 21.760 -130.357 1.00 73.06 343 ALA A O 1
ATOM 2601 N N . ALA A 1 344 ? 61.457 23.979 -130.019 1.00 73.44 344 ALA A N 1
ATOM 2602 C CA . ALA A 1 344 ? 61.406 24.315 -131.441 1.00 73.44 344 ALA A CA 1
ATOM 2603 C C . ALA A 1 344 ? 62.738 23.984 -132.145 1.00 73.44 344 ALA A C 1
ATOM 2605 O O . ALA A 1 344 ? 63.810 24.111 -131.552 1.00 73.44 344 ALA A O 1
ATOM 2606 N N . THR A 1 345 ? 62.677 23.609 -133.425 1.00 71.19 345 THR A N 1
ATOM 2607 C CA . THR A 1 345 ? 63.861 23.438 -134.296 1.00 71.19 345 THR A CA 1
ATOM 2608 C C . THR A 1 345 ? 64.077 24.676 -135.167 1.00 71.19 345 THR A C 1
ATOM 2610 O O . THR A 1 345 ? 63.145 25.445 -135.400 1.00 71.19 345 THR A O 1
ATOM 2613 N N . ALA A 1 346 ? 65.309 24.881 -135.646 1.00 64.94 346 ALA A N 1
ATOM 2614 C CA . ALA A 1 346 ? 65.679 26.058 -136.433 1.00 64.94 346 ALA A CA 1
ATOM 2615 C C . ALA A 1 346 ? 64.797 26.223 -137.697 1.00 64.94 346 ALA A C 1
ATOM 2617 O O . ALA A 1 346 ? 64.482 25.223 -138.348 1.00 64.94 346 ALA A O 1
ATOM 2618 N N . PRO A 1 347 ? 64.387 27.452 -138.061 1.00 63.72 347 PRO A N 1
ATOM 2619 C CA . PRO A 1 347 ? 63.551 27.712 -139.237 1.00 63.72 347 PRO A CA 1
ATOM 2620 C C . PRO A 1 347 ? 64.289 27.411 -140.556 1.00 63.72 347 PRO A C 1
ATOM 2622 O O . PRO A 1 347 ? 65.506 27.568 -140.641 1.00 63.72 347 PRO A O 1
ATOM 2625 N N . CYS A 1 348 ? 63.562 26.973 -141.594 1.00 63.41 348 CYS A N 1
ATOM 2626 C CA . CYS A 1 348 ? 64.126 26.786 -142.940 1.00 63.41 348 CYS A CA 1
ATOM 2627 C C . CYS A 1 348 ? 64.474 28.143 -143.576 1.00 63.41 348 CYS A C 1
ATOM 2629 O O . CYS A 1 348 ? 63.802 29.135 -143.298 1.00 63.41 348 CYS A O 1
ATOM 2631 N N . ALA A 1 349 ? 65.511 28.183 -144.426 1.00 50.59 349 ALA A N 1
ATOM 2632 C CA . ALA A 1 349 ? 65.981 29.407 -145.082 1.00 50.59 349 ALA A CA 1
ATOM 2633 C C . ALA A 1 349 ? 64.833 30.129 -145.813 1.00 50.59 349 ALA A C 1
ATOM 2635 O O . ALA A 1 349 ? 64.196 29.554 -146.693 1.00 50.59 349 ALA A O 1
ATOM 2636 N N . ALA A 1 350 ? 64.571 31.371 -145.404 1.00 52.75 350 ALA A N 1
ATOM 2637 C CA . ALA A 1 350 ? 63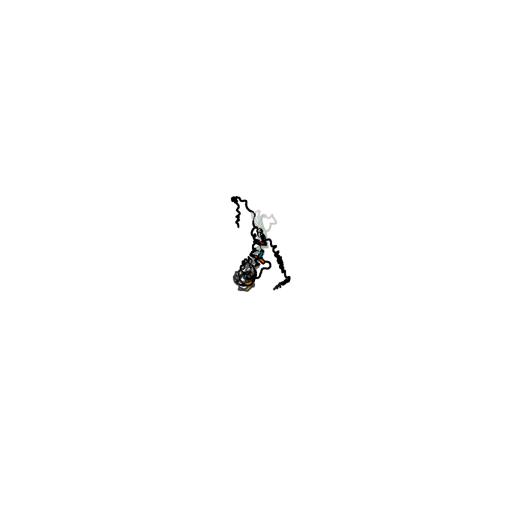.465 32.188 -145.885 1.00 52.75 350 ALA A CA 1
ATOM 2638 C C . ALA A 1 350 ? 63.864 33.038 -147.105 1.00 52.75 350 ALA A C 1
ATOM 2640 O O . ALA A 1 350 ? 64.965 33.593 -147.144 1.00 52.75 350 ALA A O 1
ATOM 2641 N N . ASP A 1 351 ? 62.936 33.169 -148.058 1.00 39.41 351 ASP A N 1
ATOM 2642 C CA . ASP A 1 351 ? 62.904 34.257 -149.043 1.00 39.41 351 ASP A CA 1
ATOM 2643 C C . ASP A 1 351 ? 62.653 35.612 -148.340 1.00 39.41 351 ASP A C 1
ATOM 2645 O O . ASP A 1 351 ? 62.040 35.645 -147.267 1.00 39.41 351 ASP A O 1
ATOM 2649 N N . PRO A 1 352 ? 63.147 36.738 -148.889 1.00 44.59 352 PRO A N 1
ATOM 2650 C CA . PRO A 1 352 ? 63.326 37.959 -148.116 1.00 44.59 352 PRO A CA 1
ATOM 2651 C C . PRO A 1 352 ? 62.070 38.833 -147.975 1.00 44.59 352 PRO A C 1
ATOM 2653 O O . PRO A 1 352 ? 61.437 39.204 -148.959 1.00 44.59 352 PRO A O 1
ATOM 2656 N N . ALA A 1 353 ? 61.911 39.271 -146.722 1.00 38.81 353 ALA A N 1
ATOM 2657 C CA . ALA A 1 353 ? 61.417 40.556 -146.218 1.00 38.81 353 ALA A CA 1
ATOM 2658 C C . ALA A 1 353 ? 59.913 40.876 -146.276 1.00 38.81 353 ALA A C 1
ATOM 2660 O O . ALA A 1 353 ? 59.345 41.041 -147.346 1.00 38.81 353 ALA A O 1
ATOM 2661 N N . GLU A 1 354 ? 59.352 41.125 -145.085 1.00 35.41 354 GLU A N 1
ATOM 2662 C CA . GLU A 1 354 ? 58.634 42.366 -144.737 1.00 35.41 354 GLU A CA 1
ATOM 2663 C C . GLU A 1 354 ? 58.499 42.477 -143.193 1.00 35.41 354 GLU A C 1
ATOM 2665 O O . GLU A 1 354 ? 57.804 41.695 -142.549 1.00 35.41 354 GLU A O 1
ATOM 2670 N N . GLU A 1 355 ? 59.235 43.423 -142.595 1.00 37.66 355 GLU A N 1
ATOM 2671 C CA . GLU A 1 355 ? 58.869 44.136 -141.348 1.00 37.66 355 GLU A CA 1
ATOM 2672 C C . GLU A 1 355 ? 57.619 45.011 -141.634 1.00 37.66 355 GLU A C 1
ATOM 2674 O O . GLU A 1 355 ? 57.422 45.306 -142.819 1.00 37.66 355 GLU A O 1
ATOM 2679 N N . PRO A 1 356 ? 56.813 45.523 -140.662 1.00 47.59 356 PRO A N 1
ATOM 2680 C CA . PRO A 1 356 ? 57.246 45.970 -139.327 1.00 47.59 356 PRO A CA 1
ATOM 2681 C C . PRO A 1 356 ? 56.254 45.830 -138.130 1.00 47.59 356 PRO A C 1
ATOM 2683 O O . PRO A 1 356 ? 55.064 45.572 -138.283 1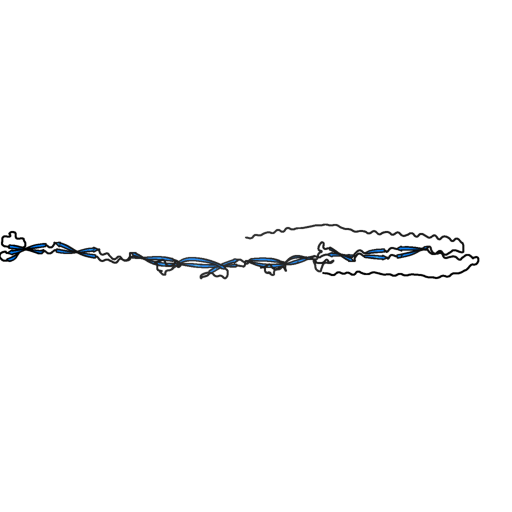.00 47.59 356 PRO A O 1
ATOM 2686 N N . ASP A 1 357 ? 56.819 46.119 -136.948 1.00 38.62 357 ASP A N 1
ATOM 2687 C CA . ASP A 1 357 ? 56.335 46.949 -135.821 1.00 38.62 357 ASP A CA 1
ATOM 2688 C C . ASP A 1 357 ? 55.091 46.604 -134.976 1.00 38.62 357 ASP A C 1
ATOM 2690 O O . ASP A 1 357 ? 53.966 46.506 -135.457 1.00 38.62 357 ASP A O 1
ATOM 2694 N N . GLY A 1 358 ? 55.282 46.653 -133.645 1.00 39.25 358 GLY A N 1
ATOM 2695 C CA . GLY A 1 358 ? 54.221 47.070 -132.713 1.00 39.25 358 GLY A CA 1
ATOM 2696 C C . GLY A 1 358 ? 54.252 46.441 -131.316 1.00 39.25 358 GLY A C 1
ATOM 2697 O O . GLY A 1 358 ? 53.531 45.490 -131.052 1.00 39.25 358 GLY A O 1
ATOM 2698 N N . GLN A 1 359 ? 55.073 47.004 -130.430 1.00 41.34 359 GLN A N 1
ATOM 2699 C CA . GLN A 1 359 ? 55.297 46.687 -129.004 1.00 41.34 359 GLN A CA 1
ATOM 2700 C C . GLN A 1 359 ? 54.175 47.285 -128.078 1.00 41.34 359 GLN A C 1
ATOM 2702 O O . GLN A 1 359 ? 53.370 48.051 -128.610 1.00 41.34 359 GLN A O 1
ATOM 2707 N N . PRO A 1 360 ? 53.994 46.914 -126.774 1.00 53.72 360 PRO A N 1
ATOM 2708 C CA . PRO A 1 360 ? 52.687 46.594 -126.185 1.00 53.72 360 PRO A CA 1
ATOM 2709 C C . PRO A 1 360 ? 52.209 47.711 -125.230 1.00 53.72 360 PRO A C 1
ATOM 2711 O O . PRO A 1 360 ? 52.832 48.763 -125.176 1.00 53.72 360 PRO A O 1
ATOM 2714 N N . ASP A 1 361 ? 51.167 47.466 -124.430 1.00 41.22 361 ASP A N 1
ATOM 2715 C CA . ASP A 1 361 ? 51.155 47.939 -123.040 1.00 41.22 361 ASP A CA 1
ATOM 2716 C C . ASP A 1 361 ? 50.208 47.115 -122.154 1.00 41.22 361 ASP A C 1
ATOM 2718 O O . ASP A 1 361 ? 49.156 46.629 -122.575 1.00 41.22 361 ASP A O 1
ATOM 2722 N N . LEU A 1 362 ? 50.693 46.924 -120.929 1.00 45.62 362 LEU A N 1
ATOM 2723 C CA . LEU A 1 362 ? 50.055 46.346 -119.752 1.00 45.62 362 LEU A CA 1
ATOM 2724 C C . LEU A 1 362 ? 49.030 47.332 -119.196 1.00 45.62 362 LEU A C 1
ATOM 2726 O O . LEU A 1 362 ? 49.370 48.499 -119.099 1.00 45.62 362 LEU A O 1
ATOM 2730 N N . ASP A 1 363 ? 47.873 46.854 -118.733 1.00 38.47 363 ASP A N 1
ATOM 2731 C CA . ASP A 1 363 ? 47.090 47.521 -117.687 1.00 38.47 363 ASP A CA 1
ATOM 2732 C C . ASP A 1 363 ? 46.017 46.587 -117.107 1.00 38.47 363 ASP A C 1
ATOM 2734 O O . ASP A 1 363 ? 45.277 45.927 -117.837 1.00 38.47 363 ASP A O 1
ATOM 2738 N N . GLY A 1 364 ? 45.884 46.615 -115.778 1.00 36.78 364 GLY A N 1
ATOM 2739 C CA . GLY A 1 364 ? 44.603 46.398 -115.107 1.00 36.78 364 GLY A CA 1
ATOM 2740 C C . GLY A 1 364 ? 44.613 45.374 -113.963 1.00 36.78 364 GLY A C 1
ATOM 2741 O O . GLY A 1 364 ? 44.987 44.229 -114.171 1.00 36.78 364 GLY A O 1
ATOM 2742 N N . VAL A 1 365 ? 44.221 45.765 -112.734 1.00 42.16 365 VAL A N 1
ATOM 2743 C CA . VAL A 1 365 ? 42.800 45.816 -112.262 1.00 42.16 365 VAL A CA 1
ATOM 2744 C C . VAL A 1 365 ? 42.501 44.493 -111.507 1.00 42.16 365 VAL A C 1
ATOM 2746 O O . VAL A 1 365 ? 42.829 43.440 -112.024 1.00 42.16 365 VAL A O 1
ATOM 2749 N N . ILE A 1 366 ? 41.930 44.386 -110.297 1.00 40.28 366 ILE A N 1
ATOM 2750 C CA . ILE A 1 366 ? 41.138 45.277 -109.433 1.00 40.28 366 ILE A CA 1
ATOM 2751 C C . ILE A 1 366 ? 40.892 44.575 -108.065 1.00 40.28 366 ILE A C 1
ATOM 2753 O O . ILE A 1 366 ? 40.907 43.352 -108.001 1.00 40.28 366 ILE A O 1
ATOM 2757 N N . GLU A 1 367 ? 40.672 45.394 -107.027 1.00 40.34 367 GLU A N 1
ATOM 2758 C CA . GLU A 1 367 ? 39.721 45.321 -105.884 1.00 40.34 367 GLU A CA 1
ATOM 2759 C C . GLU A 1 367 ? 39.426 44.041 -105.071 1.00 40.34 367 GLU A C 1
ATOM 2761 O O . GLU A 1 367 ? 39.250 42.946 -105.591 1.00 40.34 367 GLU A O 1
ATOM 2766 N N . GLY A 1 368 ? 39.138 44.273 -103.778 1.00 40.38 368 GLY A N 1
ATOM 2767 C CA . GLY A 1 368 ? 37.998 43.614 -103.122 1.00 40.38 368 GLY A CA 1
ATOM 2768 C C . GLY A 1 368 ? 38.168 43.236 -101.647 1.00 40.38 368 GLY A C 1
ATOM 2769 O O . GLY A 1 368 ? 38.537 42.111 -101.342 1.00 40.38 368 GLY A O 1
ATOM 2770 N N . ALA A 1 369 ? 37.810 44.149 -100.736 1.00 42.44 369 ALA A N 1
ATOM 2771 C CA . ALA A 1 369 ? 37.253 43.835 -99.401 1.00 42.44 369 ALA A CA 1
ATOM 2772 C C . ALA A 1 369 ? 35.880 43.093 -99.568 1.00 42.44 369 ALA A C 1
ATOM 2774 O O . ALA A 1 369 ? 35.422 43.078 -100.716 1.00 42.44 369 ALA A O 1
ATOM 2775 N N . PRO A 1 370 ? 35.147 42.552 -98.551 1.00 53.88 370 PRO A N 1
ATOM 2776 C CA . PRO A 1 370 ? 35.036 43.079 -97.179 1.00 53.88 370 PRO A CA 1
ATOM 2777 C C . PRO A 1 370 ? 34.653 42.087 -96.032 1.00 53.88 370 PRO A C 1
ATOM 2779 O O . PRO A 1 370 ? 34.489 40.889 -96.229 1.00 53.88 370 PRO A O 1
ATOM 2782 N N . ASP A 1 371 ? 34.545 42.680 -94.835 1.00 42.59 371 ASP A N 1
ATOM 2783 C CA . ASP A 1 371 ? 33.494 42.595 -93.799 1.00 42.59 371 ASP A CA 1
ATOM 2784 C C . ASP A 1 371 ? 33.013 41.300 -93.101 1.00 42.59 371 ASP A C 1
ATOM 2786 O O . ASP A 1 371 ? 32.649 40.292 -93.696 1.00 42.59 371 ASP A O 1
ATOM 2790 N N . ASP A 1 372 ? 32.851 41.525 -91.787 1.00 40.69 372 ASP A N 1
ATOM 2791 C CA . ASP A 1 372 ? 31.748 41.139 -90.894 1.00 40.69 372 ASP A CA 1
ATOM 2792 C C . ASP A 1 372 ? 31.623 39.708 -90.341 1.00 40.69 372 ASP A C 1
ATOM 2794 O O . ASP A 1 372 ? 31.234 38.763 -91.017 1.00 40.69 372 ASP A O 1
ATOM 2798 N N . ALA A 1 373 ? 31.799 39.591 -89.015 1.00 42.12 373 ALA A N 1
ATOM 2799 C CA . ALA A 1 373 ? 30.691 39.548 -88.037 1.00 42.12 373 ALA A CA 1
ATOM 2800 C C . ALA A 1 373 ? 31.061 38.727 -86.779 1.00 42.12 373 ALA A C 1
ATOM 2802 O O . ALA A 1 373 ? 31.320 37.528 -86.839 1.00 42.12 373 ALA A O 1
ATOM 2803 N N . ALA A 1 374 ? 31.026 39.381 -85.615 1.00 44.22 374 ALA A N 1
ATOM 2804 C CA . ALA A 1 374 ? 30.843 38.756 -84.294 1.00 44.22 374 ALA A CA 1
ATOM 2805 C C . ALA A 1 374 ? 29.326 38.472 -84.068 1.00 44.22 374 ALA A C 1
ATOM 2807 O O . ALA A 1 374 ? 28.564 38.691 -85.014 1.00 44.22 374 ALA A O 1
ATOM 2808 N N . PRO A 1 375 ? 28.786 38.143 -82.867 1.00 59.19 375 PRO A N 1
ATOM 2809 C CA . PRO A 1 375 ? 29.367 37.769 -81.562 1.00 59.19 375 PRO A CA 1
ATOM 2810 C C . PRO A 1 375 ? 28.607 36.589 -80.882 1.00 59.19 375 PRO A C 1
ATOM 2812 O O . PRO A 1 375 ? 27.706 36.000 -81.475 1.00 59.19 375 PRO A O 1
ATOM 2815 N N . GLY A 1 376 ? 28.881 36.293 -79.601 1.00 38.06 376 GLY A N 1
ATOM 2816 C CA . GLY A 1 376 ? 27.908 35.567 -78.770 1.00 38.06 376 GLY A CA 1
ATOM 2817 C C . GLY A 1 376 ? 28.434 34.953 -77.475 1.00 38.06 376 GLY A C 1
ATOM 2818 O O . GLY A 1 376 ? 28.442 33.735 -77.357 1.00 38.06 376 GLY A O 1
ATOM 2819 N N . ASP A 1 377 ? 28.826 35.786 -76.510 1.00 46.97 377 ASP A N 1
ATOM 2820 C CA . ASP A 1 377 ? 29.001 35.379 -75.110 1.00 46.97 377 ASP A CA 1
ATOM 2821 C C . ASP A 1 377 ? 27.648 35.440 -74.386 1.00 46.97 377 ASP A C 1
ATOM 2823 O O . ASP A 1 377 ? 26.975 36.475 -74.407 1.00 46.97 377 ASP A O 1
ATOM 2827 N N . ALA A 1 378 ? 27.270 34.353 -73.717 1.00 43.34 378 ALA A N 1
ATOM 2828 C CA . ALA A 1 378 ? 26.229 34.352 -72.697 1.00 43.34 378 ALA A CA 1
ATOM 2829 C C . ALA A 1 378 ? 26.514 33.244 -71.674 1.00 43.34 378 ALA A C 1
ATOM 2831 O O . ALA A 1 378 ? 26.378 32.056 -71.962 1.00 43.34 378 ALA A O 1
ATOM 2832 N N . ALA A 1 379 ? 26.887 33.666 -70.468 1.00 50.34 379 ALA A N 1
ATOM 2833 C CA . ALA A 1 379 ? 26.751 32.872 -69.256 1.00 50.34 379 ALA A CA 1
ATOM 2834 C C . ALA A 1 379 ? 25.263 32.656 -68.920 1.00 50.34 379 ALA A C 1
ATOM 2836 O O . ALA A 1 379 ? 24.391 33.377 -69.421 1.00 50.34 379 ALA A O 1
ATOM 2837 N N . PRO A 1 380 ? 24.982 31.739 -67.986 1.00 60.47 380 PRO A N 1
ATOM 2838 C CA . PRO A 1 380 ? 24.264 32.228 -66.816 1.00 60.47 380 PRO A CA 1
ATOM 28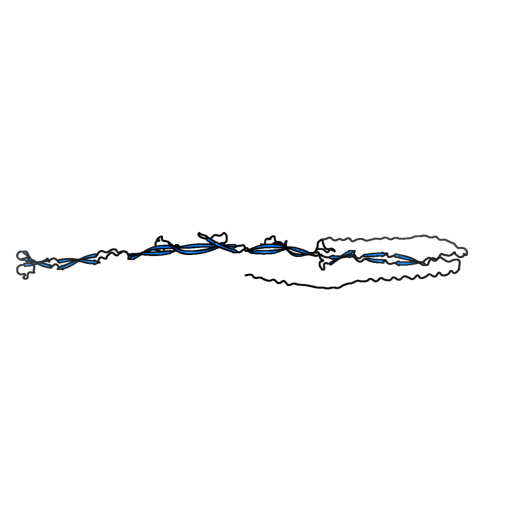39 C C . PRO A 1 380 ? 24.805 31.704 -65.480 1.00 60.47 380 PRO A C 1
ATOM 2841 O O . PRO A 1 380 ? 25.247 30.562 -65.358 1.00 60.47 380 PRO A O 1
ATOM 2844 N N . ASP A 1 381 ? 24.697 32.590 -64.489 1.00 57.72 381 ASP A N 1
ATOM 2845 C CA . ASP A 1 381 ? 24.596 32.301 -63.060 1.00 57.72 381 ASP A CA 1
ATOM 2846 C C . ASP A 1 381 ? 23.385 31.391 -62.765 1.00 57.72 381 ASP A C 1
ATOM 2848 O O . ASP A 1 381 ? 22.347 31.509 -63.421 1.00 57.72 381 ASP A O 1
ATOM 2852 N N . ASP A 1 382 ? 23.487 30.494 -61.782 1.00 53.34 382 ASP A N 1
ATOM 2853 C CA . ASP A 1 382 ? 22.987 30.722 -60.409 1.00 53.34 382 ASP A CA 1
ATOM 2854 C C . ASP A 1 382 ? 22.780 29.409 -59.622 1.00 53.34 382 ASP A C 1
ATOM 2856 O O . ASP A 1 382 ? 22.441 28.368 -60.190 1.00 53.34 382 ASP A O 1
ATOM 2860 N N . ALA A 1 383 ? 22.847 29.585 -58.292 1.00 47.09 383 ALA A N 1
ATOM 2861 C CA . ALA A 1 383 ? 22.341 28.759 -57.179 1.00 47.09 383 ALA A CA 1
ATOM 2862 C C . ALA A 1 383 ? 23.252 27.678 -56.571 1.00 47.09 383 ALA A C 1
ATOM 2864 O O . ALA A 1 383 ? 23.371 26.564 -57.129 1.00 47.09 383 ALA A O 1
#

Radius of gyration: 90.59 Å; chains: 1; bounding box: 170×69×262 Å

Foldseek 3Di:
DDDDDDDDDDDDDDDDDDDDDDDDDDDDDDDDDDDDDDDDDDDDDDDDFFDFAWFAFDWDKDWDAFDKDKDAFDKDKWFKKKFWDWFKWFKWKFFPDAKWKKWKKKFKAWWKWFKWKAKDWPDDWDAKDAWDWDKDKDQPDAFDKAKWWWKAFQPPRDIDTDRDDDPDPPPRIDTDDIDIDGPDHTDIDIDTDGPDHIDHIDDIDIDMDMDIGTPPVDDDPRIDTPPDMDTPDIDMDMDMGTPPDDDDDDGMDIDDMDIDHTDMDMDIDTPPDDDPPRIDTPRDMDTDGIDMDIDPDIDSDDDPDPGMDGDPPRMDMGGPGHIDMGRPGHIDMDIGGPDHMDHHGHHDDDDDDDDDDDDDDDDDDDDDDDDDDDDDDDDDDDD

Secondary structure (DSSP, 8-state):
-------PPPP--------------PPPPPPPPPPPP-----PPPP---S-PPPB--EEEEEEE--EEEEEPPEEEEEB-EEEEEEEEEEEEEEEEE--EEEEEEEEEEEEEEEEEEEEEEEE--B--B--EEEEEEEEEE--EEEEEEEEEETTT--EEEESS--S-TTSSEEEEEEEEEEEE--EEEEEEEEEE--B--B--EEEEEEEEEETTS-PPTT-EEEEEEEEEEEEEEEEEEETT-PPSSS--EEEEEEEE--EEEEEEEETTSPPPTT-EEEEEEEEEEEEEEE-SS-BSSPPSSS--EEPTT--EEEEEE--EEEEEE--EEEEEEEE--BPPPPPPPPPP-------------------------------